Protein AF-A0A3D5HA60-F1 (afdb_monomer)

Sequence (396 aa):
MVNKTELQLILKHLRGHREPVYSDQVHMDASLAWLIHAQDLTRTGGVAGFYSLLNGWHDAYPETTGYIIQTFIDHYKECRDESFLTRALAMADWEIAIQLPNGGVRAFCLKRGLSNRPLVFDTGQVLLGWTSLYRYTKEPKYLAASLRAAHWLLENQETNGTWTNYIYRQHCGAYHSRVAWAMLQVANDSERDDLRDGAVAFLQQVLSQQGTSGFFPNTGFKPRSHYFTHAIAYTLEGLIGASQELSNAQLSKRLMGSVLLTCEPLLAQYTRTKTLYGEYQPDFRPTTTHYQCATGTAQLAWCFLKVFEYSHDQRYLHTALAMIDDVKSMQVLRTGNSSLDGSIPGSYPLWGRYQRWRLVTWAAKFLCDALLVKNAATSTSPHTKPNETLPRKKIE

Mean predicted aligned error: 5.32 Å

Secondary structure (DSSP, 8-state):
---HHHHHHHHHHHTTPPPP---HHHHHHHHHHHHHHHHHHHSSSSPB-EEETTTEEPPB-HHHHHHHHHHHHHHHHHH--HHHHHHHHHHHHHHHHH--TTS--B-SS--TT----B-HHHHHHHHHHHHHHHHHH--HHHHHHHHHHHHHHHHTB-TTS-B-SS-GGG---GGGHHHHHHHHHHHHHHT-HHHHHHHHHHHHHHHHT--TTS--TT-SSSTT--EEHHHHHHHHHHHHHHHHH-S-HHHHHHHHHHHHHHHHHHHHHHHHHS---SEE-TTS-BS-SS-EEHHHHHHHHHHHHHHHHHH--HHHHHHHHHHHHHHHTTS----S-TTTTT--BSEESTTSSTTTTEEEHHHHHHHHHHHHHHHHHHHTSS--PPPPPPPPPP--

pLDDT: mean 91.58, std 13.9, range [33.41, 98.81]

Nearest PDB structures (foldseek):
  3ren-assembly1_A  TM=7.346E-01  e=1.029E-07  Clostridium perfringens
  3ren-assembly2_B  TM=7.444E-01  e=1.369E-07  Clostridium perfringens
  1ia6-assembly1_A  TM=6.250E-01  e=5.443E-07  Ruminiclostridium cellulolyticum
  3k7x-assembly1_A  TM=6.525E-01  e=3.020E-06  Listeria innocua
  5nok-assembly2_B  TM=6.045E-01  e=6.350E-05  Bacteroides cellulosilyticus DSM 14838

Radius of gyration: 19.99 Å; Cα contacts (8 Å, |Δi|>4): 761; chains: 1; bounding box: 46×50×68 Å

Structure (mmCIF, N/CA/C/O backbone):
data_AF-A0A3D5HA60-F1
#
_entry.id   AF-A0A3D5HA60-F1
#
loop_
_atom_site.group_PDB
_atom_site.id
_atom_site.type_symbol
_atom_site.label_atom_id
_atom_site.label_alt_id
_atom_site.label_comp_id
_atom_site.label_asym_id
_atom_site.label_entity_id
_atom_site.label_seq_id
_atom_site.pdbx_PDB_ins_code
_atom_site.Cartn_x
_atom_site.Cartn_y
_atom_site.Cartn_z
_atom_site.occupancy
_atom_site.B_iso_or_equiv
_atom_site.auth_seq_id
_atom_site.auth_comp_id
_atom_site.auth_asym_id
_atom_site.auth_atom_id
_atom_site.pdbx_PDB_model_num
ATOM 1 N N . MET A 1 1 ? 16.188 -23.792 -13.425 1.00 53.34 1 MET A N 1
ATOM 2 C CA . MET A 1 1 ? 16.861 -23.375 -14.676 1.00 53.34 1 MET A CA 1
ATOM 3 C C . MET A 1 1 ? 16.247 -22.053 -15.087 1.00 53.34 1 MET A C 1
ATOM 5 O O . MET A 1 1 ? 15.029 -22.004 -15.154 1.00 53.34 1 MET A O 1
ATOM 9 N N . VAL A 1 2 ? 17.054 -21.009 -15.288 1.00 63.25 2 VAL A N 1
ATOM 10 C CA . VAL A 1 2 ? 16.564 -19.695 -15.741 1.00 63.25 2 VAL A CA 1
ATOM 11 C C . VAL A 1 2 ? 16.128 -19.827 -17.202 1.00 63.25 2 VAL A C 1
ATOM 13 O O . VAL A 1 2 ? 16.924 -20.248 -18.043 1.00 63.25 2 VAL A O 1
ATOM 16 N N . ASN A 1 3 ? 14.869 -19.522 -17.502 1.00 83.25 3 ASN A N 1
ATOM 17 C CA . ASN A 1 3 ? 14.330 -19.549 -18.861 1.00 83.25 3 ASN A CA 1
ATOM 18 C C . ASN A 1 3 ? 14.967 -18.423 -19.707 1.00 83.25 3 ASN A C 1
ATOM 20 O O . ASN A 1 3 ? 15.354 -17.376 -19.187 1.00 83.25 3 ASN A O 1
ATOM 24 N N . LYS A 1 4 ? 15.055 -18.599 -21.032 1.00 88.69 4 LYS A N 1
ATOM 25 C CA . LYS A 1 4 ? 15.582 -17.612 -21.992 1.00 88.69 4 LYS A CA 1
ATOM 26 C C . LYS A 1 4 ? 14.992 -16.212 -21.776 1.00 88.69 4 LYS A C 1
ATOM 28 O O . LYS A 1 4 ? 15.735 -15.234 -21.810 1.00 88.69 4 LYS A O 1
ATOM 33 N N . THR A 1 5 ? 13.689 -16.114 -21.518 1.00 90.12 5 THR A N 1
ATOM 34 C CA . THR A 1 5 ? 13.008 -14.833 -21.272 1.00 90.12 5 THR A CA 1
ATOM 35 C C . THR A 1 5 ? 13.453 -14.173 -19.962 1.00 90.12 5 THR A C 1
ATOM 37 O O . THR A 1 5 ? 13.662 -12.965 -19.909 1.00 90.12 5 THR A O 1
ATOM 40 N N . GLU A 1 6 ? 13.675 -14.959 -18.909 1.00 91.81 6 GLU A N 1
ATOM 41 C CA . GLU A 1 6 ? 14.181 -14.458 -17.625 1.00 91.81 6 GLU A CA 1
ATOM 42 C C . GLU A 1 6 ? 15.630 -13.978 -17.756 1.00 91.81 6 GLU A C 1
ATOM 44 O O . GLU A 1 6 ? 15.987 -12.927 -17.227 1.00 91.81 6 GLU A O 1
ATOM 49 N N . LEU A 1 7 ? 16.460 -14.691 -18.526 1.00 92.50 7 LEU A N 1
ATOM 50 C CA . LEU A 1 7 ? 17.824 -14.256 -18.827 1.00 92.50 7 LEU A CA 1
ATOM 51 C C . LEU A 1 7 ? 17.831 -12.935 -19.610 1.00 92.50 7 LEU A C 1
ATOM 53 O O . LEU A 1 7 ? 18.629 -12.048 -19.312 1.00 92.50 7 LEU A O 1
ATOM 57 N N . GLN A 1 8 ? 16.929 -12.773 -20.582 1.00 93.44 8 GLN A N 1
ATOM 58 C CA . GLN A 1 8 ? 16.769 -11.512 -21.312 1.00 93.44 8 GLN A CA 1
ATOM 59 C C . GLN A 1 8 ? 16.372 -10.361 -20.386 1.00 93.44 8 GLN A C 1
ATOM 61 O O . GLN A 1 8 ? 16.934 -9.272 -20.507 1.00 93.44 8 GLN A O 1
ATOM 66 N N . LEU A 1 9 ? 15.460 -10.601 -19.440 1.00 94.56 9 LEU A N 1
ATOM 67 C CA . LEU A 1 9 ? 15.105 -9.616 -18.423 1.00 94.56 9 LEU A CA 1
ATOM 68 C C . LEU A 1 9 ? 16.333 -9.237 -17.581 1.00 94.56 9 LEU A C 1
ATOM 70 O O . LEU A 1 9 ? 16.657 -8.059 -17.458 1.00 94.56 9 LEU A O 1
ATOM 74 N N . ILE A 1 10 ? 17.091 -10.213 -17.077 1.00 95.00 10 ILE A N 1
ATOM 75 C CA . ILE A 1 10 ? 18.319 -9.950 -16.309 1.00 95.00 10 ILE A CA 1
ATOM 76 C C . ILE A 1 10 ? 19.313 -9.106 -17.126 1.00 95.00 10 ILE A C 1
ATOM 78 O O . ILE A 1 10 ? 19.857 -8.128 -16.611 1.00 95.00 10 ILE A O 1
ATOM 82 N N . LEU A 1 11 ? 19.508 -9.425 -18.409 1.00 94.69 11 LEU A N 1
ATOM 83 C CA . LEU A 1 11 ? 20.375 -8.661 -19.312 1.00 94.69 11 LEU A CA 1
ATOM 84 C C . LEU A 1 11 ? 19.877 -7.225 -19.544 1.00 94.69 11 LEU A C 1
ATOM 86 O O . LEU A 1 11 ? 20.701 -6.312 -19.609 1.00 94.69 11 LEU A O 1
ATOM 90 N N . LYS A 1 12 ? 18.558 -7.001 -19.638 1.00 94.62 12 LYS A N 1
ATOM 91 C CA . LYS A 1 12 ? 17.974 -5.647 -19.690 1.00 94.62 12 LYS A CA 1
ATOM 92 C C . LYS A 1 12 ? 18.352 -4.850 -18.440 1.00 94.62 12 LYS A C 1
ATOM 94 O O . LYS A 1 12 ? 18.906 -3.758 -18.560 1.00 94.62 12 LYS A O 1
ATOM 99 N N . HIS A 1 13 ? 18.158 -5.423 -17.252 1.00 95.19 13 HIS A N 1
ATOM 100 C CA . HIS A 1 13 ? 18.513 -4.761 -15.994 1.00 95.19 13 HIS A CA 1
ATOM 101 C C . HIS A 1 13 ? 20.024 -4.502 -15.860 1.00 95.19 13 HIS A C 1
ATOM 103 O O . HIS A 1 13 ? 20.406 -3.438 -15.378 1.00 95.19 13 HIS A O 1
ATOM 109 N N . LEU A 1 14 ? 20.891 -5.417 -16.321 1.00 94.69 14 LEU A N 1
ATOM 110 C CA . LEU A 1 14 ? 22.355 -5.218 -16.360 1.00 94.69 14 LEU A CA 1
ATOM 111 C C . LEU A 1 14 ? 22.771 -4.019 -17.213 1.00 94.69 14 LEU A C 1
ATOM 113 O O . LEU A 1 14 ? 23.739 -3.340 -16.885 1.00 94.69 14 LEU A O 1
ATOM 117 N N . ARG A 1 15 ? 22.019 -3.727 -18.276 1.00 95.06 15 ARG A N 1
ATOM 118 C CA . ARG A 1 15 ? 22.234 -2.558 -19.139 1.00 95.06 15 ARG A CA 1
ATOM 119 C C . ARG A 1 15 ? 21.554 -1.289 -18.617 1.00 95.06 15 ARG A C 1
ATOM 121 O O . ARG A 1 15 ? 21.588 -0.271 -19.299 1.00 95.06 15 ARG A O 1
ATOM 128 N N . GLY A 1 16 ? 20.895 -1.348 -17.457 1.00 92.62 16 GLY A N 1
ATOM 129 C CA . GLY A 1 16 ? 20.094 -0.245 -16.927 1.00 92.62 16 GLY A CA 1
ATOM 130 C C . GLY A 1 16 ? 18.876 0.101 -17.790 1.00 92.62 16 GLY A C 1
ATOM 131 O O . GLY A 1 16 ? 18.356 1.209 -17.676 1.00 92.62 16 GLY A O 1
ATOM 132 N N . HIS A 1 17 ? 18.422 -0.820 -18.647 1.00 94.31 17 HIS A N 1
ATOM 133 C CA . HIS A 1 17 ? 17.337 -0.578 -19.595 1.00 94.31 17 HIS A CA 1
ATOM 134 C C . HIS A 1 17 ? 15.989 -0.392 -18.896 1.00 94.31 17 HIS A C 1
ATOM 136 O O . HIS A 1 17 ? 15.490 -1.316 -18.254 1.00 94.31 17 HIS A O 1
ATOM 142 N N . ARG A 1 18 ? 15.384 0.778 -19.104 1.00 94.56 18 ARG A N 1
ATOM 143 C CA . ARG A 1 18 ? 14.006 1.081 -18.722 1.00 94.56 18 ARG A CA 1
ATOM 144 C C . ARG A 1 18 ? 13.066 0.848 -19.895 1.00 94.56 18 ARG A C 1
ATOM 146 O O . ARG A 1 18 ? 13.404 1.187 -21.030 1.00 94.56 18 ARG A O 1
ATOM 153 N N . GLU A 1 19 ? 11.898 0.298 -19.602 1.00 95.50 19 GLU A N 1
ATOM 154 C CA . GLU A 1 19 ? 10.837 0.128 -20.587 1.00 95.50 19 GLU A CA 1
ATOM 155 C C . GLU A 1 19 ? 10.240 1.496 -20.967 1.00 95.50 19 GLU A C 1
ATOM 157 O O . GLU A 1 19 ? 10.247 2.427 -20.150 1.00 95.50 19 GLU A O 1
ATOM 162 N N . PRO A 1 20 ? 9.724 1.655 -22.198 1.00 95.69 20 PRO A N 1
ATOM 163 C CA . PRO A 1 20 ? 9.016 2.867 -22.588 1.00 95.69 20 PRO A CA 1
ATOM 164 C C . PRO A 1 20 ? 7.801 3.126 -21.690 1.00 95.69 20 PRO A C 1
ATOM 166 O O . PRO A 1 20 ? 7.041 2.210 -21.376 1.00 95.69 20 PRO A O 1
ATOM 169 N N . VAL A 1 21 ? 7.594 4.391 -21.325 1.00 97.69 21 VAL A N 1
ATOM 170 C CA . VAL A 1 21 ? 6.408 4.828 -20.581 1.00 97.69 21 VAL A CA 1
ATOM 171 C C . VAL A 1 21 ? 5.261 5.051 -21.567 1.00 97.69 21 VAL A C 1
ATOM 173 O O . VAL A 1 21 ? 5.320 5.948 -22.407 1.00 97.69 21 VAL A O 1
ATOM 176 N N . TYR A 1 22 ? 4.224 4.224 -21.471 1.00 97.44 22 TYR A N 1
ATOM 177 C CA . TYR A 1 22 ? 2.992 4.322 -22.253 1.00 97.44 22 TYR A CA 1
ATOM 178 C C . TYR A 1 22 ? 1.885 5.052 -21.466 1.00 97.44 22 TYR A C 1
ATOM 180 O O . TYR A 1 22 ? 2.078 5.511 -20.335 1.00 97.44 22 TYR A O 1
ATOM 188 N N . SER A 1 23 ? 0.696 5.160 -22.068 1.00 97.06 23 SER A N 1
ATOM 189 C CA . SER A 1 23 ? -0.503 5.691 -21.406 1.00 97.06 23 SER A CA 1
ATOM 190 C C . SER A 1 23 ? -0.816 4.948 -20.103 1.00 97.06 23 SER A C 1
ATOM 192 O O . SER A 1 23 ? -0.587 3.741 -20.015 1.00 97.06 23 SER A O 1
ATOM 194 N N . ASP A 1 24 ? -1.430 5.642 -19.145 1.00 97.31 24 ASP A N 1
ATOM 195 C CA . ASP A 1 24 ? -1.851 5.089 -17.850 1.00 97.31 24 ASP A CA 1
ATOM 196 C C . ASP A 1 24 ? -2.654 3.787 -17.998 1.00 97.31 24 ASP A C 1
ATOM 198 O O . ASP A 1 24 ? -2.355 2.813 -17.311 1.00 97.31 24 ASP A O 1
ATOM 202 N N . GLN A 1 25 ? -3.578 3.733 -18.966 1.00 96.56 25 GLN A N 1
ATOM 203 C CA . GLN A 1 25 ? -4.400 2.550 -19.235 1.00 96.56 25 GLN A CA 1
ATOM 204 C C . GLN A 1 25 ? -3.566 1.308 -19.581 1.00 96.56 25 GLN A C 1
ATOM 206 O O . GLN A 1 25 ? -3.813 0.237 -19.048 1.00 96.56 25 GLN A O 1
ATOM 211 N N . VAL A 1 26 ? -2.521 1.448 -20.405 1.00 97.81 26 VAL A N 1
ATOM 212 C CA . VAL A 1 26 ? -1.650 0.319 -20.791 1.00 97.81 26 VAL A CA 1
ATOM 213 C C . VAL A 1 26 ? -0.957 -0.288 -19.572 1.00 97.81 26 VAL A C 1
ATOM 215 O O . VAL A 1 26 ? -0.856 -1.508 -19.458 1.00 97.81 26 VAL A O 1
ATOM 218 N N . HIS A 1 27 ? -0.476 0.556 -18.660 1.00 98.44 27 HIS A N 1
ATOM 219 C CA . HIS A 1 27 ? 0.215 0.098 -17.456 1.00 98.44 27 HIS A CA 1
ATOM 220 C C . HIS A 1 27 ? -0.754 -0.459 -16.403 1.00 98.44 27 HIS A C 1
ATOM 222 O O . HIS A 1 27 ? -0.413 -1.429 -15.715 1.00 98.44 27 HIS A O 1
ATOM 228 N N . MET A 1 28 ? -1.957 0.120 -16.310 1.00 98.12 28 MET A N 1
ATOM 229 C CA . MET A 1 28 ? -3.066 -0.388 -15.500 1.00 98.12 28 MET A CA 1
ATOM 230 C C . MET A 1 28 ? -3.475 -1.790 -15.960 1.00 98.12 28 MET A C 1
ATOM 232 O O . MET A 1 28 ? -3.379 -2.736 -15.181 1.00 98.12 28 MET A O 1
ATOM 236 N N . ASP A 1 29 ? -3.828 -1.945 -17.239 1.00 97.81 29 ASP A N 1
ATOM 237 C CA . ASP A 1 29 ? -4.274 -3.212 -17.829 1.00 97.81 29 ASP A CA 1
ATOM 238 C C . ASP A 1 29 ? -3.224 -4.306 -17.650 1.00 97.81 29 ASP A C 1
ATOM 240 O O . ASP A 1 29 ? -3.543 -5.425 -17.258 1.00 97.81 29 ASP A O 1
ATOM 244 N N . ALA A 1 30 ? -1.950 -3.981 -17.887 1.00 98.44 30 ALA A N 1
ATOM 245 C CA . ALA A 1 30 ? -0.863 -4.934 -17.716 1.00 98.44 30 ALA A CA 1
ATOM 246 C C . ALA A 1 30 ? -0.690 -5.352 -16.244 1.00 98.44 30 ALA A C 1
ATOM 248 O O . ALA A 1 30 ? -0.521 -6.538 -15.958 1.00 98.44 30 ALA A O 1
ATOM 249 N N . SER A 1 31 ? -0.781 -4.407 -15.301 1.00 98.50 31 SER A N 1
ATOM 250 C CA . SER A 1 31 ? -0.685 -4.708 -13.865 1.00 98.50 31 SER A CA 1
ATOM 251 C C . SER A 1 31 ? -1.842 -5.595 -13.407 1.00 98.50 31 SER A C 1
ATOM 253 O O . SER A 1 31 ? -1.620 -6.611 -12.749 1.00 98.50 31 SER A O 1
ATOM 255 N N . LEU A 1 32 ? -3.072 -5.247 -13.793 1.00 98.50 32 LEU A N 1
ATOM 256 C CA . LEU A 1 32 ? -4.279 -5.997 -13.454 1.00 98.50 32 LEU A CA 1
ATOM 257 C C . LEU A 1 32 ? -4.284 -7.387 -14.090 1.00 98.50 32 LEU A C 1
ATOM 259 O O . LEU A 1 32 ? -4.571 -8.361 -13.399 1.00 98.50 32 LEU A O 1
ATOM 263 N N . ALA A 1 33 ? -3.896 -7.511 -15.362 1.00 98.12 33 ALA A N 1
ATOM 264 C CA . ALA A 1 33 ? -3.765 -8.801 -16.034 1.00 98.12 33 ALA A CA 1
ATOM 265 C C . ALA A 1 33 ? -2.763 -9.719 -15.317 1.00 98.12 33 ALA A C 1
ATOM 267 O O . ALA A 1 33 ? -3.016 -10.915 -15.159 1.00 98.12 33 ALA A O 1
ATOM 268 N N . TRP A 1 34 ? -1.650 -9.167 -14.825 1.00 98.25 34 TRP A N 1
ATOM 269 C CA . TRP A 1 34 ? -0.669 -9.940 -14.067 1.00 98.25 34 TRP A CA 1
ATOM 270 C C . TRP A 1 34 ? -1.191 -10.363 -12.684 1.00 98.25 34 TRP A C 1
ATOM 272 O O . TRP A 1 34 ? -0.957 -11.495 -12.263 1.00 98.25 34 TRP A O 1
ATOM 282 N N . LEU A 1 35 ? -1.957 -9.507 -11.997 1.00 98.62 35 LEU A N 1
ATOM 283 C CA . LEU A 1 35 ? -2.624 -9.853 -10.731 1.00 98.62 35 LEU A CA 1
ATOM 284 C C . LEU A 1 35 ? -3.719 -10.913 -10.917 1.00 98.62 35 LEU A C 1
ATOM 286 O O . LEU A 1 35 ? -3.822 -11.840 -10.114 1.00 98.62 35 LEU A O 1
ATOM 290 N N . ILE A 1 36 ? -4.491 -10.814 -11.999 1.00 98.38 36 ILE A N 1
ATOM 291 C CA . ILE A 1 36 ? -5.468 -11.822 -12.426 1.00 98.38 36 ILE A CA 1
ATOM 292 C C . ILE A 1 36 ? -4.771 -13.168 -12.642 1.00 98.38 36 ILE A C 1
ATOM 294 O O . ILE A 1 36 ? -5.174 -14.175 -12.061 1.00 98.38 36 ILE A O 1
ATOM 298 N N . HIS A 1 37 ? -3.674 -13.179 -13.403 1.00 97.88 37 HIS A N 1
ATOM 299 C CA . HIS A 1 37 ? -2.895 -14.391 -13.635 1.00 97.88 37 HIS A CA 1
ATOM 300 C C . HIS A 1 37 ? -2.345 -14.978 -12.325 1.00 97.88 37 HIS A C 1
ATOM 302 O O . HIS A 1 37 ? -2.431 -16.186 -12.099 1.00 97.88 37 HIS A O 1
ATOM 308 N N . ALA A 1 38 ? -1.836 -14.124 -11.432 1.00 97.50 38 ALA A N 1
ATOM 309 C CA . ALA A 1 38 ? -1.347 -14.516 -10.115 1.00 97.50 38 ALA A CA 1
ATOM 310 C C . ALA A 1 38 ? -2.441 -15.148 -9.238 1.00 97.50 38 ALA A C 1
ATOM 312 O O . ALA A 1 38 ? -2.135 -16.044 -8.455 1.00 97.50 38 ALA A O 1
ATOM 313 N N . GLN A 1 39 ? -3.697 -14.708 -9.357 1.00 97.94 39 GLN A N 1
ATOM 314 C CA . GLN A 1 39 ? -4.843 -15.318 -8.679 1.00 97.94 39 GLN A CA 1
ATOM 315 C C . GLN A 1 39 ? -5.208 -16.676 -9.296 1.00 97.94 39 GLN A C 1
ATOM 317 O O . GLN A 1 39 ? -5.365 -17.662 -8.577 1.00 97.94 39 GLN A O 1
ATOM 322 N N . ASP A 1 40 ? -5.300 -16.751 -10.626 1.00 97.19 40 ASP A N 1
ATOM 323 C CA . ASP A 1 40 ? -5.712 -17.967 -11.342 1.00 97.19 40 ASP A CA 1
ATOM 324 C C . ASP A 1 40 ? -4.767 -19.151 -11.069 1.00 97.19 40 ASP A C 1
ATOM 326 O O . ASP A 1 40 ? -5.192 -20.307 -10.983 1.00 97.19 40 ASP A O 1
ATOM 330 N N . LEU A 1 41 ? -3.476 -18.869 -10.877 1.00 94.56 41 LEU A N 1
ATOM 331 C CA . LEU A 1 41 ? -2.457 -19.877 -10.588 1.00 94.56 41 LEU A CA 1
ATOM 332 C C . LEU A 1 41 ? -2.599 -20.534 -9.212 1.00 94.56 41 LEU A C 1
ATOM 334 O O . LEU A 1 41 ? -2.226 -21.700 -9.066 1.00 94.56 41 LEU A O 1
ATOM 338 N N . THR A 1 42 ? -3.125 -19.829 -8.206 1.00 93.12 42 THR A N 1
ATOM 339 C CA . THR A 1 42 ? -3.236 -20.390 -6.847 1.00 93.12 42 THR A CA 1
ATOM 340 C C . THR A 1 42 ? -4.350 -21.422 -6.752 1.00 93.12 42 THR A C 1
ATOM 342 O O . THR A 1 42 ? -4.250 -22.359 -5.961 1.00 93.12 42 THR A O 1
ATOM 345 N N . ARG A 1 43 ? -5.413 -21.258 -7.554 1.00 92.25 43 ARG A N 1
ATOM 346 C CA . ARG A 1 43 ? -6.649 -22.057 -7.504 1.00 92.25 43 ARG A CA 1
ATOM 347 C C . ARG A 1 43 ? -7.334 -22.053 -6.130 1.00 92.25 43 ARG A C 1
ATOM 349 O O . ARG A 1 43 ? -8.144 -22.935 -5.858 1.00 92.25 43 ARG A O 1
ATOM 356 N N . THR A 1 44 ? -7.017 -21.089 -5.262 1.00 91.88 44 THR A N 1
ATOM 357 C CA . THR A 1 44 ? -7.645 -20.958 -3.936 1.00 91.88 44 THR A CA 1
ATOM 358 C C . THR A 1 44 ? -8.600 -19.774 -3.834 1.00 91.88 44 THR A C 1
ATOM 360 O O . THR A 1 44 ? -9.361 -19.718 -2.879 1.00 91.88 44 THR A O 1
ATOM 363 N N . GLY A 1 45 ? -8.542 -18.831 -4.779 1.00 93.19 45 GLY A N 1
ATOM 364 C CA . GLY A 1 45 ? -9.204 -17.523 -4.699 1.00 93.19 45 GLY A CA 1
ATOM 365 C C . GLY A 1 45 ? -8.261 -16.407 -4.235 1.00 93.19 45 GLY A C 1
ATOM 366 O O . GLY A 1 45 ? -8.448 -15.259 -4.627 1.00 93.19 45 GLY A O 1
ATOM 367 N N . GLY A 1 46 ? -7.202 -16.747 -3.493 1.00 95.75 46 GLY A N 1
ATOM 368 C CA . GLY A 1 46 ? -6.156 -15.809 -3.082 1.00 95.75 46 GLY A CA 1
ATOM 369 C C . GLY A 1 46 ? -5.140 -15.510 -4.184 1.00 95.75 46 GLY A C 1
ATOM 370 O O . GLY A 1 46 ? -5.019 -16.251 -5.160 1.00 95.75 46 GLY A O 1
ATOM 371 N N . VAL A 1 47 ? -4.367 -14.438 -4.016 1.00 97.12 47 VAL A N 1
ATOM 372 C CA . VAL A 1 47 ? -3.360 -14.001 -4.993 1.00 97.12 47 VAL A CA 1
ATOM 373 C C . VAL A 1 47 ? -1.974 -14.480 -4.574 1.00 97.12 47 VAL A C 1
ATOM 375 O O . VAL A 1 47 ? -1.583 -14.346 -3.411 1.00 97.12 47 VAL A O 1
ATOM 378 N N . ALA A 1 48 ? -1.213 -15.041 -5.519 1.00 95.56 48 ALA A N 1
ATOM 379 C CA . ALA A 1 48 ? 0.187 -15.394 -5.295 1.00 95.56 48 ALA A CA 1
ATOM 380 C C . ALA A 1 48 ? 0.992 -14.175 -4.809 1.00 95.56 48 ALA A C 1
ATOM 382 O O . ALA A 1 48 ? 0.826 -13.067 -5.311 1.00 95.56 48 ALA A O 1
ATOM 383 N N . GLY A 1 49 ? 1.894 -14.353 -3.841 1.00 92.00 49 GLY A N 1
ATOM 384 C CA . GLY A 1 49 ? 2.644 -13.211 -3.296 1.00 92.00 49 GLY A CA 1
ATOM 385 C C . GLY A 1 49 ? 3.636 -12.591 -4.293 1.00 92.00 49 GLY A C 1
ATOM 386 O O . GLY A 1 49 ? 3.801 -11.374 -4.361 1.00 92.00 49 GLY A O 1
ATOM 387 N N . PHE A 1 50 ? 4.344 -13.422 -5.059 1.00 95.25 50 PHE A N 1
ATOM 388 C CA . PHE A 1 50 ? 5.347 -12.968 -6.024 1.00 95.25 50 PHE A CA 1
ATOM 389 C C . PHE A 1 50 ? 5.740 -14.075 -7.008 1.00 95.25 50 PHE A C 1
ATOM 391 O O . PHE A 1 50 ? 5.575 -15.265 -6.730 1.00 95.25 50 PHE A O 1
ATOM 398 N N . TYR A 1 51 ? 6.353 -13.666 -8.118 1.00 96.50 51 TYR A N 1
ATOM 399 C CA . TYR A 1 51 ? 7.144 -14.525 -8.990 1.00 96.50 51 TYR A CA 1
ATOM 400 C C . TYR A 1 51 ? 8.633 -14.348 -8.676 1.00 96.50 51 TYR A C 1
ATOM 402 O O . TYR A 1 51 ? 9.175 -13.241 -8.718 1.00 96.50 51 TYR A O 1
ATOM 410 N N . SER A 1 52 ? 9.313 -15.438 -8.333 1.00 95.06 52 SER A N 1
ATOM 411 C CA . SER A 1 52 ? 10.759 -15.473 -8.124 1.00 95.06 52 SER A CA 1
ATOM 412 C C . SER A 1 52 ? 11.455 -15.929 -9.398 1.00 95.06 52 SER A C 1
ATOM 414 O O . SER A 1 52 ? 11.188 -17.030 -9.870 1.00 95.06 52 SER A O 1
ATOM 416 N N . LEU A 1 53 ? 12.446 -15.175 -9.877 1.00 93.25 53 LEU A N 1
ATOM 417 C CA . LEU A 1 53 ? 13.287 -15.607 -11.007 1.00 93.25 53 LEU A CA 1
ATOM 418 C C . LEU A 1 53 ? 14.126 -16.862 -10.694 1.00 93.25 53 LEU A C 1
ATOM 420 O O . LEU A 1 53 ? 14.774 -17.417 -11.575 1.00 93.25 53 LEU A O 1
ATOM 424 N N . LEU A 1 54 ? 14.153 -17.296 -9.430 1.00 90.50 54 LEU A N 1
ATOM 425 C CA . LEU A 1 54 ? 14.858 -18.502 -8.997 1.00 90.50 54 LEU A CA 1
ATOM 426 C C . LEU A 1 54 ? 13.928 -19.715 -8.877 1.00 90.50 54 LEU A C 1
ATOM 428 O O . LEU A 1 54 ? 14.345 -20.831 -9.174 1.00 90.50 54 LEU A O 1
ATOM 432 N N . ASN A 1 55 ? 12.688 -19.495 -8.426 1.00 90.50 55 ASN A N 1
ATOM 433 C CA . ASN A 1 55 ? 11.795 -20.564 -7.959 1.00 90.50 55 ASN A CA 1
ATOM 434 C C . ASN A 1 55 ? 10.394 -20.530 -8.598 1.00 90.50 55 ASN A C 1
ATOM 436 O O . ASN A 1 55 ? 9.559 -21.354 -8.244 1.00 90.50 55 ASN A O 1
ATOM 440 N N . GLY A 1 56 ? 10.122 -19.589 -9.504 1.00 94.19 56 GLY A N 1
ATOM 441 C CA . GLY A 1 56 ? 8.803 -19.385 -10.093 1.00 94.19 56 GLY A CA 1
ATOM 442 C C . GLY A 1 56 ? 7.795 -18.748 -9.131 1.00 94.19 56 GLY A C 1
ATOM 443 O O . GLY A 1 56 ? 8.166 -18.031 -8.194 1.00 94.19 56 GLY A O 1
ATOM 444 N N . TRP A 1 57 ? 6.511 -18.994 -9.392 1.00 94.69 57 TRP A N 1
ATOM 445 C CA . TRP A 1 57 ? 5.390 -18.494 -8.597 1.00 94.69 57 TRP A CA 1
ATOM 446 C C . TRP A 1 57 ? 5.377 -19.053 -7.176 1.00 94.69 57 TRP A C 1
ATOM 448 O O . TRP A 1 57 ? 5.645 -20.232 -6.950 1.00 94.69 57 TRP A O 1
ATOM 458 N N . HIS A 1 58 ? 5.042 -18.189 -6.223 1.00 91.81 58 HIS A N 1
ATOM 459 C CA . HIS A 1 58 ? 4.846 -18.554 -4.825 1.00 91.81 58 HIS A CA 1
ATOM 460 C C . HIS A 1 58 ? 3.359 -18.748 -4.490 1.00 91.81 58 HIS A C 1
ATOM 462 O O . HIS A 1 58 ? 2.491 -18.298 -5.233 1.00 91.81 58 HIS A O 1
ATOM 468 N N . ASP A 1 59 ? 3.066 -19.391 -3.356 1.00 91.56 59 ASP A N 1
ATOM 469 C CA . ASP A 1 59 ? 1.682 -19.643 -2.929 1.00 91.56 59 ASP A CA 1
ATOM 470 C C . ASP A 1 59 ? 0.898 -18.345 -2.659 1.00 91.56 59 ASP A C 1
ATOM 472 O O . ASP A 1 59 ? 1.472 -17.258 -2.487 1.00 91.56 59 ASP A O 1
ATOM 476 N N . ALA A 1 60 ? -0.428 -18.490 -2.563 1.00 93.12 60 ALA A N 1
ATOM 477 C CA . ALA A 1 60 ? -1.326 -17.426 -2.136 1.00 93.12 60 ALA A CA 1
ATOM 478 C C . ALA A 1 60 ? -0.859 -16.814 -0.807 1.00 93.12 60 ALA A C 1
ATOM 480 O O . ALA A 1 60 ? -0.497 -17.537 0.133 1.00 93.12 60 ALA A O 1
ATOM 481 N N . TYR A 1 61 ? -0.861 -15.485 -0.738 1.00 93.50 61 TYR A N 1
ATOM 482 C CA . TYR A 1 61 ? -0.394 -14.739 0.424 1.00 93.50 61 TYR A CA 1
ATOM 483 C C . TYR A 1 61 ? -1.521 -13.848 0.972 1.00 93.50 61 TYR A C 1
ATOM 485 O O . TYR A 1 61 ? -1.971 -12.951 0.250 1.00 93.50 61 TYR A O 1
ATOM 493 N N . PRO A 1 62 ? -1.999 -14.089 2.214 1.00 94.06 62 PRO A N 1
ATOM 494 C CA . PRO A 1 62 ? -3.135 -13.350 2.768 1.00 94.06 62 PRO A CA 1
ATOM 495 C C . PRO A 1 62 ? -2.899 -11.842 2.841 1.00 94.06 62 PRO A C 1
ATOM 497 O O . PRO A 1 62 ? -3.710 -11.089 2.330 1.00 94.06 62 PRO A O 1
ATOM 500 N N . GLU A 1 63 ? -1.745 -11.385 3.346 1.00 93.81 63 GLU A N 1
ATOM 501 C CA . GLU A 1 63 ? -1.444 -9.943 3.417 1.00 93.81 63 GLU A CA 1
ATOM 502 C C . GLU A 1 63 ? -1.643 -9.241 2.064 1.00 93.81 63 GLU A C 1
ATOM 504 O O . GLU A 1 63 ? -2.306 -8.208 1.990 1.00 93.81 63 GLU A O 1
ATOM 509 N N . THR A 1 64 ? -1.073 -9.805 0.990 1.00 94.94 64 THR A N 1
ATOM 510 C CA . THR A 1 64 ? -1.166 -9.189 -0.337 1.00 94.94 64 THR A CA 1
ATOM 511 C C . THR A 1 64 ? -2.557 -9.277 -0.920 1.00 94.94 64 THR A C 1
ATOM 513 O O . THR A 1 64 ? -2.998 -8.343 -1.579 1.00 94.94 64 THR A O 1
ATOM 516 N N . THR A 1 65 ? -3.236 -10.398 -0.694 1.00 97.50 65 THR A N 1
ATOM 517 C CA . THR A 1 65 ? -4.597 -10.610 -1.188 1.00 97.50 65 THR A CA 1
ATOM 518 C C . THR A 1 65 ? -5.537 -9.564 -0.590 1.00 97.50 65 THR A C 1
ATOM 520 O O . THR A 1 65 ? -6.246 -8.895 -1.342 1.00 97.50 65 THR A O 1
ATOM 523 N N . GLY A 1 66 ? -5.425 -9.318 0.718 1.00 96.75 66 GLY A N 1
ATOM 524 C CA . GLY A 1 66 ? -6.274 -8.401 1.469 1.00 96.75 66 GLY A CA 1
ATOM 525 C C . GLY A 1 66 ? -6.332 -7.007 0.865 1.00 96.75 66 GLY A C 1
ATOM 526 O O . GLY A 1 66 ? -7.398 -6.513 0.509 1.00 96.75 66 GLY A O 1
ATOM 527 N N . TYR A 1 67 ? -5.182 -6.367 0.653 1.00 95.25 67 TYR A N 1
ATOM 528 C CA . TYR A 1 67 ? -5.187 -5.027 0.062 1.00 95.25 67 TYR A CA 1
ATOM 529 C C . TYR A 1 67 ? -5.370 -5.002 -1.464 1.00 95.25 67 TYR A C 1
ATOM 531 O O . TYR A 1 67 ? -5.591 -3.919 -2.001 1.00 95.25 67 TYR A O 1
ATOM 539 N N . ILE A 1 68 ? -5.274 -6.136 -2.175 1.00 98.50 68 ILE A N 1
ATOM 540 C CA . ILE A 1 68 ? -5.604 -6.214 -3.613 1.00 98.50 68 ILE A CA 1
ATOM 541 C C . ILE A 1 68 ? -7.124 -6.176 -3.816 1.00 98.50 68 ILE A C 1
ATOM 543 O O . ILE A 1 68 ? -7.579 -5.622 -4.818 1.00 98.50 68 ILE A O 1
ATOM 547 N N . ILE A 1 69 ? -7.912 -6.682 -2.856 1.00 98.56 69 ILE A N 1
ATOM 548 C CA . ILE A 1 69 ? -9.383 -6.593 -2.875 1.00 98.56 69 ILE A CA 1
ATOM 549 C C . ILE A 1 69 ? -9.831 -5.144 -3.105 1.00 98.56 69 ILE A C 1
ATOM 551 O O . ILE A 1 69 ? -10.625 -4.888 -4.008 1.00 98.56 69 ILE A O 1
ATOM 555 N N . GLN A 1 70 ? -9.271 -4.191 -2.351 1.00 97.38 70 GLN A N 1
ATOM 556 C CA . GLN A 1 70 ? -9.572 -2.763 -2.506 1.00 97.38 70 GLN A CA 1
ATOM 557 C C . GLN A 1 70 ? -9.278 -2.271 -3.931 1.00 97.38 70 GLN A C 1
ATOM 559 O O . GLN A 1 70 ? -10.128 -1.630 -4.541 1.00 97.38 70 GLN A O 1
ATOM 564 N N . THR A 1 71 ? -8.109 -2.608 -4.481 1.00 98.19 71 THR A N 1
ATOM 565 C CA . THR A 1 71 ? -7.707 -2.215 -5.840 1.00 98.19 71 THR A CA 1
ATOM 566 C C . THR A 1 71 ? -8.685 -2.730 -6.895 1.00 98.19 71 THR A C 1
ATOM 568 O O . THR A 1 71 ? -9.064 -1.991 -7.800 1.00 98.19 71 THR A O 1
ATOM 571 N N . PHE A 1 72 ? -9.126 -3.986 -6.777 1.00 98.56 72 PHE A N 1
ATOM 572 C CA . PHE A 1 72 ? -10.061 -4.592 -7.731 1.00 98.56 72 PHE A CA 1
ATOM 573 C C . PHE A 1 72 ? -11.454 -3.970 -7.621 1.00 98.56 72 PHE A C 1
ATOM 575 O O . PHE A 1 72 ? -12.081 -3.698 -8.642 1.00 98.56 72 PHE A O 1
ATOM 582 N N . ILE A 1 73 ? -11.922 -3.692 -6.401 1.00 97.31 73 ILE A N 1
ATOM 583 C CA . ILE A 1 73 ? -13.198 -3.005 -6.167 1.00 97.31 73 ILE A CA 1
ATOM 584 C C . ILE A 1 73 ? -13.160 -1.579 -6.725 1.00 97.31 73 ILE A C 1
ATOM 586 O O . ILE A 1 73 ? -14.123 -1.141 -7.353 1.00 97.31 73 ILE A O 1
ATOM 590 N N . ASP A 1 74 ? -12.078 -0.838 -6.499 1.00 96.00 74 ASP A N 1
ATOM 591 C CA . ASP A 1 74 ? -11.977 0.541 -6.977 1.00 96.00 74 ASP A CA 1
ATOM 592 C C . ASP A 1 74 ? -11.877 0.608 -8.496 1.00 96.00 74 ASP A C 1
ATOM 594 O O . ASP A 1 74 ? -12.577 1.411 -9.111 1.00 96.00 74 ASP A O 1
ATOM 598 N N . HIS A 1 75 ? -11.121 -0.298 -9.116 1.00 97.06 75 HIS A N 1
ATOM 599 C CA . HIS A 1 75 ? -11.099 -0.393 -10.569 1.00 97.06 75 HIS A CA 1
ATOM 600 C C . HIS A 1 75 ? -12.461 -0.813 -11.144 1.00 97.06 75 HIS A C 1
ATOM 602 O O . HIS A 1 75 ? -12.935 -0.210 -12.106 1.00 97.06 75 HIS A O 1
ATOM 608 N N . TYR A 1 76 ? -13.149 -1.773 -10.512 1.00 97.25 76 TYR A N 1
ATOM 609 C CA . TYR A 1 76 ? -14.513 -2.154 -10.884 1.00 97.25 76 TYR A CA 1
ATOM 610 C C . TYR A 1 76 ? -15.476 -0.955 -10.874 1.00 97.25 76 TYR A C 1
ATOM 612 O O . TYR A 1 76 ? -16.301 -0.818 -11.778 1.00 97.25 76 TYR A O 1
ATOM 620 N N . LYS A 1 77 ? -15.379 -0.053 -9.887 1.00 94.38 77 LYS A N 1
ATOM 621 C CA . LYS A 1 77 ? -16.238 1.145 -9.829 1.00 94.38 77 LYS A CA 1
ATOM 622 C C . LYS A 1 77 ? -16.038 2.071 -11.035 1.00 94.38 77 LYS A C 1
ATOM 624 O O . LYS A 1 77 ? -17.005 2.730 -11.426 1.00 94.38 77 LYS A O 1
ATOM 629 N N . GLU A 1 78 ? -14.834 2.108 -11.608 1.00 91.69 78 GLU A N 1
ATOM 630 C CA . GLU A 1 78 ? -14.510 2.901 -12.799 1.00 91.69 78 GLU A CA 1
ATOM 631 C C . GLU A 1 78 ? -14.962 2.220 -14.098 1.00 91.69 78 GLU A C 1
ATOM 633 O O . GLU A 1 78 ? -15.637 2.848 -14.911 1.00 91.69 78 GLU A O 1
ATOM 638 N N . CYS A 1 79 ? -14.613 0.944 -14.301 1.00 93.75 79 CYS A N 1
ATOM 639 C CA . CYS A 1 79 ? -14.802 0.265 -15.590 1.00 93.75 79 CYS A CA 1
ATOM 640 C C . CYS A 1 79 ? -16.089 -0.567 -15.696 1.00 93.75 79 CYS A C 1
ATOM 642 O O . CYS A 1 79 ? -16.525 -0.870 -16.805 1.00 93.75 79 CYS A O 1
ATOM 644 N N . ARG A 1 80 ? -16.706 -0.921 -14.559 1.00 95.31 80 ARG A N 1
ATOM 645 C CA . ARG A 1 80 ? -17.906 -1.774 -14.448 1.00 95.31 80 ARG A CA 1
ATOM 646 C C . ARG A 1 80 ? -17.759 -3.181 -15.035 1.00 95.31 80 ARG A C 1
ATOM 648 O O . ARG A 1 80 ? -18.755 -3.828 -15.340 1.00 95.31 80 ARG A O 1
ATOM 655 N N . ASP A 1 81 ? -16.532 -3.682 -15.149 1.00 96.75 81 ASP A N 1
ATOM 656 C CA . ASP A 1 81 ? -16.274 -5.074 -15.515 1.00 96.75 81 ASP A CA 1
ATOM 657 C C . ASP A 1 81 ? -16.438 -5.992 -14.289 1.00 96.75 81 ASP A C 1
ATOM 659 O O . ASP A 1 81 ? -15.569 -6.076 -13.418 1.00 96.75 81 ASP A O 1
ATOM 663 N N . GLU A 1 82 ? -17.568 -6.700 -14.242 1.00 97.38 82 GLU A N 1
ATOM 664 C CA . GLU A 1 82 ? -17.967 -7.633 -13.175 1.00 97.38 82 GLU A CA 1
ATOM 665 C C . GLU A 1 82 ? -16.929 -8.723 -12.855 1.00 97.38 82 GLU A C 1
ATOM 667 O O . GLU A 1 82 ? -16.957 -9.311 -11.765 1.00 97.38 82 GLU A O 1
ATOM 672 N N . SER A 1 83 ? -15.981 -8.997 -13.758 1.00 97.75 83 SER A N 1
ATOM 673 C CA . SER A 1 83 ? -14.902 -9.948 -13.483 1.00 97.75 83 SER A CA 1
ATOM 674 C C . SER A 1 83 ? -14.022 -9.497 -12.311 1.00 97.75 83 SER A C 1
ATOM 676 O O . SER A 1 83 ? -13.601 -10.337 -11.512 1.00 97.75 83 SER A O 1
ATOM 678 N N . PHE A 1 84 ? -13.803 -8.190 -12.128 1.00 98.38 84 PHE A N 1
ATOM 679 C CA . PHE A 1 84 ? -13.026 -7.662 -11.002 1.00 98.38 84 PHE A CA 1
ATOM 680 C C . PHE A 1 84 ? -13.759 -7.822 -9.670 1.00 98.38 84 PHE A C 1
ATOM 682 O O . PHE A 1 84 ? -13.147 -8.256 -8.691 1.00 98.38 84 PHE A O 1
ATOM 689 N N . LEU A 1 85 ? -15.068 -7.550 -9.635 1.00 98.25 85 LEU A N 1
ATOM 690 C CA . LEU A 1 85 ? -15.883 -7.757 -8.437 1.00 98.25 85 LEU A CA 1
ATOM 691 C C . LEU A 1 85 ? -15.943 -9.243 -8.063 1.00 98.25 85 LEU A C 1
ATOM 693 O O . LEU A 1 85 ? -15.703 -9.601 -6.911 1.00 98.25 85 LEU A O 1
ATOM 697 N N . THR A 1 86 ? -16.166 -10.119 -9.046 1.00 98.44 86 THR A N 1
ATOM 698 C CA . THR A 1 86 ? -16.167 -11.580 -8.851 1.00 98.44 86 THR A CA 1
ATOM 699 C C . THR A 1 86 ? -14.854 -12.061 -8.229 1.00 98.44 86 THR A C 1
ATOM 701 O O . THR A 1 86 ? -14.843 -12.869 -7.299 1.00 98.44 86 THR A O 1
ATOM 704 N N . ARG A 1 87 ? -13.724 -11.533 -8.708 1.00 98.50 87 ARG A N 1
ATOM 705 C CA . ARG A 1 87 ? -12.395 -11.866 -8.188 1.00 98.50 87 ARG A CA 1
ATOM 706 C C . ARG A 1 87 ? -12.165 -11.329 -6.781 1.00 98.50 87 ARG A C 1
ATOM 708 O O . ARG A 1 87 ? -11.597 -12.056 -5.970 1.00 98.50 87 ARG A O 1
ATOM 715 N N . ALA A 1 88 ? -12.620 -10.114 -6.481 1.00 98.62 88 ALA A N 1
ATOM 716 C CA . ALA A 1 88 ? -12.545 -9.528 -5.144 1.00 98.62 88 ALA A CA 1
ATOM 717 C C . ALA A 1 88 ? -13.368 -10.328 -4.114 1.00 98.62 88 ALA A C 1
ATOM 719 O O . ALA A 1 88 ? -12.877 -10.602 -3.019 1.00 98.62 88 ALA A O 1
ATOM 720 N N . LEU A 1 89 ? -14.573 -10.778 -4.487 1.00 98.62 89 LEU A N 1
ATOM 721 C CA . LEU A 1 89 ? -15.402 -11.670 -3.666 1.00 98.62 89 LEU A CA 1
ATOM 722 C C . LEU A 1 89 ? -14.678 -12.996 -3.382 1.00 98.62 89 LEU A C 1
ATOM 724 O O . LEU A 1 89 ? -14.597 -13.421 -2.231 1.00 98.62 89 LEU A O 1
ATOM 728 N N . ALA A 1 90 ? -14.081 -13.617 -4.407 1.00 98.56 90 ALA A N 1
ATOM 729 C CA . ALA A 1 90 ? -13.332 -14.866 -4.254 1.00 98.56 90 ALA A CA 1
ATOM 730 C C . ALA A 1 90 ? -12.096 -14.722 -3.345 1.00 98.56 90 ALA A C 1
ATOM 732 O O . ALA A 1 90 ? -11.795 -15.629 -2.568 1.00 98.56 90 ALA A O 1
ATOM 733 N N . MET A 1 91 ? -11.391 -13.588 -3.421 1.00 98.56 91 MET A N 1
ATOM 734 C CA . MET A 1 91 ? -10.279 -13.266 -2.519 1.00 98.56 91 MET A CA 1
ATOM 735 C C . MET A 1 91 ? -10.757 -13.174 -1.068 1.00 98.56 91 MET A C 1
ATOM 737 O O . MET A 1 91 ? -10.207 -13.849 -0.200 1.00 98.56 91 MET A O 1
ATOM 741 N N . ALA A 1 92 ? -11.810 -12.395 -0.814 1.00 98.38 92 ALA A N 1
ATOM 742 C CA . ALA A 1 92 ? -12.332 -12.190 0.531 1.00 98.38 92 ALA A CA 1
ATOM 743 C C . ALA A 1 92 ? -12.892 -13.479 1.148 1.00 98.38 92 ALA A C 1
ATOM 745 O O . ALA A 1 92 ? -12.626 -13.767 2.315 1.00 98.38 92 ALA A O 1
ATOM 746 N N . ASP A 1 93 ? -13.621 -14.279 0.366 1.00 98.25 93 ASP A N 1
ATOM 747 C CA . ASP A 1 93 ? -14.182 -15.556 0.817 1.00 98.25 93 ASP A CA 1
ATOM 748 C C . ASP A 1 93 ? -13.076 -16.574 1.137 1.00 98.25 93 ASP A C 1
ATOM 750 O O . ASP A 1 93 ? -13.153 -17.285 2.145 1.00 98.25 93 ASP A O 1
ATOM 754 N N . TRP A 1 94 ? -12.003 -16.603 0.339 1.00 97.25 94 TRP A N 1
ATOM 755 C CA . TRP A 1 94 ? -10.816 -17.398 0.650 1.00 97.25 94 TRP A CA 1
ATOM 756 C C . TRP A 1 94 ? -10.148 -16.945 1.954 1.00 97.25 94 TRP A C 1
ATOM 758 O O . TRP A 1 94 ? -9.801 -17.790 2.781 1.00 97.25 94 TRP A O 1
ATOM 768 N N . GLU A 1 95 ? -10.003 -15.637 2.175 1.00 97.00 95 GLU A N 1
ATOM 769 C CA . GLU A 1 95 ? -9.424 -15.098 3.411 1.00 97.00 95 GLU A CA 1
ATOM 770 C C . GLU A 1 95 ? -10.254 -15.464 4.644 1.00 97.00 95 GLU A C 1
ATOM 772 O O . GLU A 1 95 ? -9.687 -15.841 5.674 1.00 97.00 95 GLU A O 1
ATOM 777 N N . ILE A 1 96 ? -11.589 -15.418 4.543 1.00 97.38 96 ILE A N 1
ATOM 778 C CA . ILE A 1 96 ? -12.488 -15.871 5.615 1.00 97.38 96 ILE A CA 1
ATOM 779 C C . ILE A 1 96 ? -12.248 -17.354 5.905 1.00 97.38 96 ILE A C 1
ATOM 781 O O . ILE A 1 96 ? -12.123 -17.741 7.068 1.00 97.38 96 ILE A O 1
ATOM 785 N N . ALA A 1 97 ? -12.140 -18.183 4.864 1.00 95.31 97 ALA A N 1
ATOM 786 C CA . ALA A 1 97 ? -11.944 -19.624 5.010 1.00 95.3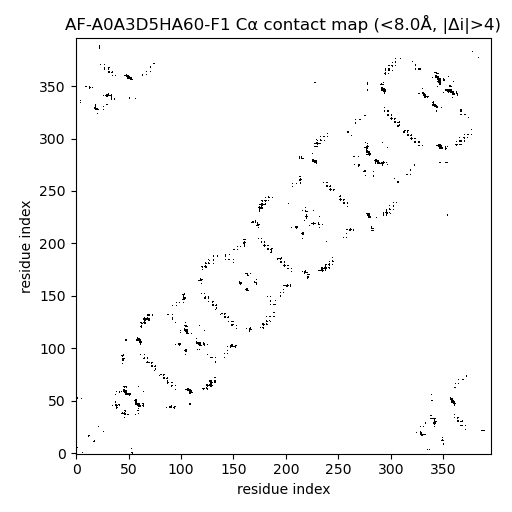1 97 ALA A CA 1
ATOM 787 C C . ALA A 1 97 ? -10.616 -19.994 5.698 1.00 95.31 97 ALA A C 1
ATOM 789 O O . ALA A 1 97 ? -10.520 -21.045 6.336 1.00 95.31 97 ALA A O 1
ATOM 790 N N . ILE A 1 98 ? -9.587 -19.148 5.590 1.00 93.00 98 ILE A N 1
ATOM 791 C CA . ILE A 1 98 ? -8.283 -19.372 6.237 1.00 93.00 98 ILE A CA 1
ATOM 792 C C . ILE A 1 98 ? -8.113 -18.623 7.566 1.00 93.00 98 ILE A C 1
ATOM 794 O O . ILE A 1 98 ? -7.110 -18.869 8.254 1.00 93.00 98 ILE A O 1
ATOM 798 N N . GLN A 1 99 ? -9.049 -17.737 7.929 1.00 95.94 99 GLN A N 1
ATOM 799 C CA . GLN A 1 99 ? -9.056 -17.020 9.204 1.00 95.94 99 GLN A CA 1
ATOM 800 C C . GLN A 1 99 ? -9.019 -18.025 10.360 1.00 95.94 99 GLN A C 1
ATOM 802 O O . GLN A 1 99 ? -9.723 -19.037 10.363 1.00 95.94 99 GLN A O 1
ATOM 807 N N . LEU A 1 100 ? -8.158 -17.780 11.344 1.00 94.56 100 LEU A N 1
ATOM 808 C CA . LEU A 1 100 ? -7.969 -18.713 12.447 1.00 94.56 100 LEU A CA 1
ATOM 809 C C . LEU A 1 100 ? -9.156 -18.661 13.424 1.00 94.56 100 LEU A C 1
ATOM 811 O O . LEU A 1 100 ? -9.849 -17.642 13.503 1.00 94.56 100 LEU A O 1
ATOM 815 N N . PRO A 1 101 ? -9.380 -19.727 14.219 1.00 94.38 101 PRO A N 1
ATOM 816 C CA . PRO A 1 101 ? -10.450 -19.748 15.217 1.00 94.38 101 PRO A CA 1
ATOM 817 C C . PRO A 1 101 ? -10.379 -18.600 16.231 1.00 94.38 101 PRO A C 1
ATOM 819 O O . PRO A 1 101 ? -11.413 -18.122 16.679 1.00 94.38 101 PRO A O 1
ATOM 822 N N . ASN A 1 102 ? -9.171 -18.121 16.551 1.00 94.38 102 ASN A N 1
ATOM 823 C CA . ASN A 1 102 ? -8.956 -16.979 17.442 1.00 94.38 102 ASN A CA 1
ATOM 824 C C . ASN A 1 102 ? -9.157 -15.610 16.763 1.00 94.38 102 ASN A C 1
ATOM 826 O O . ASN A 1 102 ? -8.888 -14.598 17.389 1.00 94.38 102 ASN A O 1
ATOM 830 N N . GLY A 1 103 ? -9.572 -15.562 15.493 1.00 96.06 103 GLY A N 1
ATOM 831 C CA . GLY A 1 103 ? -9.853 -14.331 14.750 1.00 96.06 103 GLY A CA 1
ATOM 832 C C . GLY A 1 103 ? -8.684 -13.786 13.927 1.00 96.06 103 GLY A C 1
ATOM 833 O O . GLY A 1 103 ? -8.926 -13.161 12.894 1.00 96.06 103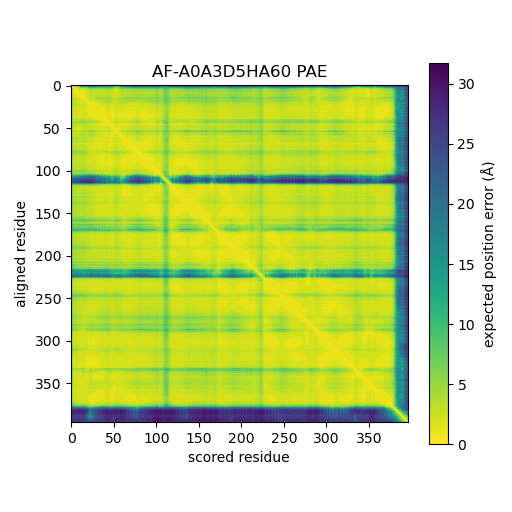 GLY A O 1
ATOM 834 N N . GLY A 1 104 ? -7.436 -14.063 14.311 1.00 94.94 104 GLY A N 1
ATOM 835 C CA . GLY A 1 104 ? -6.255 -13.619 13.565 1.00 94.94 104 GLY A CA 1
ATOM 836 C C . GLY A 1 104 ? -6.125 -14.274 12.183 1.00 94.94 104 GLY A C 1
ATOM 837 O O . GLY A 1 104 ? -6.639 -15.370 11.938 1.00 94.94 104 GLY A O 1
ATOM 838 N N . VAL A 1 105 ? -5.401 -13.625 11.269 1.00 92.38 105 VAL A N 1
ATOM 839 C CA . VAL A 1 105 ? -5.165 -14.149 9.915 1.00 92.38 105 VAL A CA 1
ATOM 840 C C . VAL A 1 105 ? -3.747 -14.686 9.779 1.00 92.38 105 VAL A C 1
ATOM 842 O O . VAL A 1 105 ? -2.786 -14.120 10.303 1.00 92.38 105 VAL A O 1
ATOM 845 N N . ARG A 1 106 ? -3.634 -15.826 9.090 1.00 86.00 106 ARG A N 1
ATOM 846 C CA . ARG A 1 106 ? -2.380 -16.553 8.878 1.00 86.00 106 ARG A CA 1
ATOM 847 C C . ARG A 1 106 ? -1.356 -15.696 8.151 1.00 86.00 106 ARG A C 1
ATOM 849 O O . ARG A 1 106 ? -1.685 -14.975 7.215 1.00 86.00 106 ARG A O 1
ATOM 856 N N . ALA A 1 107 ? -0.108 -15.881 8.551 1.00 78.69 107 ALA A N 1
ATOM 857 C CA . ALA A 1 107 ? 1.017 -15.183 7.970 1.00 78.69 107 ALA A CA 1
ATOM 858 C C . ALA A 1 107 ? 1.729 -15.938 6.852 1.00 78.69 107 ALA A C 1
ATOM 860 O O . ALA A 1 107 ? 1.815 -17.169 6.881 1.00 78.69 107 ALA A O 1
ATOM 861 N N . PHE A 1 108 ? 2.368 -15.159 5.975 1.00 70.94 108 PHE A N 1
ATOM 862 C CA . PHE A 1 108 ? 3.194 -15.610 4.848 1.00 70.94 108 PHE A CA 1
ATOM 863 C C . PHE A 1 108 ? 2.450 -16.457 3.806 1.00 70.94 108 PHE A C 1
ATOM 865 O O . PHE A 1 108 ? 1.281 -16.812 3.949 1.00 70.94 108 PHE A O 1
ATOM 872 N N . CYS A 1 109 ? 3.142 -16.762 2.704 1.00 62.94 109 CYS A N 1
ATOM 873 C CA . CYS A 1 109 ? 2.635 -17.670 1.682 1.00 62.94 109 CYS A CA 1
ATOM 874 C C . CYS A 1 109 ? 2.294 -19.020 2.323 1.00 62.94 109 CYS A C 1
ATOM 876 O O . CYS A 1 109 ? 3.129 -19.593 3.033 1.00 62.94 109 CYS A O 1
ATOM 878 N N . LEU A 1 110 ? 1.087 -19.522 2.055 1.00 56.59 110 LEU A N 1
ATOM 879 C CA . LEU A 1 110 ? 0.586 -20.783 2.597 1.00 56.59 110 LEU A CA 1
ATOM 880 C C . LEU A 1 110 ? 1.310 -21.984 1.971 1.00 56.59 110 LEU A C 1
ATOM 882 O O . LEU A 1 110 ? 0.712 -22.779 1.248 1.00 56.59 110 LEU A O 1
ATOM 886 N N . LYS A 1 111 ? 2.597 -22.171 2.276 1.00 51.50 111 LYS A N 1
ATOM 887 C CA . LYS A 1 111 ? 3.258 -23.438 1.975 1.00 51.50 111 LYS A CA 1
ATOM 888 C C . LYS A 1 111 ? 2.517 -24.523 2.751 1.00 51.50 111 LYS A C 1
ATOM 890 O O . LYS A 1 111 ? 2.307 -24.372 3.959 1.00 51.50 111 LYS A O 1
ATOM 895 N N . ARG A 1 112 ? 2.113 -25.600 2.065 1.00 44.31 112 ARG A N 1
ATOM 896 C CA . ARG A 1 112 ? 1.411 -26.755 2.658 1.00 44.31 112 ARG A CA 1
ATOM 897 C C . ARG A 1 112 ? 2.034 -27.128 4.016 1.00 44.31 112 ARG A C 1
ATOM 899 O O . ARG A 1 112 ? 3.129 -27.679 4.062 1.00 44.31 112 ARG A O 1
ATOM 906 N N . GLY A 1 113 ? 1.318 -26.815 5.100 1.00 45.12 113 GLY A N 1
ATOM 907 C CA . GLY A 1 113 ? 1.541 -27.369 6.438 1.00 45.12 113 GLY A CA 1
ATOM 908 C C . GLY A 1 113 ? 2.302 -26.546 7.489 1.00 45.12 113 GLY A C 1
ATOM 909 O O . GLY A 1 113 ? 2.574 -27.127 8.533 1.00 45.12 113 GLY A O 1
ATOM 910 N N . LEU A 1 114 ? 2.671 -25.266 7.293 1.00 50.09 114 LEU A N 1
ATOM 911 C CA . LEU A 1 114 ? 3.726 -24.674 8.155 1.00 50.09 114 LEU A CA 1
ATOM 912 C C . LEU A 1 114 ? 3.520 -23.308 8.840 1.00 50.09 114 LEU A C 1
ATOM 914 O O . LEU A 1 114 ? 4.467 -22.824 9.454 1.00 50.09 114 LEU A O 1
ATOM 918 N N . SER A 1 115 ? 2.327 -22.708 8.890 1.00 57.81 115 SER A N 1
ATOM 919 C CA . SER A 1 115 ? 2.089 -21.672 9.917 1.00 57.81 115 SER A CA 1
ATOM 920 C C . SER A 1 115 ? 0.610 -21.465 10.231 1.00 57.81 115 SER A C 1
ATOM 922 O O . SER A 1 115 ? -0.107 -20.784 9.504 1.00 57.81 115 SER A O 1
ATOM 924 N N . ASN A 1 116 ? 0.165 -21.993 11.372 1.00 71.94 116 ASN A N 1
ATOM 925 C CA . ASN A 1 116 ? -1.083 -21.573 12.023 1.00 71.94 116 ASN A CA 1
ATOM 926 C C . ASN A 1 116 ? -0.876 -20.309 12.876 1.00 71.94 116 ASN A C 1
ATOM 928 O O . ASN A 1 116 ? -1.689 -20.010 13.745 1.00 71.94 116 ASN A O 1
ATOM 932 N N . ARG A 1 117 ? 0.242 -19.593 12.692 1.00 85.38 117 ARG A N 1
ATOM 933 C CA . ARG A 1 117 ? 0.556 -18.406 13.480 1.00 85.38 117 ARG A CA 1
ATOM 934 C C . ARG A 1 117 ? -0.036 -17.171 12.794 1.00 85.38 117 ARG A C 1
ATOM 936 O O . ARG A 1 117 ? 0.335 -16.907 11.645 1.00 85.38 117 ARG A O 1
ATOM 943 N N . PRO A 1 118 ? -0.903 -16.409 13.479 1.00 91.81 118 PRO A N 1
ATOM 944 C CA . PRO A 1 118 ? -1.342 -15.121 12.974 1.00 91.81 118 PRO A CA 1
ATOM 945 C C . PRO A 1 118 ? -0.222 -14.083 13.062 1.00 91.81 118 PRO A C 1
ATOM 947 O O . PRO A 1 118 ? 0.669 -14.188 13.915 1.00 91.81 118 PRO A O 1
ATOM 950 N N . LEU A 1 119 ? -0.283 -13.069 12.201 1.00 93.19 119 LEU A N 1
ATOM 951 C CA . LEU A 1 119 ? 0.515 -11.853 12.346 1.00 93.19 119 LEU A CA 1
ATOM 952 C C . LEU A 1 119 ? -0.383 -10.620 12.417 1.00 93.19 119 LEU A C 1
ATOM 954 O O . LEU A 1 119 ? -1.369 -10.512 11.688 1.00 93.19 119 LEU A O 1
ATOM 958 N N . VAL A 1 120 ? 0.001 -9.681 13.283 1.00 95.94 120 VAL A N 1
ATOM 959 C CA . VAL A 1 120 ? -0.687 -8.396 13.485 1.00 95.94 120 VAL A CA 1
ATOM 960 C C . VAL A 1 120 ? -0.793 -7.625 12.170 1.00 95.94 120 VAL A C 1
ATOM 962 O O . VAL A 1 120 ? -1.876 -7.177 11.800 1.00 95.94 120 VAL A O 1
ATOM 965 N N . PHE A 1 121 ? 0.317 -7.508 11.433 1.00 95.19 121 PHE A N 1
ATOM 966 C CA . PHE A 1 121 ? 0.338 -6.735 10.194 1.00 95.19 121 PHE A CA 1
ATOM 967 C C . PHE A 1 121 ? -0.533 -7.356 9.095 1.00 95.19 121 PHE A C 1
ATOM 969 O O . PHE A 1 121 ? -1.393 -6.658 8.557 1.00 95.19 121 PHE A O 1
ATOM 976 N N . ASP A 1 122 ? -0.364 -8.653 8.818 1.00 95.31 122 ASP A N 1
ATOM 977 C CA . ASP A 1 122 ? -1.149 -9.404 7.831 1.00 95.31 122 ASP A CA 1
ATOM 978 C C . ASP A 1 122 ? -2.648 -9.332 8.151 1.00 95.31 122 ASP A C 1
ATOM 980 O O . ASP A 1 122 ? -3.450 -9.033 7.270 1.00 95.31 122 ASP A O 1
ATOM 984 N N . THR A 1 123 ? -3.022 -9.504 9.425 1.00 97.44 123 THR A N 1
ATOM 985 C CA . THR A 1 123 ? -4.418 -9.372 9.879 1.00 97.44 123 THR A CA 1
ATOM 986 C C . THR A 1 123 ? -4.970 -7.981 9.571 1.00 97.44 123 THR A C 1
ATOM 988 O O . THR A 1 123 ? -6.066 -7.866 9.030 1.00 97.44 123 THR A O 1
ATOM 991 N N . GLY A 1 124 ? -4.203 -6.921 9.838 1.00 97.62 124 GLY A N 1
ATOM 992 C CA . GLY A 1 124 ? -4.611 -5.559 9.491 1.00 97.62 124 GLY A CA 1
ATOM 993 C C . GLY A 1 124 ? -4.739 -5.312 7.984 1.00 97.62 124 GLY A C 1
ATOM 994 O O . GLY A 1 124 ? -5.608 -4.551 7.574 1.00 97.62 124 GLY A O 1
ATOM 995 N N . GLN A 1 125 ? -3.922 -5.951 7.140 1.00 97.56 125 GLN A N 1
ATOM 996 C CA . GLN A 1 125 ? -4.047 -5.794 5.683 1.00 97.56 125 GLN A CA 1
ATOM 997 C C . GLN A 1 125 ? -5.285 -6.502 5.127 1.00 97.56 125 GLN A C 1
ATOM 999 O O . GLN A 1 125 ? -5.954 -5.957 4.253 1.00 97.56 125 GLN A O 1
ATOM 1004 N N . VAL A 1 126 ? -5.617 -7.672 5.671 1.00 97.69 126 VAL A N 1
ATOM 1005 C CA . VAL A 1 126 ? -6.840 -8.413 5.329 1.00 97.69 126 VAL A CA 1
ATOM 1006 C C . VAL A 1 126 ? -8.092 -7.675 5.795 1.00 97.69 126 VAL A C 1
ATOM 1008 O O . VAL A 1 126 ? -9.063 -7.584 5.045 1.00 97.69 126 VAL A O 1
ATOM 1011 N N . LEU A 1 127 ? -8.041 -7.043 6.974 1.00 97.69 127 LEU A N 1
ATOM 1012 C CA . LEU A 1 127 ? -9.120 -6.173 7.442 1.00 97.69 127 LEU A CA 1
ATOM 1013 C C . LEU A 1 127 ? -9.473 -5.086 6.425 1.00 97.69 127 LEU A C 1
ATOM 1015 O O . LEU A 1 127 ? -10.654 -4.920 6.150 1.00 97.69 127 LEU A O 1
ATOM 1019 N N . LEU A 1 128 ? -8.482 -4.402 5.836 1.00 97.69 128 LEU A N 1
ATOM 1020 C CA . LEU A 1 128 ? -8.728 -3.367 4.818 1.00 97.69 128 LEU A CA 1
ATOM 1021 C C . LEU A 1 128 ? -9.475 -3.913 3.591 1.00 97.69 128 LEU A C 1
ATOM 1023 O O . LEU A 1 128 ? -10.285 -3.205 2.995 1.00 97.69 128 LEU A O 1
ATOM 1027 N N . GLY A 1 129 ? -9.216 -5.165 3.207 1.00 97.81 129 GLY A N 1
ATOM 1028 C CA . GLY A 1 129 ? -9.934 -5.834 2.124 1.00 97.81 129 GLY A CA 1
ATOM 1029 C C . G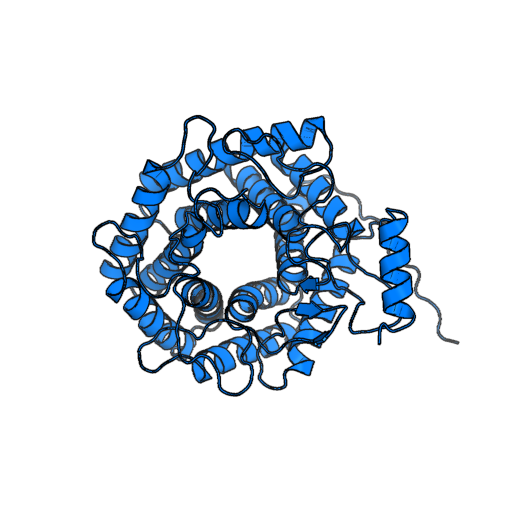LY A 1 129 ? -11.389 -6.121 2.483 1.00 97.81 129 GLY A C 1
ATOM 1030 O O . GLY A 1 129 ? -12.305 -5.745 1.747 1.00 97.81 129 GLY A O 1
ATOM 1031 N N . TRP A 1 130 ? -11.623 -6.743 3.641 1.00 98.50 130 TRP A N 1
ATOM 1032 C CA . TRP A 1 130 ? -12.974 -7.075 4.097 1.00 98.50 130 TRP A CA 1
ATOM 1033 C C . TRP A 1 130 ? -13.835 -5.849 4.386 1.00 98.50 130 TRP A C 1
ATOM 1035 O O . TRP A 1 130 ? -15.012 -5.857 4.036 1.00 98.50 130 TRP A O 1
ATOM 1045 N N . THR A 1 131 ? -13.293 -4.793 4.997 1.00 97.94 131 THR A N 1
ATOM 1046 C CA . THR A 1 131 ? -14.038 -3.545 5.240 1.00 97.94 131 THR A CA 1
ATOM 1047 C C . THR A 1 131 ? -14.398 -2.857 3.929 1.00 97.94 131 THR A C 1
ATOM 1049 O O . THR A 1 131 ? -15.537 -2.423 3.765 1.00 97.94 131 THR A O 1
ATOM 1052 N N . SER A 1 132 ? -13.487 -2.822 2.952 1.00 96.19 132 SER A N 1
ATOM 1053 C CA . SER A 1 132 ? -13.781 -2.311 1.609 1.00 96.19 132 SER A CA 1
ATOM 1054 C C . SER A 1 132 ? -14.964 -3.027 0.964 1.00 96.19 132 SER A C 1
ATOM 1056 O O . SER A 1 132 ? -15.929 -2.402 0.507 1.00 96.19 132 SER A O 1
ATOM 1058 N N . LEU A 1 133 ? -14.915 -4.359 0.984 1.00 96.69 133 LEU A N 1
ATOM 1059 C CA . LEU A 1 133 ? -15.931 -5.196 0.372 1.00 96.69 133 LEU A CA 1
ATOM 1060 C C . LEU A 1 133 ? -17.247 -5.156 1.150 1.00 96.69 133 LEU A C 1
ATOM 1062 O O . LEU A 1 133 ? -18.303 -5.076 0.529 1.00 96.69 133 LEU A O 1
ATOM 1066 N N . TYR A 1 134 ? -17.212 -5.125 2.484 1.00 98.44 134 TYR A N 1
ATOM 1067 C CA . TYR A 1 134 ? -18.396 -4.904 3.315 1.00 98.44 134 TYR A CA 1
ATOM 1068 C C . TYR A 1 134 ? -19.046 -3.558 2.997 1.00 98.44 134 TYR A C 1
ATOM 1070 O O . TYR A 1 134 ? -20.251 -3.489 2.779 1.00 98.44 134 TYR A O 1
ATOM 1078 N N . ARG A 1 135 ? -18.268 -2.476 2.916 1.00 97.19 135 ARG A N 1
ATOM 1079 C CA . ARG A 1 135 ? -18.803 -1.141 2.623 1.00 97.19 135 ARG A CA 1
ATOM 1080 C C . ARG A 1 135 ? -19.483 -1.080 1.258 1.00 97.19 135 ARG A C 1
ATOM 1082 O O . ARG A 1 135 ? -20.485 -0.374 1.144 1.00 97.19 135 ARG A O 1
ATOM 1089 N N . TYR A 1 136 ? -18.975 -1.830 0.278 1.00 97.00 136 TYR A N 1
ATOM 1090 C CA . TYR A 1 136 ? -19.547 -1.932 -1.064 1.00 97.00 136 TYR A CA 1
ATOM 1091 C C . TYR A 1 136 ? -20.772 -2.867 -1.141 1.00 97.00 136 TYR A C 1
ATOM 1093 O O . TYR A 1 136 ? -21.821 -2.454 -1.624 1.00 97.00 136 TYR A O 1
ATOM 1101 N N . THR A 1 137 ? -20.656 -4.104 -0.653 1.00 96.94 137 THR A N 1
ATOM 1102 C CA . THR A 1 137 ? -21.678 -5.165 -0.802 1.00 96.94 137 THR A CA 1
ATOM 1103 C C . THR A 1 137 ? -22.739 -5.165 0.295 1.00 96.94 137 THR A C 1
ATOM 1105 O O . THR A 1 137 ? -23.838 -5.673 0.095 1.00 96.94 137 THR A O 1
ATOM 1108 N N . LYS A 1 138 ? -22.401 -4.634 1.474 1.00 97.31 138 LYS A N 1
ATOM 1109 C CA . LYS A 1 138 ? -23.152 -4.769 2.731 1.00 97.31 138 LYS A CA 1
ATOM 1110 C C . LYS A 1 138 ? -23.382 -6.216 3.182 1.00 97.31 138 LYS A C 1
ATOM 1112 O O . LYS A 1 138 ? -24.227 -6.457 4.040 1.00 97.31 138 LYS A O 1
ATOM 1117 N N . GLU A 1 139 ? -22.610 -7.181 2.675 1.00 98.00 139 GLU A N 1
ATOM 1118 C CA . GLU A 1 139 ? -22.734 -8.578 3.094 1.00 98.00 139 GLU A CA 1
ATOM 1119 C C . GLU A 1 139 ? -22.234 -8.791 4.539 1.00 98.00 139 GLU A C 1
ATOM 1121 O O . GLU A 1 139 ? -21.051 -8.564 4.824 1.00 98.00 139 GLU A O 1
ATOM 1126 N N . PRO A 1 140 ? -23.080 -9.295 5.464 1.00 98.25 140 PRO A N 1
ATOM 1127 C CA . PRO A 1 140 ? -22.733 -9.389 6.887 1.00 98.25 140 PRO A CA 1
ATOM 1128 C C . PRO A 1 140 ? -21.525 -10.278 7.202 1.00 98.25 140 PRO A C 1
ATOM 1130 O O . PRO A 1 140 ? -20.848 -10.059 8.206 1.00 98.25 140 PRO A O 1
ATOM 1133 N N . LYS A 1 141 ? -21.229 -11.277 6.355 1.00 98.44 141 LYS A N 1
ATOM 1134 C CA . LYS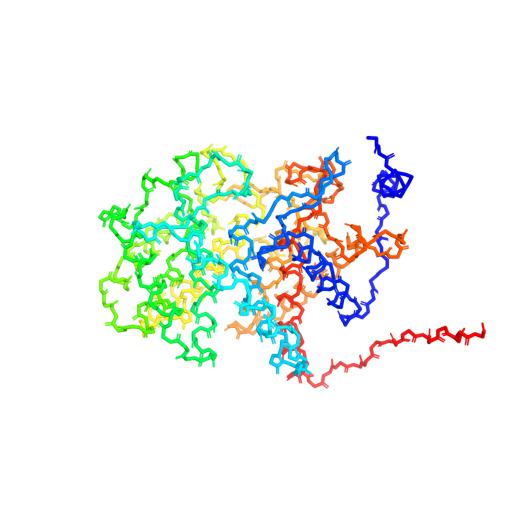 A 1 141 ? -20.102 -12.203 6.564 1.00 98.44 141 LYS A CA 1
ATOM 1135 C C . LYS A 1 141 ? -18.751 -11.477 6.601 1.00 98.44 141 LYS A C 1
ATOM 1137 O O . LYS A 1 141 ? -17.891 -11.853 7.396 1.00 98.44 141 LYS A O 1
ATOM 1142 N N . TYR A 1 142 ? -18.589 -10.415 5.805 1.00 98.62 142 TYR A N 1
ATOM 1143 C CA . TYR A 1 142 ? -17.356 -9.627 5.763 1.00 98.62 142 TYR A CA 1
ATOM 1144 C C . TYR A 1 142 ? -17.185 -8.801 7.038 1.00 98.62 142 TYR A C 1
ATOM 1146 O O . TYR A 1 142 ? -16.116 -8.836 7.642 1.00 98.62 142 TYR A O 1
ATOM 1154 N N . LEU A 1 143 ? -18.248 -8.150 7.527 1.00 98.62 143 LEU A N 1
ATOM 1155 C CA . LEU A 1 143 ? -18.197 -7.444 8.810 1.00 98.62 143 LEU A CA 1
ATOM 1156 C C . LEU A 1 143 ? -17.945 -8.405 9.980 1.00 98.62 143 LEU A C 1
ATOM 1158 O O . LEU A 1 143 ? -17.142 -8.108 10.861 1.00 98.62 143 LEU A O 1
ATOM 1162 N N . ALA A 1 144 ? -18.585 -9.577 9.978 1.00 98.62 144 ALA A N 1
ATOM 1163 C CA . ALA A 1 144 ? -18.389 -10.584 11.016 1.00 98.62 144 ALA A CA 1
ATOM 1164 C C . ALA A 1 144 ? -16.939 -11.097 11.056 1.00 98.62 144 ALA A C 1
ATOM 1166 O O . ALA A 1 144 ? -16.365 -11.245 12.135 1.00 98.62 144 ALA A O 1
ATOM 1167 N N . ALA A 1 145 ? -16.320 -11.349 9.898 1.00 98.50 145 ALA A N 1
ATOM 1168 C CA . ALA A 1 145 ? -14.905 -11.708 9.810 1.00 98.50 145 ALA A CA 1
ATOM 1169 C C . ALA A 1 145 ? -13.992 -10.583 10.313 1.00 98.50 145 ALA A C 1
ATOM 1171 O O . ALA A 1 145 ? -13.102 -10.836 11.135 1.00 98.50 145 ALA A O 1
ATOM 1172 N N . SER A 1 146 ? -14.278 -9.347 9.899 1.00 98.62 146 SER A N 1
ATOM 1173 C CA . SER A 1 146 ? -13.556 -8.155 10.335 1.00 98.62 146 SER A CA 1
ATOM 1174 C C . SER A 1 146 ? -13.614 -7.942 11.841 1.00 98.62 146 SER A C 1
ATOM 1176 O O . SER A 1 146 ? -12.587 -7.692 12.465 1.00 98.62 146 SER A O 1
ATOM 1178 N N . LEU A 1 147 ? -14.783 -8.110 12.459 1.00 98.69 147 LEU A N 1
ATOM 1179 C CA . LEU A 1 147 ? -14.936 -7.983 13.906 1.00 98.69 147 LEU A CA 1
ATOM 1180 C C . LEU A 1 147 ? -14.064 -8.990 14.656 1.00 98.69 147 LEU A C 1
ATOM 1182 O O . LEU A 1 147 ? -13.336 -8.592 15.560 1.00 98.69 147 LEU A O 1
ATOM 1186 N N . ARG A 1 148 ? -14.060 -10.272 14.262 1.00 98.62 148 ARG A N 1
ATOM 1187 C CA . ARG A 1 148 ? -13.208 -11.279 14.928 1.00 98.62 148 ARG A CA 1
ATOM 1188 C C . ARG A 1 148 ? -11.721 -10.940 14.815 1.00 98.62 148 ARG A C 1
ATOM 1190 O O . ARG A 1 148 ? -10.985 -11.097 15.784 1.00 98.62 148 ARG A O 1
ATOM 1197 N N . ALA A 1 149 ? -11.280 -10.464 13.653 1.00 98.50 149 ALA A N 1
ATOM 1198 C CA . ALA A 1 149 ? -9.894 -10.054 13.442 1.00 98.50 149 ALA A CA 1
ATOM 1199 C C . ALA A 1 149 ? -9.524 -8.789 14.235 1.00 98.50 149 ALA A C 1
ATOM 1201 O O . ALA A 1 149 ? -8.467 -8.754 14.861 1.00 98.50 149 ALA A O 1
ATOM 1202 N N . ALA A 1 150 ? -10.391 -7.775 14.259 1.00 98.62 150 ALA A N 1
ATOM 1203 C CA . ALA A 1 150 ? -10.167 -6.544 15.014 1.00 98.62 150 ALA A CA 1
ATOM 1204 C C . ALA A 1 150 ? -10.168 -6.785 16.531 1.00 98.62 150 ALA A C 1
ATOM 1206 O O . ALA A 1 150 ? -9.321 -6.243 17.237 1.00 98.62 150 ALA A O 1
ATOM 1207 N N . HIS A 1 151 ? -11.051 -7.658 17.020 1.00 98.50 151 HIS A N 1
ATOM 1208 C CA . HIS A 1 151 ? -11.038 -8.119 18.406 1.00 98.50 151 HIS A CA 1
ATOM 1209 C C . HIS A 1 151 ? -9.728 -8.806 18.767 1.00 98.50 151 HIS A C 1
ATOM 1211 O O . HIS A 1 151 ? -9.103 -8.438 19.756 1.00 98.50 151 HIS A O 1
ATOM 1217 N N . TRP A 1 152 ? -9.268 -9.739 17.933 1.00 98.31 152 TRP A N 1
ATOM 1218 C CA . TRP A 1 152 ? -7.984 -10.398 18.149 1.00 98.31 152 TRP A CA 1
ATOM 1219 C C . TRP A 1 152 ? -6.818 -9.397 18.191 1.00 98.31 152 TRP A C 1
ATOM 1221 O O . TRP A 1 152 ? -5.920 -9.529 19.023 1.00 98.31 152 TRP A O 1
ATOM 1231 N N . LEU A 1 153 ? -6.827 -8.375 17.327 1.00 98.50 153 LEU A N 1
ATOM 1232 C CA . LEU A 1 153 ? -5.820 -7.309 17.353 1.00 98.50 153 LEU A CA 1
ATOM 1233 C C . LEU A 1 153 ? -5.848 -6.523 18.666 1.00 98.50 153 LEU A C 1
ATOM 1235 O O . LEU A 1 153 ? -4.778 -6.269 19.216 1.00 98.50 153 LEU A O 1
ATOM 1239 N N . LEU A 1 154 ? -7.038 -6.164 19.158 1.00 98.44 154 LEU A N 1
ATOM 1240 C CA . LEU A 1 154 ? -7.220 -5.434 20.415 1.00 98.44 154 LEU A CA 1
ATOM 1241 C C . LEU A 1 154 ? -6.795 -6.276 21.629 1.00 98.44 154 LEU A C 1
ATOM 1243 O O . LEU A 1 154 ? -6.066 -5.789 22.484 1.00 98.44 154 LEU A O 1
ATOM 1247 N N . GLU A 1 155 ? -7.172 -7.556 21.680 1.00 97.69 155 GLU A N 1
ATOM 1248 C CA . GLU A 1 155 ? -6.797 -8.480 22.765 1.00 97.69 155 GLU A CA 1
ATOM 1249 C C . GLU A 1 155 ? -5.282 -8.701 22.878 1.00 97.69 155 GLU A C 1
ATOM 1251 O O . GLU A 1 155 ? -4.773 -9.018 23.950 1.00 97.69 155 GLU A O 1
ATOM 1256 N N . ASN A 1 156 ? -4.553 -8.553 21.768 1.00 96.94 156 ASN A N 1
ATOM 1257 C CA . ASN A 1 156 ? -3.096 -8.696 21.723 1.00 96.94 156 ASN A CA 1
ATOM 1258 C C . ASN A 1 156 ? -2.360 -7.349 21.779 1.00 96.94 156 ASN A C 1
ATOM 1260 O O . ASN A 1 156 ? -1.137 -7.316 21.601 1.00 96.94 156 ASN A O 1
ATOM 1264 N N . GLN A 1 157 ? -3.092 -6.252 21.982 1.00 97.38 157 GLN A N 1
ATOM 1265 C CA . GLN A 1 157 ? -2.551 -4.907 22.076 1.00 97.38 157 GLN A CA 1
ATOM 1266 C C . GLN A 1 157 ? -2.132 -4.599 23.518 1.00 97.38 157 GLN A C 1
ATOM 1268 O O . GLN A 1 157 ? -2.836 -4.897 24.479 1.00 97.38 157 GLN A O 1
ATOM 1273 N N . GLU A 1 158 ? -0.972 -3.973 23.669 1.00 96.38 158 GLU A N 1
ATOM 1274 C CA . GLU A 1 158 ? -0.512 -3.422 24.937 1.00 96.38 158 GLU A CA 1
ATOM 1275 C C . GLU A 1 158 ? -1.314 -2.169 25.310 1.00 96.38 158 GLU A C 1
ATOM 1277 O O . GLU A 1 158 ? -1.893 -1.491 24.461 1.00 96.38 158 GLU A O 1
ATOM 1282 N N . THR A 1 159 ? -1.252 -1.771 26.581 1.00 90.44 159 THR A N 1
ATOM 1283 C CA . THR A 1 159 ? -1.946 -0.572 27.091 1.00 90.44 159 THR A CA 1
ATOM 1284 C C . THR A 1 159 ? -1.538 0.728 26.392 1.00 90.44 159 THR A C 1
ATOM 1286 O O . THR A 1 159 ? -2.323 1.668 26.324 1.00 90.44 159 THR A O 1
ATOM 1289 N N . ASN A 1 160 ? -0.319 0.794 25.848 1.00 88.56 160 ASN A N 1
ATOM 1290 C CA . ASN A 1 160 ? 0.181 1.936 25.077 1.00 88.56 160 ASN A CA 1
ATOM 1291 C C . ASN A 1 160 ? -0.169 1.865 23.575 1.00 88.56 160 ASN A C 1
ATOM 1293 O O . ASN A 1 160 ? 0.385 2.623 22.777 1.00 88.56 160 ASN A O 1
ATOM 1297 N N . GLY A 1 161 ? -1.015 0.915 23.175 1.00 93.81 161 GLY A N 1
ATOM 1298 C CA . GLY A 1 161 ? -1.433 0.685 21.798 1.00 93.81 161 GLY A CA 1
ATOM 1299 C C . GLY A 1 161 ? -0.462 -0.146 20.954 1.00 93.81 161 GLY A C 1
ATOM 1300 O O . GLY A 1 161 ? -0.807 -0.525 19.839 1.00 93.81 161 GLY A O 1
ATOM 1301 N N . THR A 1 162 ? 0.756 -0.433 21.420 1.00 95.06 162 THR A N 1
ATOM 1302 C CA . THR A 1 162 ? 1.712 -1.246 20.642 1.00 95.06 162 THR A CA 1
ATOM 1303 C C . THR A 1 162 ? 1.367 -2.732 20.686 1.00 95.06 162 THR A C 1
ATOM 1305 O O . THR A 1 162 ? 0.566 -3.165 21.503 1.00 95.06 162 THR A O 1
ATOM 1308 N N . TRP A 1 163 ? 1.988 -3.533 19.822 1.00 95.38 163 TRP A N 1
ATOM 1309 C CA . TRP A 1 163 ? 1.917 -4.994 19.891 1.00 95.38 163 TRP A CA 1
ATOM 1310 C C . TRP A 1 163 ? 3.300 -5.554 20.204 1.00 95.38 163 TRP A C 1
ATOM 1312 O O . TRP A 1 163 ? 4.287 -5.091 19.639 1.00 95.38 163 TRP A O 1
ATOM 1322 N N . THR A 1 164 ? 3.390 -6.563 21.066 1.00 91.38 164 THR A N 1
ATOM 1323 C CA . THR A 1 164 ? 4.652 -7.267 21.382 1.00 91.38 164 THR A CA 1
ATOM 1324 C C . THR A 1 164 ? 4.635 -8.716 20.895 1.00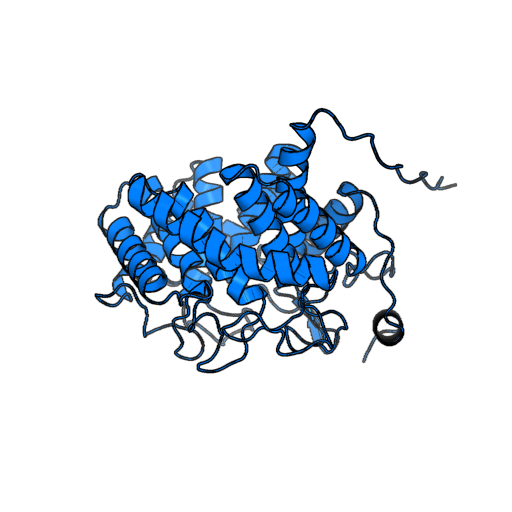 91.38 164 THR A C 1
ATOM 1326 O O . THR A 1 164 ? 5.663 -9.267 20.490 1.00 91.38 164 THR A O 1
ATOM 1329 N N . ASN A 1 165 ? 3.447 -9.322 20.866 1.00 88.81 165 ASN A N 1
ATOM 1330 C CA . ASN A 1 165 ? 3.195 -10.670 20.379 1.00 88.81 165 ASN A CA 1
ATOM 1331 C C . ASN A 1 165 ? 2.735 -10.658 18.919 1.00 88.81 165 ASN A C 1
ATOM 1333 O O . ASN A 1 165 ? 2.233 -9.661 18.414 1.00 88.81 165 ASN A O 1
ATOM 1337 N N . TYR A 1 166 ? 2.925 -11.783 18.220 1.00 89.88 166 TYR A N 1
ATOM 1338 C CA . TYR A 1 166 ? 2.462 -11.960 16.831 1.00 89.88 166 TYR A CA 1
ATOM 1339 C C . TYR A 1 166 ? 2.930 -10.868 15.848 1.00 89.88 166 TYR A C 1
ATOM 1341 O O . TYR A 1 166 ? 2.316 -10.633 14.813 1.00 89.88 166 TYR A O 1
ATOM 1349 N N . ILE A 1 167 ? 4.065 -10.239 16.146 1.00 87.12 167 ILE A N 1
ATOM 1350 C CA . ILE A 1 167 ? 4.727 -9.260 15.285 1.00 87.12 167 ILE A CA 1
ATOM 1351 C C . ILE A 1 167 ? 5.926 -9.891 14.583 1.00 87.12 167 ILE A C 1
ATOM 1353 O O . ILE A 1 167 ? 6.668 -10.711 15.141 1.00 87.12 167 ILE A O 1
ATOM 1357 N N . TYR A 1 168 ? 6.138 -9.501 13.330 1.00 81.25 168 TYR A N 1
ATOM 1358 C CA . TYR A 1 168 ? 7.271 -9.986 12.560 1.00 81.25 168 TYR A CA 1
ATOM 1359 C C . TYR A 1 168 ? 8.585 -9.480 13.167 1.00 81.25 168 TYR A C 1
ATOM 1361 O O . TYR A 1 168 ? 8.764 -8.286 13.399 1.00 81.25 168 TYR A O 1
ATOM 1369 N N . ARG A 1 169 ? 9.520 -10.406 13.429 1.00 80.50 169 ARG A N 1
ATOM 1370 C CA . ARG A 1 169 ? 10.858 -10.119 13.987 1.00 80.50 169 ARG A CA 1
ATOM 1371 C C . ARG A 1 169 ? 10.849 -9.334 15.305 1.00 80.50 169 ARG A C 1
ATOM 1373 O O . ARG A 1 169 ? 11.826 -8.649 15.589 1.00 80.50 169 ARG A O 1
ATOM 1380 N N . GLN A 1 170 ? 9.778 -9.458 16.094 1.00 81.00 170 GLN A N 1
ATOM 1381 C CA . GLN A 1 170 ? 9.650 -8.788 17.395 1.00 81.00 170 GLN A CA 1
ATOM 1382 C C . GLN A 1 170 ? 9.818 -7.261 17.299 1.00 81.00 170 GLN A C 1
ATOM 1384 O O . GLN A 1 170 ? 10.339 -6.626 18.210 1.00 81.00 170 GLN A O 1
ATOM 1389 N N . HIS A 1 171 ? 9.400 -6.666 16.174 1.00 82.88 171 HIS A N 1
ATOM 1390 C CA . HIS A 1 171 ? 9.515 -5.228 15.936 1.00 82.88 171 HIS A CA 1
ATOM 1391 C C . HIS A 1 171 ? 8.165 -4.593 15.582 1.00 82.88 171 HIS A C 1
ATOM 1393 O O . HIS A 1 171 ? 7.683 -4.708 14.450 1.00 82.88 171 HIS A O 1
ATOM 1399 N N . CYS A 1 172 ? 7.573 -3.884 16.546 1.00 86.75 172 CYS A N 1
ATOM 1400 C CA . CYS A 1 172 ? 6.376 -3.075 16.335 1.00 86.75 172 CYS A CA 1
ATOM 1401 C C . CYS A 1 172 ? 6.754 -1.734 15.704 1.00 86.75 172 CYS A C 1
ATOM 1403 O O . CYS A 1 172 ? 7.017 -0.745 16.387 1.00 86.75 172 CYS A O 1
ATOM 1405 N N . GLY A 1 173 ? 6.827 -1.719 14.375 1.00 89.94 173 GLY A N 1
ATOM 1406 C CA . GLY A 1 173 ? 7.178 -0.513 13.640 1.00 89.94 173 GLY A CA 1
ATOM 1407 C C . GLY A 1 173 ? 6.010 0.439 13.407 1.00 89.94 173 GLY A C 1
ATOM 1408 O O . GLY A 1 173 ? 4.851 0.029 13.446 1.00 89.94 173 GLY A O 1
ATOM 1409 N N . ALA A 1 174 ? 6.330 1.691 13.070 1.00 93.81 174 ALA A N 1
ATOM 1410 C CA . ALA A 1 174 ? 5.342 2.723 12.740 1.00 93.81 174 ALA A CA 1
ATOM 1411 C C . ALA A 1 174 ? 4.454 2.347 11.539 1.00 93.81 174 ALA A C 1
ATOM 1413 O O . ALA A 1 174 ? 3.373 2.894 11.371 1.00 93.81 174 ALA A O 1
ATOM 1414 N N . TYR A 1 175 ? 4.886 1.399 10.702 1.00 93.88 175 TYR A N 1
ATOM 1415 C CA . TYR A 1 175 ? 4.107 0.873 9.578 1.00 93.88 175 TYR A CA 1
ATOM 1416 C C . TYR A 1 175 ? 2.830 0.134 10.021 1.00 93.88 175 TYR A C 1
ATOM 1418 O O . TYR A 1 175 ? 1.897 0.005 9.230 1.00 93.88 175 TYR A O 1
ATOM 1426 N N . HIS A 1 176 ? 2.732 -0.284 11.292 1.00 96.38 176 HIS A N 1
ATOM 1427 C CA . HIS A 1 176 ? 1.477 -0.786 11.862 1.00 96.38 176 HIS A CA 1
ATOM 1428 C C . HIS A 1 176 ? 0.401 0.309 11.979 1.00 96.38 176 HIS A C 1
ATOM 1430 O O . HIS A 1 176 ? -0.727 0.006 12.357 1.00 96.38 176 HIS A O 1
ATOM 1436 N N . SER A 1 177 ? 0.676 1.562 11.586 1.00 97.69 177 SER A N 1
ATOM 1437 C CA . SER A 1 177 ? -0.367 2.583 11.437 1.00 97.69 177 SER A CA 1
ATOM 1438 C C . SER A 1 177 ? -1.441 2.129 10.445 1.00 97.69 177 SER A C 1
ATOM 1440 O O . SER A 1 177 ? -2.604 2.476 10.619 1.00 97.69 177 SER A O 1
ATOM 1442 N N . ARG A 1 178 ? -1.096 1.278 9.462 1.00 97.69 178 ARG A N 1
ATOM 1443 C CA . ARG A 1 178 ? -2.078 0.625 8.577 1.00 97.69 178 ARG A CA 1
ATOM 1444 C C . ARG A 1 178 ? -3.005 -0.337 9.316 1.00 97.69 178 ARG A C 1
ATOM 1446 O O . ARG A 1 178 ? -4.156 -0.470 8.927 1.00 97.69 178 ARG A O 1
ATOM 1453 N N . VAL A 1 179 ? -2.524 -0.991 10.374 1.00 98.38 179 VAL A N 1
ATOM 1454 C CA . VAL A 1 179 ? -3.351 -1.860 11.227 1.00 98.38 179 VAL A CA 1
ATOM 1455 C C . VAL A 1 179 ? -4.322 -1.010 12.039 1.00 98.38 179 VAL A C 1
ATOM 1457 O O . VAL A 1 179 ? -5.511 -1.304 12.055 1.00 98.38 179 VAL A O 1
ATOM 1460 N N . ALA A 1 180 ? -3.846 0.090 12.630 1.00 98.44 180 ALA A N 1
ATOM 1461 C CA . ALA A 1 180 ? -4.716 1.035 13.328 1.00 98.44 180 ALA A CA 1
ATOM 1462 C C . ALA A 1 180 ? -5.762 1.666 12.390 1.00 98.44 180 ALA A C 1
ATOM 1464 O O . ALA A 1 180 ? -6.926 1.775 12.760 1.00 98.44 180 ALA A O 1
ATOM 1465 N N . TRP A 1 181 ? -5.386 2.013 11.155 1.00 98.69 181 TRP A N 1
ATOM 1466 C CA . TRP A 1 181 ? -6.341 2.452 10.134 1.00 98.69 181 TRP A CA 1
ATOM 1467 C C . TRP A 1 181 ? -7.423 1.396 9.870 1.00 98.69 181 TRP A C 1
ATOM 1469 O O . TRP A 1 181 ? -8.609 1.718 9.891 1.00 98.69 181 TRP A O 1
ATOM 1479 N N . ALA A 1 182 ? -7.038 0.132 9.696 1.00 98.50 182 ALA A N 1
ATOM 1480 C CA . ALA A 1 182 ? -7.992 -0.952 9.490 1.00 98.50 182 ALA A CA 1
ATOM 1481 C C . ALA A 1 182 ? -8.929 -1.143 10.697 1.00 98.50 182 ALA A C 1
ATOM 1483 O O . ALA A 1 182 ? -10.136 -1.289 10.526 1.00 98.50 182 ALA A O 1
ATOM 1484 N N . MET A 1 183 ? -8.396 -1.075 11.922 1.00 98.75 183 MET A N 1
ATOM 1485 C CA . MET A 1 183 ? -9.200 -1.122 13.148 1.00 98.75 183 MET A CA 1
ATOM 1486 C C . MET A 1 183 ? -10.202 0.036 13.225 1.00 98.75 183 MET A C 1
ATOM 1488 O O . MET A 1 183 ? -11.344 -0.198 13.608 1.00 98.75 183 MET A O 1
ATOM 1492 N N . LEU A 1 184 ? -9.821 1.253 12.811 1.00 98.69 184 LEU A N 1
ATOM 1493 C CA . LEU A 1 184 ? -10.747 2.390 12.729 1.00 98.69 184 LEU A CA 1
ATOM 1494 C C . LEU A 1 184 ? -11.882 2.142 11.733 1.00 98.69 184 LEU A C 1
ATOM 1496 O O . LEU A 1 184 ? -13.025 2.469 12.039 1.00 98.69 184 LEU A O 1
ATOM 1500 N N . GLN A 1 185 ? -11.599 1.531 10.578 1.00 98.50 185 GLN A N 1
ATOM 1501 C CA . GLN A 1 185 ? -12.653 1.183 9.621 1.00 98.50 185 GLN A CA 1
ATOM 1502 C C . GLN A 1 185 ? -13.670 0.225 10.233 1.00 98.50 185 GLN A C 1
ATOM 1504 O O . GLN A 1 185 ? -14.868 0.483 10.160 1.00 98.50 185 GLN A O 1
ATOM 1509 N N . VAL A 1 186 ? -13.199 -0.833 10.900 1.00 98.56 186 VAL A N 1
ATOM 1510 C CA . VAL A 1 186 ? -14.089 -1.775 11.595 1.00 98.56 186 VAL A CA 1
ATOM 1511 C C . VAL A 1 186 ? -14.856 -1.078 12.717 1.00 98.56 186 VAL A C 1
ATOM 1513 O O . VAL A 1 186 ? -16.060 -1.284 12.842 1.00 98.56 186 VAL A O 1
ATOM 1516 N N . ALA A 1 187 ? -14.194 -0.231 13.508 1.00 98.50 187 ALA A N 1
ATOM 1517 C CA . ALA A 1 187 ? -14.820 0.523 14.590 1.00 98.50 187 ALA A CA 1
ATOM 1518 C C . ALA A 1 187 ? -15.953 1.430 14.091 1.00 98.50 187 ALA A C 1
ATOM 1520 O O . ALA A 1 187 ? -16.997 1.511 14.732 1.00 98.50 187 ALA A O 1
ATOM 1521 N N . ASN A 1 188 ? -15.766 2.082 12.942 1.00 98.19 188 ASN A N 1
ATOM 1522 C CA . ASN A 1 188 ? -16.788 2.909 12.304 1.00 98.19 188 ASN A CA 1
ATOM 1523 C C . ASN A 1 188 ? -17.928 2.059 11.732 1.00 98.19 188 ASN A C 1
ATOM 1525 O O . ASN A 1 188 ? -19.094 2.380 11.929 1.00 98.19 188 ASN A O 1
ATOM 1529 N N . ASP A 1 189 ? -17.596 0.949 11.075 1.00 97.75 189 ASP A N 1
ATOM 1530 C CA . ASP A 1 189 ? -18.561 0.064 10.415 1.00 97.75 189 ASP A CA 1
ATOM 1531 C C . ASP A 1 189 ? -19.423 -0.752 11.399 1.00 97.75 189 ASP A C 1
ATOM 1533 O O . ASP A 1 189 ? -20.441 -1.318 10.996 1.00 97.75 189 ASP A O 1
ATOM 1537 N N . SER A 1 190 ? -19.006 -0.838 12.667 1.00 97.75 190 SER A N 1
ATOM 1538 C CA . SER A 1 190 ? -19.662 -1.615 13.731 1.00 97.75 190 SER A CA 1
ATOM 1539 C C . SER A 1 190 ? -19.994 -0.822 14.998 1.00 97.75 190 SER A C 1
ATOM 1541 O O . SER A 1 190 ? -20.468 -1.416 15.964 1.00 97.75 190 SER A O 1
ATOM 1543 N N . GLU A 1 191 ? -19.737 0.488 15.010 1.00 97.31 191 GLU A N 1
ATOM 1544 C CA . GLU A 1 191 ? -19.972 1.376 16.160 1.00 97.31 191 GLU A CA 1
ATOM 1545 C C . GLU A 1 191 ? -19.271 0.901 17.454 1.00 97.31 191 GLU A C 1
ATOM 1547 O O . GLU A 1 191 ? -19.849 0.875 18.540 1.00 97.31 191 GLU A O 1
ATOM 1552 N N . ARG A 1 192 ? -17.996 0.500 17.344 1.00 97.81 192 ARG A N 1
ATOM 1553 C CA . ARG A 1 192 ? -17.198 -0.060 18.453 1.00 97.81 192 ARG A CA 1
ATOM 1554 C C . ARG A 1 192 ? -16.136 0.901 18.972 1.00 97.81 192 ARG A C 1
ATOM 1556 O O . ARG A 1 192 ? -15.045 1.009 18.412 1.00 97.81 192 ARG A O 1
ATOM 1563 N N . ASP A 1 193 ? -16.453 1.561 20.081 1.00 98.00 193 ASP A N 1
ATOM 1564 C CA . ASP A 1 193 ? -15.580 2.551 20.720 1.00 98.00 193 ASP A CA 1
ATOM 1565 C C . ASP A 1 193 ? -14.270 1.946 21.247 1.00 98.00 193 ASP A C 1
ATOM 1567 O O . ASP A 1 193 ? -13.219 2.556 21.094 1.00 98.00 193 ASP A O 1
ATOM 1571 N N . ASP A 1 194 ? -14.285 0.711 21.752 1.00 98.06 194 ASP A N 1
ATOM 1572 C CA . ASP A 1 194 ? -13.087 0.008 22.232 1.00 98.06 194 ASP A CA 1
ATOM 1573 C C . ASP A 1 194 ? -12.053 -0.232 21.120 1.00 98.06 194 ASP A C 1
ATOM 1575 O O . ASP A 1 194 ? -10.852 -0.032 21.314 1.00 98.06 194 ASP A O 1
ATOM 1579 N N . LEU A 1 195 ? -12.520 -0.602 19.922 1.00 98.50 195 LEU A N 1
ATOM 1580 C CA . LEU A 1 195 ? -11.658 -0.741 18.746 1.00 98.50 195 LEU A CA 1
ATOM 1581 C C . LEU A 1 195 ? -11.113 0.620 18.295 1.00 98.50 195 LEU A C 1
ATOM 1583 O O . LEU A 1 195 ? -9.947 0.717 17.897 1.00 98.50 195 LEU A O 1
ATOM 1587 N N . ARG A 1 196 ? -11.938 1.674 18.376 1.00 98.44 196 ARG A N 1
ATOM 1588 C CA . ARG A 1 196 ? -11.524 3.047 18.057 1.00 98.44 196 ARG A CA 1
ATOM 1589 C C . ARG A 1 196 ? -10.434 3.523 19.012 1.00 98.44 196 ARG A C 1
ATOM 1591 O O . ARG A 1 196 ? -9.418 4.045 18.553 1.00 98.44 196 ARG A O 1
ATOM 1598 N N . ASP A 1 197 ? -10.618 3.307 20.307 1.00 98.00 197 ASP A N 1
ATOM 1599 C CA . ASP A 1 197 ? -9.684 3.716 21.352 1.00 98.00 197 ASP A CA 1
ATOM 1600 C C . ASP A 1 197 ? -8.345 2.986 21.221 1.00 98.00 197 ASP A C 1
ATOM 1602 O O . ASP A 1 197 ? -7.293 3.629 21.247 1.00 98.00 197 ASP A O 1
ATOM 1606 N N . GLY A 1 198 ? -8.363 1.671 20.969 1.00 98.19 198 GLY A N 1
ATOM 1607 C CA . GLY A 1 198 ? -7.146 0.895 20.710 1.00 98.19 198 GLY A CA 1
ATOM 1608 C C . GLY A 1 198 ? -6.377 1.387 19.479 1.00 98.19 198 GLY A C 1
ATOM 1609 O O . GLY A 1 198 ? -5.154 1.571 19.516 1.00 98.19 198 GLY A O 1
ATOM 1610 N N . ALA A 1 199 ? -7.082 1.691 18.386 1.00 98.38 199 ALA A N 1
ATOM 1611 C CA . ALA A 1 199 ? -6.457 2.260 17.196 1.00 98.38 199 ALA A CA 1
ATOM 1612 C C . ALA A 1 199 ? -5.858 3.655 17.460 1.00 98.38 199 ALA A C 1
ATOM 1614 O O . ALA A 1 199 ? -4.723 3.937 17.061 1.00 98.38 199 ALA A O 1
ATOM 1615 N N . VAL A 1 200 ? -6.591 4.521 18.168 1.00 98.31 200 VAL A N 1
ATOM 1616 C CA . VAL A 1 200 ? -6.135 5.868 18.543 1.00 98.31 200 VAL A CA 1
ATOM 1617 C C . VAL A 1 200 ? -4.917 5.812 19.462 1.00 98.31 200 VAL A C 1
ATOM 1619 O O . VAL A 1 200 ? -3.980 6.584 19.243 1.00 98.31 200 VAL A O 1
ATOM 1622 N N . ALA A 1 201 ? -4.878 4.892 20.429 1.00 98.12 201 ALA A N 1
ATOM 1623 C CA . ALA A 1 201 ? -3.731 4.704 21.315 1.00 98.12 201 ALA A CA 1
ATOM 1624 C C . ALA A 1 201 ? -2.451 4.418 20.513 1.00 98.12 201 ALA A C 1
ATOM 1626 O O . ALA A 1 201 ? -1.428 5.080 20.709 1.00 98.12 201 ALA A O 1
ATOM 1627 N N . PHE A 1 202 ? -2.524 3.515 19.527 1.00 97.81 202 PHE A N 1
ATOM 1628 C CA . PHE A 1 202 ? -1.377 3.236 18.665 1.00 97.81 202 PHE A CA 1
ATOM 1629 C C . PHE A 1 202 ? -0.977 4.443 17.807 1.00 97.81 202 PHE A C 1
ATOM 1631 O O . PHE A 1 202 ? 0.207 4.763 17.700 1.00 97.81 202 PHE A O 1
ATOM 1638 N N . LEU A 1 203 ? -1.941 5.151 17.210 1.00 98.06 203 LEU A N 1
ATOM 1639 C CA . LEU A 1 203 ? -1.662 6.334 16.386 1.00 98.06 203 LEU A CA 1
ATOM 1640 C C . LEU A 1 203 ? -0.989 7.450 17.195 1.00 98.06 203 LEU A C 1
ATOM 1642 O O . LEU A 1 203 ? -0.042 8.076 16.719 1.00 98.06 203 LEU A O 1
ATOM 1646 N N . GLN A 1 204 ? -1.431 7.679 18.433 1.00 97.25 204 GLN A N 1
ATOM 1647 C CA . GLN A 1 204 ? -0.789 8.628 19.346 1.00 97.25 204 GLN A CA 1
ATOM 1648 C C . GLN A 1 204 ? 0.641 8.201 19.687 1.00 97.25 204 GLN A C 1
ATOM 1650 O O . GLN A 1 204 ? 1.540 9.045 19.708 1.00 97.25 204 GLN A O 1
ATOM 1655 N N . GLN A 1 205 ? 0.867 6.902 19.882 1.00 95.75 205 GLN A N 1
ATOM 1656 C CA . GLN A 1 205 ? 2.195 6.354 20.127 1.00 95.75 205 GLN A CA 1
ATOM 1657 C C . GLN A 1 205 ? 3.118 6.438 18.901 1.00 95.75 205 GLN A C 1
ATOM 1659 O O . GLN A 1 205 ? 4.324 6.614 19.049 1.00 95.75 205 GLN A O 1
ATOM 1664 N N . VAL A 1 206 ? 2.586 6.355 17.680 1.00 95.62 206 VAL A N 1
ATOM 1665 C CA . VAL A 1 206 ? 3.362 6.614 16.456 1.00 95.62 206 VAL A CA 1
ATOM 1666 C C . VAL A 1 206 ? 3.736 8.093 16.355 1.00 95.62 206 VAL A C 1
ATOM 1668 O O . VAL A 1 206 ? 4.896 8.414 16.094 1.00 95.62 206 VAL A O 1
ATOM 1671 N N . LEU A 1 207 ? 2.783 8.997 16.606 1.00 96.81 207 LEU A N 1
ATOM 1672 C CA . LEU A 1 207 ? 3.019 10.444 16.580 1.00 96.81 207 LEU A CA 1
ATOM 1673 C C . LEU A 1 207 ? 4.068 10.885 17.610 1.00 96.81 207 LEU A C 1
ATOM 1675 O O . LEU A 1 207 ? 4.887 11.747 17.303 1.00 96.81 207 LEU A O 1
ATOM 1679 N N . SER A 1 208 ? 4.070 10.294 18.809 1.00 95.31 208 SER A N 1
ATOM 1680 C CA . SER A 1 208 ? 5.033 10.631 19.871 1.00 95.31 208 SER A CA 1
ATOM 1681 C C . SER A 1 208 ? 6.483 10.282 19.511 1.00 95.31 208 SER A C 1
ATOM 1683 O O . SER A 1 208 ? 7.412 10.835 20.094 1.00 95.31 208 SER A O 1
ATOM 1685 N N . GLN A 1 209 ? 6.683 9.387 18.539 1.00 92.94 209 GLN A N 1
ATOM 1686 C CA . GLN A 1 209 ? 8.000 8.922 18.106 1.00 92.94 209 GLN A CA 1
ATOM 1687 C C . GLN A 1 209 ? 8.566 9.705 16.918 1.00 92.94 209 GLN A C 1
ATOM 1689 O O . GLN A 1 209 ? 9.734 9.505 16.581 1.00 92.94 209 GLN A O 1
ATOM 1694 N N . GLN A 1 210 ? 7.774 10.551 16.248 1.00 95.69 210 GLN A N 1
ATOM 1695 C CA . GLN A 1 210 ? 8.255 11.287 15.080 1.00 95.69 210 GLN A CA 1
ATOM 1696 C C . GLN A 1 210 ? 9.346 12.287 15.490 1.00 95.69 210 GLN A C 1
ATOM 1698 O O . GLN A 1 210 ? 9.141 13.147 16.345 1.00 95.69 210 GLN A O 1
ATOM 1703 N N . GLY A 1 211 ? 10.522 12.173 14.873 1.00 92.69 211 GLY A N 1
ATOM 1704 C CA . GLY A 1 211 ? 11.622 13.110 15.076 1.00 92.69 211 GLY A CA 1
ATOM 1705 C C . GLY A 1 211 ? 11.376 14.455 14.389 1.00 92.69 211 GLY A C 1
ATOM 1706 O O . GLY A 1 211 ? 10.523 14.584 13.513 1.00 92.69 211 GLY A O 1
ATOM 1707 N N . THR A 1 212 ? 12.192 15.456 14.724 1.00 92.94 212 THR A N 1
ATOM 1708 C CA . THR A 1 212 ? 12.105 16.812 14.147 1.00 92.94 212 THR A CA 1
ATOM 1709 C C . THR A 1 212 ? 12.362 16.860 12.640 1.00 92.94 212 THR A C 1
ATOM 1711 O O . THR A 1 212 ? 11.889 17.774 11.974 1.00 92.94 212 THR A O 1
ATOM 1714 N N . SER A 1 213 ? 13.067 15.870 12.084 1.00 92.19 213 SER A N 1
ATOM 1715 C CA . SER A 1 213 ? 13.234 15.708 10.635 1.00 92.19 213 SER A CA 1
ATOM 1716 C C . SER A 1 213 ? 11.954 15.262 9.919 1.00 92.19 213 SER A C 1
ATOM 1718 O O . SER A 1 213 ? 11.946 15.211 8.695 1.00 92.19 213 SER A O 1
ATOM 1720 N N . GLY A 1 214 ? 10.907 14.875 10.656 1.00 93.94 214 GLY A N 1
ATOM 1721 C CA . GLY A 1 214 ? 9.731 14.180 10.129 1.00 93.94 214 GLY A CA 1
ATOM 1722 C C . GLY A 1 214 ? 9.892 12.667 10.063 1.00 93.94 214 GLY A C 1
ATOM 1723 O O . GLY A 1 214 ? 8.984 11.967 9.622 1.00 93.94 214 GLY A O 1
ATOM 1724 N N . PHE A 1 215 ? 11.035 12.135 10.484 1.00 91.94 215 PHE A N 1
ATOM 1725 C CA . PHE A 1 215 ? 11.320 10.715 10.392 1.00 91.94 215 PHE A CA 1
ATOM 1726 C C . PHE A 1 215 ? 10.732 9.915 11.554 1.00 91.94 215 PHE A C 1
ATOM 1728 O O . PHE A 1 215 ? 10.774 10.342 12.705 1.00 91.94 215 PHE A O 1
ATOM 1735 N N . PHE A 1 216 ? 10.269 8.701 11.265 1.00 90.94 216 PHE A N 1
ATOM 1736 C CA . PHE A 1 216 ? 9.782 7.758 12.267 1.00 90.94 216 PHE A CA 1
ATOM 1737 C C . PHE A 1 216 ? 10.846 6.678 12.552 1.00 90.94 216 PHE A C 1
ATOM 1739 O O . PHE A 1 216 ? 11.041 5.781 11.722 1.00 90.94 216 PHE A O 1
ATOM 1746 N N . PRO A 1 217 ? 11.523 6.706 13.717 1.00 76.62 217 PRO A N 1
ATOM 1747 C CA . PRO A 1 217 ? 12.689 5.871 14.030 1.00 76.62 217 PRO A CA 1
ATOM 1748 C C . PRO A 1 217 ? 12.400 4.364 14.072 1.00 76.62 217 PRO A C 1
ATOM 1750 O O . PRO A 1 217 ? 13.321 3.562 14.025 1.00 76.62 217 PRO A O 1
ATOM 1753 N N . ASN A 1 218 ? 11.136 3.942 14.115 1.00 74.94 218 ASN A N 1
ATOM 1754 C CA . ASN A 1 218 ? 10.761 2.526 14.147 1.00 74.94 218 ASN A CA 1
ATOM 1755 C C . ASN A 1 218 ? 10.171 2.020 12.825 1.00 74.94 218 ASN A C 1
ATOM 1757 O O . ASN A 1 218 ? 9.549 0.965 12.784 1.00 74.94 218 ASN A O 1
ATOM 1761 N N . THR A 1 219 ? 10.388 2.715 11.713 1.00 76.19 219 THR A N 1
ATOM 1762 C CA . THR A 1 219 ? 9.786 2.363 10.408 1.00 76.19 219 THR A CA 1
ATOM 1763 C C . THR A 1 219 ? 10.526 1.247 9.662 1.00 76.19 219 THR A C 1
ATOM 1765 O O . THR A 1 219 ? 10.275 0.982 8.497 1.00 76.19 219 THR A O 1
ATOM 1768 N N . GLY A 1 220 ? 11.496 0.587 10.297 1.00 71.94 220 GLY A N 1
ATOM 1769 C CA . GLY A 1 220 ? 12.227 -0.534 9.707 1.00 71.94 220 GLY A CA 1
ATOM 1770 C C . GLY A 1 220 ? 11.495 -1.861 9.910 1.00 71.94 220 GLY A C 1
ATOM 1771 O O . GLY A 1 220 ? 10.663 -1.996 10.799 1.00 71.94 220 GLY A O 1
ATOM 1772 N N . PHE A 1 221 ? 11.859 -2.889 9.138 1.00 68.31 221 PHE A N 1
ATOM 1773 C CA . PHE A 1 221 ? 11.418 -4.272 9.400 1.00 68.31 221 PHE A CA 1
ATOM 1774 C C . PHE A 1 221 ? 12.286 -4.992 10.448 1.00 68.31 221 PHE A C 1
ATOM 1776 O O . PHE A 1 221 ? 12.122 -6.194 10.670 1.00 68.31 221 PHE A O 1
ATOM 1783 N N . LYS A 1 222 ? 13.276 -4.294 11.017 1.00 67.06 222 LYS A N 1
ATOM 1784 C CA . LYS A 1 222 ? 14.212 -4.752 12.050 1.00 67.06 222 LYS A CA 1
ATOM 1785 C C . LYS A 1 222 ? 14.677 -3.546 12.884 1.00 67.06 222 LYS A C 1
ATOM 1787 O O . LYS A 1 222 ? 14.819 -2.459 12.319 1.00 67.06 222 LYS A O 1
ATOM 1792 N N . PRO A 1 223 ? 15.019 -3.733 14.170 1.00 63.97 223 PRO A N 1
ATOM 1793 C CA . PRO A 1 223 ? 15.663 -2.689 14.959 1.00 63.97 223 PRO A CA 1
ATOM 1794 C C . PRO A 1 223 ? 16.960 -2.212 14.293 1.00 63.97 223 PRO A C 1
ATOM 1796 O O . PRO A 1 223 ? 17.750 -3.034 13.823 1.00 63.97 223 PRO A O 1
ATOM 1799 N N . ARG A 1 224 ? 17.181 -0.890 14.257 1.00 61.34 224 ARG A N 1
ATOM 1800 C CA . ARG A 1 224 ? 18.389 -0.247 13.693 1.00 61.34 224 ARG A CA 1
ATOM 1801 C C . ARG A 1 224 ? 18.696 -0.622 12.232 1.00 61.34 224 ARG A C 1
ATOM 1803 O O . ARG A 1 224 ? 19.836 -0.484 11.793 1.00 61.34 224 ARG A O 1
ATOM 1810 N N . SER A 1 225 ? 17.713 -1.109 11.470 1.00 64.69 225 SER A N 1
ATOM 1811 C CA . SER A 1 225 ? 17.896 -1.332 10.037 1.00 64.69 225 SER A CA 1
ATOM 1812 C C . SER A 1 225 ? 17.754 -0.034 9.258 1.00 64.69 225 SER A C 1
ATOM 1814 O O . SER A 1 225 ? 17.093 0.900 9.700 1.00 64.69 225 SER A O 1
ATOM 1816 N N . HIS A 1 226 ? 18.301 -0.010 8.048 1.00 70.56 226 HIS A N 1
ATOM 1817 C CA . HIS A 1 226 ? 17.920 1.003 7.073 1.00 70.56 226 HIS A CA 1
ATOM 1818 C C . HIS A 1 226 ? 16.416 0.933 6.793 1.00 70.56 226 HIS A C 1
ATOM 1820 O O . HIS A 1 226 ? 15.785 -0.127 6.921 1.00 70.56 226 HIS A O 1
ATOM 1826 N N . TYR A 1 227 ? 15.851 2.072 6.416 1.00 86.25 227 TYR A N 1
ATOM 1827 C CA . TYR A 1 227 ? 14.414 2.229 6.294 1.00 86.25 227 TYR A CA 1
ATOM 1828 C C . TYR A 1 227 ? 14.039 2.212 4.826 1.00 86.25 227 TYR A C 1
ATOM 1830 O O . TYR A 1 227 ? 14.291 3.170 4.092 1.00 86.25 227 TYR A O 1
ATOM 1838 N N . PHE A 1 228 ? 13.490 1.079 4.390 1.00 91.50 228 PHE A N 1
ATOM 1839 C CA . PHE A 1 228 ? 12.994 0.942 3.030 1.00 91.50 228 PHE A CA 1
ATOM 1840 C C . PHE A 1 228 ? 11.890 1.965 2.784 1.00 91.50 228 PHE A C 1
ATOM 1842 O O . PHE A 1 228 ? 11.001 2.119 3.624 1.00 91.50 228 PHE A O 1
ATOM 1849 N N . THR A 1 229 ? 11.890 2.595 1.611 1.00 94.94 229 THR A N 1
ATOM 1850 C CA . THR A 1 229 ? 10.806 3.514 1.219 1.00 94.94 229 THR A CA 1
ATOM 1851 C C . THR A 1 229 ? 9.436 2.867 1.302 1.00 94.94 229 THR A C 1
ATOM 1853 O O . THR A 1 229 ? 8.487 3.532 1.677 1.00 94.94 229 THR A O 1
ATOM 1856 N N . HIS A 1 230 ? 9.344 1.562 1.050 1.00 95.62 230 HIS A N 1
ATOM 1857 C CA . HIS A 1 230 ? 8.127 0.776 1.239 1.00 95.62 230 HIS A CA 1
ATOM 1858 C C . HIS A 1 230 ? 7.565 0.855 2.668 1.00 95.62 230 HIS A C 1
ATOM 1860 O O . HIS A 1 230 ? 6.374 1.074 2.858 1.00 95.62 230 HIS A O 1
ATOM 1866 N N . ALA A 1 231 ? 8.417 0.713 3.685 1.00 93.75 231 ALA A N 1
ATOM 1867 C CA . ALA A 1 231 ? 7.962 0.764 5.069 1.00 93.75 231 ALA A CA 1
ATOM 1868 C C . ALA A 1 231 ? 7.620 2.201 5.495 1.00 93.75 231 ALA A C 1
ATOM 1870 O O . ALA A 1 231 ? 6.647 2.404 6.216 1.00 93.75 231 ALA A O 1
ATOM 1871 N N . ILE A 1 232 ? 8.371 3.191 4.988 1.00 95.75 232 ILE A N 1
ATOM 1872 C CA . ILE A 1 232 ? 8.039 4.617 5.144 1.00 95.75 232 ILE A CA 1
ATOM 1873 C C . ILE A 1 232 ? 6.655 4.887 4.561 1.00 95.75 232 ILE A C 1
ATOM 1875 O O . ILE A 1 232 ? 5.806 5.458 5.238 1.00 95.75 232 ILE A O 1
ATOM 1879 N N . ALA A 1 233 ? 6.405 4.413 3.343 1.00 97.50 233 ALA A N 1
ATOM 1880 C CA . ALA A 1 233 ? 5.131 4.586 2.672 1.00 97.50 233 ALA A CA 1
ATOM 1881 C C . ALA A 1 233 ? 3.986 3.913 3.433 1.00 97.50 233 ALA A C 1
ATOM 1883 O O . ALA A 1 233 ? 2.959 4.547 3.631 1.00 97.50 233 ALA A O 1
ATOM 1884 N N . TYR A 1 234 ? 4.179 2.696 3.960 1.00 97.44 234 TYR A N 1
ATOM 1885 C CA . TYR A 1 234 ? 3.180 2.067 4.826 1.00 97.44 234 TYR A CA 1
ATOM 1886 C C . TYR A 1 234 ? 2.821 2.928 6.034 1.00 97.44 234 TYR A C 1
ATOM 1888 O O . TYR A 1 234 ? 1.639 3.073 6.339 1.00 97.44 234 TYR A O 1
ATOM 1896 N N . THR A 1 235 ? 3.808 3.530 6.704 1.00 97.50 235 THR A N 1
ATOM 1897 C CA . THR A 1 235 ? 3.521 4.452 7.806 1.00 97.50 235 THR A CA 1
ATOM 1898 C C . THR A 1 235 ? 2.626 5.597 7.343 1.00 97.50 235 THR A C 1
ATOM 1900 O O . THR A 1 235 ? 1.596 5.838 7.971 1.00 97.50 235 THR A O 1
ATOM 1903 N N . LEU A 1 236 ? 2.971 6.251 6.231 1.00 98.50 236 LEU A N 1
ATOM 1904 C CA . LEU A 1 236 ? 2.209 7.384 5.702 1.00 98.50 236 LEU A CA 1
ATOM 1905 C C . LEU A 1 236 ? 0.803 6.992 5.257 1.00 98.50 236 LEU A C 1
ATOM 1907 O O . LEU A 1 236 ? -0.145 7.665 5.639 1.00 98.50 236 LEU A O 1
ATOM 1911 N N . GLU A 1 237 ? 0.647 5.888 4.529 1.00 98.50 237 GLU A N 1
ATOM 1912 C CA . GLU A 1 237 ? -0.660 5.375 4.113 1.00 98.50 237 GLU A CA 1
ATOM 1913 C C . GLU A 1 237 ? -1.567 5.116 5.316 1.00 98.50 237 GLU A C 1
ATOM 1915 O O . GLU A 1 237 ? -2.733 5.498 5.297 1.00 98.50 237 GLU A O 1
ATOM 1920 N N . GLY A 1 238 ? -1.030 4.520 6.386 1.00 98.50 238 GLY A N 1
ATOM 1921 C CA . GLY A 1 238 ? -1.794 4.289 7.607 1.00 98.50 238 GLY A CA 1
ATOM 1922 C C . GLY A 1 238 ? -2.201 5.581 8.317 1.00 98.50 238 GLY A C 1
ATOM 1923 O O . GLY A 1 238 ? -3.325 5.678 8.795 1.00 98.50 238 GLY A O 1
ATOM 1924 N N . LEU A 1 239 ? -1.331 6.596 8.358 1.00 98.75 239 LEU A N 1
ATOM 1925 C CA . LEU A 1 239 ? -1.668 7.898 8.950 1.00 98.75 239 LEU A CA 1
ATOM 1926 C C . LEU A 1 239 ? -2.691 8.667 8.100 1.00 98.75 239 LEU A C 1
ATOM 1928 O O . LEU A 1 239 ? -3.628 9.235 8.658 1.00 98.75 239 LEU A O 1
ATOM 1932 N N . ILE A 1 240 ? -2.542 8.651 6.770 1.00 98.81 240 ILE A N 1
ATOM 1933 C CA . ILE A 1 240 ? -3.489 9.255 5.820 1.00 98.81 240 ILE A CA 1
ATOM 1934 C C . ILE A 1 240 ? -4.852 8.579 5.961 1.00 98.81 240 ILE A C 1
ATOM 1936 O O . ILE A 1 240 ? -5.842 9.259 6.222 1.00 98.81 240 ILE A O 1
ATOM 1940 N N . GLY A 1 241 ? -4.901 7.250 5.859 1.00 98.38 241 GLY A N 1
ATOM 1941 C CA . GLY A 1 241 ? -6.142 6.493 5.973 1.00 98.38 241 GLY A CA 1
ATOM 1942 C C . GLY A 1 241 ? -6.818 6.686 7.331 1.00 98.38 241 GLY A C 1
ATOM 1943 O O . GLY A 1 241 ? -8.006 6.988 7.393 1.00 98.38 241 GLY A O 1
ATOM 1944 N N . ALA A 1 242 ? -6.062 6.623 8.432 1.00 98.75 242 ALA A N 1
ATOM 1945 C CA . ALA A 1 242 ? -6.603 6.891 9.763 1.00 98.75 242 ALA A CA 1
ATOM 1946 C C . ALA A 1 242 ? -7.159 8.318 9.894 1.00 98.75 242 ALA A C 1
ATOM 1948 O O . ALA A 1 242 ? -8.209 8.511 10.501 1.00 98.75 242 ALA A O 1
ATOM 1949 N N . SER A 1 243 ? -6.496 9.320 9.305 1.00 98.62 243 SER A N 1
ATOM 1950 C CA . SER A 1 243 ? -6.974 10.709 9.344 1.00 98.62 243 SER A CA 1
ATOM 1951 C C . SER A 1 243 ? -8.344 10.888 8.680 1.00 98.62 243 SER A C 1
ATOM 1953 O O . SER A 1 243 ? -9.112 11.744 9.116 1.00 98.62 243 SER A O 1
ATOM 1955 N N . GLN A 1 244 ? -8.658 10.062 7.677 1.00 97.25 244 GLN A N 1
ATOM 1956 C CA . GLN A 1 244 ? -9.925 10.081 6.943 1.00 97.25 244 GLN A CA 1
ATOM 1957 C C . GLN A 1 244 ? -11.053 9.353 7.688 1.00 97.25 244 GLN A C 1
ATOM 1959 O O . GLN A 1 244 ? -12.219 9.671 7.485 1.00 97.25 244 GLN A O 1
ATOM 1964 N N . GLU A 1 245 ? -10.719 8.401 8.562 1.00 97.56 245 GLU A N 1
ATOM 1965 C CA . GLU A 1 245 ? -11.694 7.624 9.344 1.00 97.56 245 GLU A CA 1
ATOM 1966 C C . GLU A 1 245 ? -12.017 8.256 10.711 1.00 97.56 245 GLU A C 1
ATOM 1968 O O . GLU A 1 245 ? -12.981 7.866 11.367 1.00 97.56 245 GLU A O 1
ATOM 1973 N N . LEU A 1 246 ? -11.217 9.216 11.184 1.00 96.69 246 LEU A N 1
ATOM 1974 C CA . LEU A 1 246 ? -11.398 9.831 12.499 1.00 96.69 246 LEU A CA 1
ATOM 1975 C C . LEU A 1 246 ? -12.435 10.959 12.487 1.00 96.69 246 LEU A C 1
ATOM 1977 O O . LEU A 1 246 ? -12.279 11.954 11.786 1.00 96.69 246 LEU A O 1
ATOM 1981 N N . SER A 1 247 ? -13.403 10.897 13.405 1.00 91.94 247 SER A N 1
ATOM 1982 C CA . SER A 1 247 ? -14.308 12.024 13.688 1.00 91.94 247 SER A CA 1
ATOM 1983 C C . SER A 1 247 ? -13.624 13.165 14.462 1.00 91.94 247 SER A C 1
ATOM 1985 O O . SER A 1 247 ? -14.084 14.305 14.441 1.00 91.94 247 SER A O 1
ATOM 1987 N N . ASN A 1 248 ? -12.514 12.889 15.160 1.00 95.56 248 ASN A N 1
ATOM 1988 C CA . ASN A 1 248 ? -11.744 13.903 15.884 1.00 95.56 248 ASN A CA 1
ATOM 1989 C C . ASN A 1 248 ? -10.896 14.737 14.908 1.00 95.56 248 ASN A C 1
ATOM 1991 O O . ASN A 1 248 ? -9.771 14.363 14.563 1.00 95.56 248 ASN A O 1
ATOM 1995 N N . ALA A 1 249 ? -11.423 15.898 14.510 1.00 96.44 249 ALA A N 1
ATOM 1996 C CA . ALA A 1 249 ? -10.778 16.802 13.557 1.00 96.44 249 ALA A CA 1
ATOM 1997 C C . ALA A 1 249 ? -9.364 17.245 13.984 1.00 96.44 249 ALA A C 1
ATOM 1999 O O . ALA A 1 249 ? -8.473 17.383 13.145 1.00 96.44 249 ALA A O 1
ATOM 2000 N N . GLN A 1 250 ? -9.121 17.428 15.286 1.00 98.12 250 GLN A N 1
ATOM 2001 C CA . GLN A 1 250 ? -7.812 17.850 15.783 1.00 98.12 250 GLN A CA 1
ATOM 2002 C C . GLN A 1 250 ? -6.765 16.738 15.647 1.00 98.12 250 GLN A C 1
ATOM 2004 O O . GLN A 1 250 ? -5.630 17.007 15.249 1.00 98.12 250 GLN A O 1
ATOM 2009 N N . LEU A 1 251 ? -7.125 15.489 15.957 1.00 98.19 251 LEU A N 1
ATOM 2010 C CA . LEU A 1 251 ? -6.232 14.348 15.753 1.00 98.19 251 LEU A CA 1
ATOM 2011 C C . LEU A 1 251 ? -6.009 14.085 14.260 1.00 98.19 251 LEU A C 1
ATOM 2013 O O . LEU A 1 251 ? -4.863 13.905 13.857 1.00 98.19 251 LEU A O 1
ATOM 2017 N N . SER A 1 252 ? -7.061 14.155 13.440 1.00 98.31 252 SER A N 1
ATOM 2018 C CA . SER A 1 252 ? -6.957 14.044 11.978 1.00 98.31 252 SER A CA 1
ATOM 2019 C C . SER A 1 252 ? -5.963 15.065 11.400 1.00 98.31 252 SER A C 1
ATOM 2021 O O . SER A 1 252 ? -5.002 14.692 10.721 1.00 98.31 252 SER A O 1
ATOM 2023 N N . LYS A 1 253 ? -6.081 16.345 11.788 1.00 98.38 253 LYS A N 1
ATOM 2024 C CA . LYS A 1 253 ? -5.140 17.404 11.386 1.00 98.38 253 LYS A CA 1
ATOM 2025 C C . LYS A 1 253 ? -3.705 17.131 11.845 1.00 98.38 253 LYS A C 1
ATOM 2027 O O . LYS A 1 253 ? -2.764 17.403 11.101 1.00 98.38 253 LYS A O 1
ATOM 2032 N N . ARG A 1 254 ? -3.510 16.593 13.056 1.00 98.44 254 ARG A N 1
ATOM 2033 C CA . ARG A 1 254 ? -2.177 16.211 13.564 1.00 98.44 254 ARG A CA 1
ATOM 2034 C C . ARG A 1 254 ? -1.555 15.077 12.749 1.00 98.44 254 ARG A C 1
ATOM 2036 O O . ARG A 1 254 ? -0.368 15.156 12.447 1.00 98.44 254 ARG A O 1
ATOM 2043 N N . LEU A 1 255 ? -2.337 14.063 12.373 1.00 98.75 255 LEU A N 1
ATOM 2044 C CA . LEU A 1 255 ? -1.872 12.965 11.518 1.00 98.75 255 LEU A CA 1
ATOM 2045 C C . LEU A 1 255 ? -1.448 13.484 10.140 1.00 98.75 255 LEU A C 1
ATOM 2047 O O . LEU A 1 255 ? -0.336 13.201 9.705 1.00 98.75 255 LEU A O 1
ATOM 2051 N N . MET A 1 256 ? -2.267 14.319 9.495 1.00 98.62 256 MET A N 1
ATOM 2052 C CA . MET A 1 256 ? -1.907 14.907 8.198 1.00 98.62 256 MET A CA 1
ATOM 2053 C C . MET A 1 256 ? -0.711 15.863 8.283 1.00 98.62 256 MET A C 1
ATOM 2055 O O . MET A 1 256 ? 0.150 15.850 7.405 1.00 98.62 256 MET A O 1
ATOM 2059 N N . GLY A 1 257 ? -0.593 16.648 9.359 1.00 98.44 257 GLY A N 1
ATOM 2060 C CA . GLY A 1 257 ? 0.600 17.463 9.616 1.00 98.44 257 GLY A CA 1
ATOM 2061 C C . GLY A 1 257 ? 1.872 16.620 9.761 1.00 98.44 257 GLY A C 1
ATOM 2062 O O . GLY A 1 257 ? 2.923 16.982 9.238 1.00 98.44 257 GLY A O 1
ATOM 2063 N N . SER A 1 258 ? 1.762 15.460 10.410 1.00 98.38 258 SER A N 1
ATOM 2064 C CA . SER A 1 258 ? 2.850 14.491 10.550 1.00 98.38 258 SER A CA 1
ATOM 2065 C C . SER A 1 258 ? 3.255 13.874 9.205 1.00 98.38 258 SER A C 1
ATOM 2067 O O . SER A 1 258 ? 4.447 13.775 8.912 1.00 98.38 258 SER A O 1
ATOM 2069 N N . VAL A 1 259 ? 2.279 13.545 8.350 1.00 98.75 259 VAL A N 1
ATOM 2070 C CA . VAL A 1 259 ? 2.513 13.070 6.974 1.00 98.75 259 VAL A CA 1
ATOM 2071 C C . VAL A 1 259 ? 3.257 14.121 6.151 1.00 98.75 259 VAL A C 1
ATOM 2073 O O . VAL A 1 259 ? 4.282 13.804 5.549 1.00 98.75 259 VAL A O 1
ATOM 2076 N N . LEU A 1 260 ? 2.797 15.377 6.170 1.00 98.56 260 LEU A N 1
ATOM 2077 C CA . LEU A 1 260 ? 3.450 16.494 5.475 1.00 98.56 260 LEU A CA 1
ATOM 2078 C C . LEU A 1 260 ? 4.915 16.651 5.898 1.00 98.56 260 LEU A C 1
ATOM 2080 O O . LEU A 1 260 ? 5.792 16.796 5.047 1.00 98.56 260 LEU A O 1
ATOM 2084 N N . LEU A 1 261 ? 5.186 16.555 7.203 1.00 98.00 261 LEU A N 1
ATOM 2085 C CA . LEU A 1 261 ? 6.538 16.677 7.744 1.00 98.00 261 LEU A CA 1
ATOM 2086 C C . LEU A 1 261 ? 7.479 15.576 7.222 1.00 98.00 261 LEU A C 1
ATOM 2088 O O . LEU A 1 261 ? 8.654 15.842 6.986 1.00 98.00 261 LEU A O 1
ATOM 2092 N N . THR A 1 262 ? 6.980 14.355 7.000 1.00 98.00 262 THR A N 1
ATOM 2093 C CA . THR A 1 262 ? 7.746 13.273 6.355 1.00 98.00 262 THR A CA 1
ATOM 2094 C C . THR A 1 262 ? 7.867 13.454 4.839 1.00 98.00 262 THR A C 1
ATOM 2096 O O . THR A 1 262 ? 8.903 13.127 4.256 1.00 98.00 262 THR A O 1
ATOM 2099 N N . CYS A 1 263 ? 6.816 13.935 4.177 1.00 98.31 263 CYS A N 1
ATOM 2100 C CA . CYS A 1 263 ? 6.779 14.074 2.724 1.00 98.31 263 CYS A CA 1
ATOM 2101 C C . CYS A 1 263 ? 7.699 15.193 2.209 1.00 98.31 263 CYS A C 1
ATOM 2103 O O . CYS A 1 263 ? 8.314 15.012 1.160 1.00 98.31 263 CYS A O 1
ATOM 2105 N N . GLU A 1 264 ? 7.859 16.298 2.940 1.00 97.94 264 GLU A N 1
ATOM 2106 C CA . GLU A 1 264 ? 8.680 17.443 2.512 1.00 97.94 264 GLU A CA 1
ATOM 2107 C C . GLU A 1 264 ? 10.162 17.086 2.237 1.00 97.94 264 GLU A C 1
ATOM 2109 O O . GLU A 1 264 ? 10.657 17.388 1.146 1.00 97.94 264 GLU A O 1
ATOM 2114 N N . PRO A 1 265 ? 10.906 16.394 3.127 1.00 96.88 265 PRO A N 1
ATOM 2115 C CA . PRO A 1 265 ? 12.283 16.001 2.823 1.00 96.88 265 PRO A CA 1
ATOM 2116 C C . PRO A 1 265 ? 12.381 14.971 1.683 1.00 96.88 265 PRO A C 1
ATOM 2118 O O . PRO A 1 265 ? 13.341 15.006 0.908 1.00 96.88 265 PRO A O 1
ATOM 2121 N N . LEU A 1 266 ? 11.389 14.084 1.525 1.00 97.38 266 LEU A N 1
ATOM 2122 C CA . LEU A 1 266 ? 11.322 13.144 0.396 1.00 97.38 266 LEU A CA 1
ATOM 2123 C C . LEU A 1 266 ? 11.079 13.875 -0.934 1.00 97.38 266 LEU A C 1
ATOM 2125 O O . LEU A 1 266 ? 11.728 13.563 -1.936 1.00 97.38 266 LEU A O 1
ATOM 2129 N N . LEU A 1 267 ? 10.205 14.885 -0.931 1.00 98.19 267 LEU A N 1
ATOM 2130 C CA . LEU A 1 267 ? 9.952 15.777 -2.061 1.00 98.19 267 LEU A CA 1
ATOM 2131 C C . LEU A 1 267 ? 11.226 16.536 -2.446 1.00 98.19 267 LEU A C 1
ATOM 2133 O O . LEU A 1 267 ? 11.603 16.561 -3.620 1.00 98.19 267 LEU A O 1
ATOM 2137 N N . ALA A 1 268 ? 11.931 17.108 -1.466 1.00 96.56 268 ALA A N 1
ATOM 2138 C CA . ALA A 1 268 ? 13.191 17.815 -1.690 1.00 96.56 268 ALA A CA 1
ATOM 2139 C C . ALA A 1 268 ? 14.278 16.888 -2.261 1.00 96.56 268 ALA A C 1
ATOM 2141 O O . ALA A 1 268 ? 15.018 17.269 -3.174 1.00 96.56 268 ALA A O 1
ATOM 2142 N N . GLN A 1 269 ? 14.361 15.653 -1.759 1.00 95.69 269 GLN A N 1
ATOM 2143 C CA . GLN A 1 269 ? 15.254 14.627 -2.290 1.00 95.69 269 GLN A CA 1
ATOM 2144 C C . GLN A 1 269 ? 14.929 14.313 -3.753 1.00 95.69 269 GLN A C 1
ATOM 2146 O O . GLN A 1 269 ? 15.824 14.410 -4.593 1.00 95.69 269 GLN A O 1
ATOM 2151 N N . TYR A 1 270 ? 13.674 13.987 -4.073 1.00 96.75 270 TYR A N 1
ATOM 2152 C CA . TYR A 1 270 ? 13.279 13.655 -5.443 1.00 96.75 270 TYR A CA 1
ATOM 2153 C C . TYR A 1 270 ? 13.463 14.839 -6.395 1.00 96.75 270 TYR A C 1
ATOM 2155 O O . TYR A 1 270 ? 13.956 14.672 -7.507 1.00 96.75 270 TYR A O 1
ATOM 2163 N N . THR A 1 271 ? 13.152 16.058 -5.952 1.00 95.38 271 THR A N 1
ATOM 2164 C CA . THR A 1 271 ? 13.335 17.276 -6.754 1.00 95.38 271 THR A CA 1
ATOM 2165 C C . THR A 1 271 ? 14.787 17.442 -7.199 1.00 95.38 271 THR A C 1
ATOM 2167 O O . THR A 1 271 ? 15.027 17.766 -8.364 1.00 95.38 271 THR A O 1
ATOM 2170 N N . ARG A 1 272 ? 15.740 17.163 -6.298 1.00 94.75 272 ARG A N 1
ATOM 2171 C CA . ARG A 1 272 ? 17.184 17.247 -6.553 1.00 94.75 272 ARG A CA 1
ATOM 2172 C C . ARG A 1 272 ? 17.705 16.106 -7.424 1.00 94.75 272 ARG A C 1
ATOM 2174 O O . ARG A 1 272 ? 18.533 16.353 -8.292 1.00 94.75 272 ARG A O 1
ATOM 2181 N N . THR A 1 273 ? 17.289 14.866 -7.165 1.00 94.12 273 THR A N 1
ATOM 2182 C CA . THR A 1 273 ? 17.913 13.681 -7.787 1.00 94.12 273 THR A CA 1
ATOM 2183 C C . THR A 1 273 ? 17.106 13.068 -8.922 1.00 94.12 273 THR A C 1
ATOM 2185 O O . THR A 1 273 ? 17.628 12.196 -9.606 1.00 94.12 273 THR A O 1
ATOM 2188 N N . LYS A 1 274 ? 15.842 13.473 -9.102 1.00 94.88 274 LYS A N 1
ATOM 2189 C CA . LYS A 1 274 ? 14.863 12.847 -10.015 1.00 94.88 274 LYS A CA 1
ATOM 2190 C C . LYS A 1 274 ? 14.767 11.332 -9.828 1.00 94.88 274 LYS A C 1
ATOM 2192 O O . LYS A 1 274 ? 14.575 10.574 -10.766 1.00 94.88 274 LYS A O 1
ATOM 2197 N N . THR A 1 275 ? 15.021 10.870 -8.609 1.00 93.38 275 THR A N 1
ATOM 2198 C CA . THR A 1 275 ? 15.095 9.451 -8.266 1.00 93.38 275 THR A CA 1
ATOM 2199 C C . THR A 1 275 ? 14.863 9.308 -6.776 1.00 93.38 275 THR A C 1
ATOM 2201 O O . THR A 1 275 ? 15.592 9.893 -5.970 1.00 93.38 275 THR A O 1
ATOM 2204 N N . LEU A 1 276 ? 13.875 8.496 -6.411 1.00 95.19 276 LEU A N 1
ATOM 2205 C CA . LEU A 1 276 ? 13.684 8.049 -5.041 1.00 95.19 276 LEU A CA 1
ATOM 2206 C C . LEU A 1 276 ? 14.410 6.714 -4.837 1.00 95.19 276 LEU A C 1
ATOM 2208 O O . LEU A 1 276 ? 14.102 5.732 -5.515 1.00 95.19 276 LEU A O 1
ATOM 2212 N N . TYR A 1 277 ? 15.375 6.684 -3.921 1.00 96.19 277 TYR A N 1
ATOM 2213 C CA . TYR A 1 277 ? 16.212 5.509 -3.673 1.00 96.19 277 TYR A CA 1
ATOM 2214 C C . TYR A 1 277 ? 15.534 4.499 -2.745 1.00 96.19 277 TYR A C 1
ATOM 2216 O O . TYR A 1 277 ? 14.535 4.798 -2.106 1.00 96.19 277 TYR A O 1
ATOM 2224 N N . GLY A 1 278 ? 16.053 3.272 -2.676 1.00 94.25 278 GLY A N 1
ATOM 2225 C CA . GLY A 1 278 ? 15.387 2.195 -1.938 1.00 94.25 278 GLY A CA 1
ATOM 2226 C C . GLY A 1 278 ? 15.384 2.332 -0.412 1.00 94.25 278 GLY A C 1
ATOM 2227 O O . GLY A 1 278 ? 14.448 1.855 0.227 1.00 94.25 278 GLY A O 1
ATOM 2228 N N . GLU A 1 279 ? 16.403 2.964 0.177 1.00 93.31 279 GLU A N 1
ATOM 2229 C CA . GLU A 1 279 ? 16.637 3.000 1.628 1.00 93.31 279 GLU A CA 1
ATOM 2230 C C . GLU A 1 279 ? 17.104 4.380 2.093 1.00 93.31 279 GLU A C 1
ATOM 2232 O O . GLU A 1 279 ? 17.987 4.985 1.478 1.00 93.31 279 GLU A O 1
ATOM 2237 N N . TYR A 1 280 ? 16.585 4.823 3.236 1.00 92.12 280 TYR A N 1
ATOM 2238 C CA . TYR A 1 280 ? 16.895 6.117 3.840 1.00 92.12 280 TYR A CA 1
ATOM 2239 C C . TYR A 1 280 ? 17.374 5.982 5.284 1.00 92.12 280 TYR A C 1
ATOM 2241 O O . TYR A 1 280 ? 17.092 4.991 5.959 1.00 92.12 280 TYR A O 1
ATOM 2249 N N . GLN A 1 281 ? 18.129 6.984 5.729 1.00 89.62 281 GLN A N 1
ATOM 2250 C CA . GLN A 1 281 ? 18.505 7.215 7.123 1.00 89.62 281 GLN A CA 1
ATOM 2251 C C . GLN A 1 281 ? 17.474 8.130 7.816 1.00 89.62 281 GLN A C 1
ATOM 2253 O O . GLN A 1 281 ? 16.656 8.741 7.123 1.00 89.62 281 GLN A O 1
ATOM 2258 N N . PRO A 1 282 ? 17.507 8.271 9.158 1.00 88.94 282 PRO A N 1
ATOM 2259 C CA . PRO A 1 282 ? 16.558 9.113 9.897 1.00 88.94 282 PRO A CA 1
ATOM 2260 C C . PRO A 1 282 ? 16.518 10.610 9.542 1.00 88.94 282 PRO A C 1
ATOM 2262 O O . PRO A 1 282 ? 15.655 11.348 10.004 1.00 88.94 282 PRO A O 1
ATOM 2265 N N . ASP A 1 283 ? 17.453 11.087 8.735 1.00 89.25 283 ASP A N 1
ATOM 2266 C CA . ASP A 1 283 ? 17.515 12.455 8.216 1.00 89.25 283 ASP A CA 1
ATOM 2267 C C . ASP A 1 283 ? 17.163 12.534 6.722 1.00 89.25 283 ASP A C 1
ATOM 2269 O O . ASP A 1 283 ? 17.461 13.525 6.060 1.00 89.25 283 ASP A O 1
ATOM 2273 N N . PHE A 1 284 ? 16.560 11.473 6.177 1.00 91.75 284 PHE A N 1
ATOM 2274 C CA . PHE A 1 284 ? 16.206 11.338 4.765 1.00 91.75 284 PHE A CA 1
ATOM 2275 C C . PHE A 1 284 ? 17.395 11.425 3.797 1.00 91.75 284 PHE A C 1
ATOM 2277 O O . PHE A 1 284 ? 17.206 11.596 2.588 1.00 91.75 284 PHE A O 1
ATOM 2284 N N . ARG A 1 285 ? 18.627 11.195 4.272 1.00 91.62 285 ARG A N 1
ATOM 2285 C CA . ARG A 1 285 ? 19.749 10.897 3.378 1.00 91.62 285 ARG A CA 1
ATOM 2286 C C . ARG A 1 285 ? 19.626 9.463 2.854 1.00 91.62 285 ARG A C 1
ATOM 2288 O O . ARG A 1 285 ? 19.406 8.542 3.649 1.00 91.62 285 ARG A O 1
ATOM 2295 N N . PRO A 1 286 ? 19.778 9.229 1.538 1.00 93.12 286 PRO A N 1
ATOM 2296 C CA . PRO A 1 286 ? 19.799 7.876 0.999 1.00 93.12 286 PRO A CA 1
ATOM 2297 C C . PRO A 1 286 ? 20.926 7.063 1.638 1.00 93.12 286 PRO A C 1
ATOM 2299 O O . PRO A 1 286 ? 22.066 7.513 1.713 1.00 93.12 286 PRO A O 1
ATOM 2302 N N . THR A 1 287 ? 20.621 5.847 2.083 1.00 90.94 287 THR A N 1
ATOM 2303 C CA . THR A 1 287 ? 21.654 4.877 2.495 1.00 90.94 287 THR A CA 1
ATOM 2304 C C . THR A 1 287 ? 22.327 4.256 1.269 1.00 90.94 287 THR A C 1
ATOM 2306 O O . THR A 1 287 ? 23.468 3.808 1.315 1.00 90.94 287 THR A O 1
ATOM 2309 N N . THR A 1 288 ? 21.608 4.209 0.152 1.00 89.06 288 THR A N 1
ATOM 2310 C CA . THR A 1 288 ? 22.058 3.601 -1.094 1.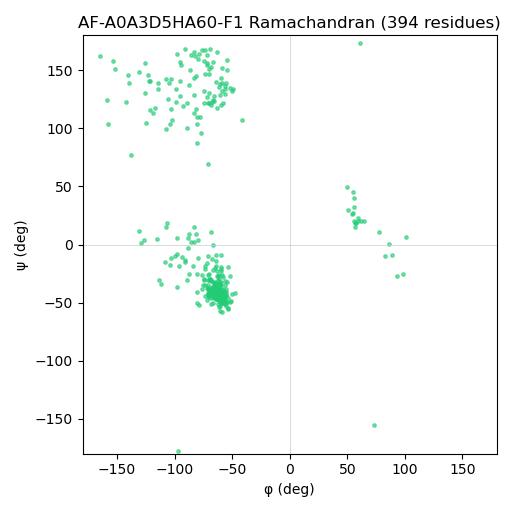00 89.06 288 THR A CA 1
ATOM 2311 C C . THR A 1 288 ? 21.621 4.452 -2.270 1.00 89.06 288 THR A C 1
ATOM 2313 O O . THR A 1 288 ? 20.544 5.039 -2.245 1.00 89.06 288 THR A O 1
ATOM 2316 N N . THR A 1 289 ? 22.450 4.489 -3.307 1.00 93.12 289 THR A N 1
ATOM 2317 C CA . THR A 1 289 ? 22.128 5.099 -4.602 1.00 93.12 289 THR A CA 1
ATOM 2318 C C . THR A 1 289 ? 22.084 4.063 -5.728 1.00 93.12 289 THR A C 1
ATOM 2320 O O . THR A 1 289 ? 21.900 4.410 -6.888 1.00 93.12 289 THR A O 1
ATOM 2323 N N . HIS A 1 290 ? 22.243 2.774 -5.399 1.00 93.25 290 HIS A N 1
ATOM 2324 C CA . HIS A 1 290 ? 22.412 1.699 -6.384 1.00 93.25 290 HIS A CA 1
ATOM 2325 C C . HIS A 1 290 ? 21.104 1.046 -6.827 1.00 93.25 290 HIS A C 1
ATOM 2327 O O . HIS A 1 290 ? 21.111 0.276 -7.784 1.00 93.25 290 HIS A O 1
ATOM 2333 N N . TYR A 1 291 ? 20.003 1.288 -6.114 1.00 96.25 291 TYR A N 1
ATOM 2334 C CA . TYR A 1 291 ? 18.705 0.750 -6.493 1.00 96.25 291 TYR A CA 1
ATOM 2335 C C . TYR A 1 291 ? 17.545 1.616 -5.992 1.00 96.25 291 TYR A C 1
ATOM 2337 O O . TYR A 1 291 ? 17.660 2.356 -5.009 1.00 96.25 291 TYR A O 1
ATOM 2345 N N . GLN A 1 292 ? 16.408 1.468 -6.662 1.00 96.94 292 GLN A N 1
ATOM 2346 C CA . GLN A 1 292 ? 15.107 1.988 -6.262 1.00 96.94 292 GLN A CA 1
ATOM 2347 C C . GLN A 1 292 ? 14.225 0.837 -5.785 1.00 96.94 292 GLN A C 1
ATOM 2349 O O . GLN A 1 292 ? 14.253 -0.251 -6.359 1.00 96.94 292 GLN A O 1
ATOM 2354 N N . CYS A 1 293 ? 13.427 1.074 -4.751 1.00 97.31 293 CYS A N 1
ATOM 2355 C CA . CYS A 1 293 ? 12.361 0.160 -4.351 1.00 97.31 293 CYS A CA 1
ATOM 2356 C C . CYS A 1 293 ? 11.097 0.559 -5.120 1.00 97.31 293 CYS A C 1
ATOM 2358 O O . CYS A 1 293 ? 10.447 1.533 -4.743 1.00 97.31 293 CYS A O 1
ATOM 2360 N N . ALA A 1 294 ? 10.769 -0.160 -6.199 1.00 97.75 294 ALA A N 1
ATOM 2361 C CA . ALA A 1 294 ? 9.674 0.221 -7.098 1.00 97.75 294 ALA A CA 1
ATOM 2362 C C . ALA A 1 294 ? 8.332 0.265 -6.357 1.00 97.75 294 ALA A C 1
ATOM 2364 O O . ALA A 1 294 ? 7.551 1.196 -6.529 1.00 97.75 294 ALA A O 1
ATOM 2365 N N . THR A 1 295 ? 8.119 -0.694 -5.451 1.00 97.62 295 THR A N 1
ATOM 2366 C CA . THR A 1 295 ? 6.983 -0.707 -4.529 1.00 97.62 295 THR A CA 1
ATOM 2367 C C . THR A 1 295 ? 6.875 0.593 -3.732 1.00 97.62 295 THR A C 1
ATOM 2369 O O . THR A 1 295 ? 5.834 1.242 -3.747 1.00 97.62 295 THR A O 1
ATOM 2372 N N . GLY A 1 296 ? 7.947 0.979 -3.034 1.00 97.56 296 GLY A N 1
ATOM 2373 C CA . GLY A 1 296 ? 7.941 2.171 -2.190 1.00 97.56 296 GLY A CA 1
ATOM 2374 C C . GLY A 1 296 ? 7.785 3.454 -3.001 1.00 97.56 296 GLY A C 1
ATOM 2375 O O . GLY A 1 296 ? 7.141 4.389 -2.539 1.00 97.56 296 GLY A O 1
ATOM 2376 N N . THR A 1 297 ? 8.320 3.492 -4.224 1.00 98.38 297 THR A N 1
ATOM 2377 C CA . THR A 1 297 ? 8.105 4.604 -5.157 1.00 98.38 297 THR A CA 1
ATOM 2378 C C . THR A 1 297 ? 6.635 4.715 -5.567 1.00 98.38 297 THR A C 1
ATOM 2380 O O . THR A 1 297 ? 6.089 5.811 -5.489 1.00 98.38 297 THR A O 1
ATOM 2383 N N . ALA A 1 298 ? 5.969 3.612 -5.922 1.00 98.62 298 ALA A N 1
ATOM 2384 C CA . ALA A 1 298 ? 4.546 3.627 -6.278 1.00 98.62 298 ALA A CA 1
ATOM 2385 C C . ALA A 1 298 ? 3.662 4.094 -5.108 1.00 98.62 298 ALA A C 1
ATOM 2387 O O . ALA A 1 298 ? 2.815 4.970 -5.271 1.00 98.62 298 ALA A O 1
ATOM 2388 N N . GLN A 1 299 ? 3.918 3.582 -3.902 1.00 98.31 299 GLN A N 1
ATOM 2389 C CA . GLN A 1 299 ? 3.172 3.983 -2.707 1.00 98.31 299 GLN A CA 1
ATOM 2390 C C . GLN A 1 299 ? 3.393 5.443 -2.321 1.00 98.31 299 GLN A C 1
ATOM 2392 O O . GLN A 1 299 ? 2.455 6.139 -1.941 1.00 98.31 299 GLN A O 1
ATOM 2397 N N . LEU A 1 300 ? 4.631 5.936 -2.402 1.00 98.69 300 LEU A N 1
ATOM 2398 C CA . LEU A 1 300 ? 4.899 7.337 -2.093 1.00 98.69 300 LEU A CA 1
ATOM 2399 C C . LEU A 1 300 ? 4.312 8.271 -3.149 1.00 98.69 300 LEU A C 1
ATOM 2401 O O . LEU A 1 300 ? 3.888 9.364 -2.788 1.00 98.69 300 LEU A O 1
ATOM 2405 N N . ALA A 1 301 ? 4.199 7.834 -4.406 1.00 98.75 301 ALA A N 1
ATOM 2406 C CA . ALA A 1 301 ? 3.445 8.576 -5.407 1.00 98.75 301 ALA A CA 1
ATOM 2407 C C . ALA A 1 301 ? 1.963 8.687 -5.012 1.00 98.75 301 ALA A C 1
ATOM 2409 O O . ALA A 1 301 ? 1.415 9.788 -5.022 1.00 98.75 301 ALA A O 1
ATOM 2410 N N . TRP A 1 302 ? 1.341 7.588 -4.566 1.00 98.75 302 TRP A N 1
ATOM 2411 C CA . TRP A 1 302 ? -0.016 7.617 -4.007 1.00 98.75 302 TRP A CA 1
ATOM 2412 C C . TRP A 1 302 ? -0.120 8.563 -2.798 1.00 98.75 302 TRP A C 1
ATOM 2414 O O . TRP A 1 302 ? -1.005 9.417 -2.756 1.00 98.75 302 TRP A O 1
ATOM 2424 N N . CYS A 1 303 ? 0.826 8.494 -1.854 1.00 98.75 303 CYS A N 1
ATOM 2425 C CA . CYS A 1 303 ? 0.851 9.384 -0.687 1.00 98.75 303 CYS A CA 1
ATOM 2426 C C . CYS A 1 303 ? 0.959 10.857 -1.101 1.00 98.75 303 CYS A C 1
ATOM 2428 O O . CYS A 1 303 ? 0.291 11.707 -0.522 1.00 98.75 303 CYS A O 1
ATOM 2430 N N . PHE A 1 304 ? 1.776 11.169 -2.108 1.00 98.81 304 PHE A N 1
ATOM 2431 C CA . PHE A 1 304 ? 1.957 12.532 -2.605 1.00 98.81 304 PHE A CA 1
ATOM 2432 C C . PHE A 1 304 ? 0.691 13.055 -3.290 1.00 98.81 304 PHE A C 1
ATOM 2434 O O . PHE A 1 304 ? 0.349 14.219 -3.104 1.00 98.81 304 PHE A O 1
ATOM 2441 N N . LEU A 1 305 ? -0.055 12.206 -4.005 1.00 98.75 305 LEU A N 1
ATOM 2442 C CA . LEU A 1 305 ? -1.371 12.581 -4.532 1.00 98.75 305 LEU A CA 1
ATOM 2443 C C . LEU A 1 305 ? -2.362 12.886 -3.401 1.00 98.75 305 LEU A C 1
ATOM 2445 O O . LEU A 1 305 ? -3.057 13.895 -3.461 1.00 98.75 305 LEU A O 1
ATOM 2449 N N . LYS A 1 306 ? -2.376 12.089 -2.327 1.00 98.50 306 LYS A N 1
ATOM 2450 C CA . LYS A 1 306 ? -3.218 12.360 -1.146 1.00 98.50 306 LYS A CA 1
ATOM 2451 C C . LYS A 1 306 ? -2.810 13.615 -0.385 1.00 98.50 306 LYS A C 1
ATOM 2453 O O . LYS A 1 306 ? -3.660 14.372 0.077 1.00 98.50 306 LYS A O 1
ATOM 2458 N N . VAL A 1 307 ? -1.513 13.885 -0.296 1.00 98.44 307 VAL A N 1
ATOM 2459 C CA . VAL A 1 307 ? -1.003 15.149 0.239 1.00 98.44 307 VAL A CA 1
ATOM 2460 C C . VAL A 1 307 ? -1.413 16.325 -0.646 1.00 98.44 307 VAL A C 1
ATOM 2462 O O . VAL A 1 307 ? -1.786 17.371 -0.117 1.00 98.44 307 VAL A O 1
ATOM 2465 N N . PHE A 1 308 ? -1.384 16.174 -1.969 1.00 98.25 308 PHE A N 1
ATOM 2466 C CA . PHE A 1 308 ? -1.870 17.191 -2.898 1.00 98.25 308 PHE A CA 1
ATOM 2467 C C . PHE A 1 308 ? -3.375 17.448 -2.732 1.00 98.25 308 PHE A C 1
ATOM 2469 O O . PHE A 1 308 ? -3.767 18.607 -2.638 1.00 98.25 308 PHE A O 1
ATOM 2476 N N . GLU A 1 309 ? -4.204 16.405 -2.615 1.00 96.69 309 GLU A N 1
ATOM 2477 C CA . GLU A 1 309 ? -5.642 16.541 -2.323 1.00 96.69 309 GLU A CA 1
ATOM 2478 C C . GLU A 1 309 ? -5.890 17.351 -1.037 1.00 96.69 309 GLU A C 1
ATOM 2480 O O . GLU A 1 309 ? -6.806 18.166 -0.992 1.00 96.69 309 GLU A O 1
ATOM 2485 N N . TYR A 1 310 ? -5.055 17.159 -0.009 1.00 96.69 310 TYR A N 1
ATOM 2486 C CA . TYR A 1 310 ? -5.181 17.844 1.281 1.00 96.69 310 TYR A CA 1
ATOM 2487 C C . TYR A 1 310 ? -4.615 19.276 1.300 1.00 96.69 310 TYR A C 1
ATOM 2489 O O . TYR A 1 310 ? -5.177 20.158 1.943 1.00 96.69 310 TYR A O 1
ATOM 2497 N N . SER A 1 311 ? -3.467 19.507 0.658 1.00 96.75 311 SER A N 1
ATOM 2498 C CA . SER A 1 311 ? -2.697 20.762 0.767 1.00 96.75 311 SER A CA 1
ATOM 2499 C C . SER A 1 311 ? -2.821 21.688 -0.441 1.00 96.75 311 SER A C 1
ATOM 2501 O O . SER A 1 311 ? -2.456 22.857 -0.347 1.00 96.75 311 SER A O 1
ATOM 2503 N N . HIS A 1 312 ? -3.280 21.162 -1.580 1.00 96.31 312 HIS A N 1
ATOM 2504 C CA . HIS A 1 312 ? -3.271 21.806 -2.896 1.00 96.31 312 HIS A CA 1
ATOM 2505 C C . HIS A 1 312 ? -1.884 22.257 -3.397 1.00 96.31 312 HIS A C 1
ATOM 2507 O O . HIS A 1 312 ? -1.785 23.002 -4.376 1.00 96.31 312 HIS A O 1
ATOM 2513 N N . ASP A 1 313 ? -0.794 21.783 -2.784 1.00 97.38 313 ASP A N 1
ATOM 2514 C CA . ASP A 1 313 ? 0.566 22.106 -3.212 1.00 97.38 313 ASP A CA 1
ATOM 2515 C C . ASP A 1 313 ? 0.974 21.277 -4.444 1.00 97.38 313 ASP A C 1
ATOM 2517 O O . ASP A 1 313 ? 1.222 20.069 -4.386 1.00 97.38 313 ASP A O 1
ATOM 2521 N N . GLN A 1 314 ? 1.079 21.969 -5.580 1.00 97.31 314 GLN A N 1
ATOM 2522 C CA . GLN A 1 314 ? 1.383 21.408 -6.899 1.00 97.31 314 GLN A CA 1
ATOM 2523 C C . GLN A 1 314 ? 2.736 20.686 -6.973 1.00 97.31 314 GLN A C 1
ATOM 2525 O O . GLN A 1 314 ? 2.937 19.847 -7.855 1.00 97.31 314 GLN A O 1
ATOM 2530 N N . ARG A 1 315 ? 3.678 20.968 -6.060 1.00 98.12 315 ARG A N 1
ATOM 2531 C CA . ARG A 1 315 ? 4.969 20.259 -6.010 1.00 98.12 315 ARG A CA 1
ATOM 2532 C C . ARG A 1 315 ? 4.764 18.764 -5.766 1.00 98.12 315 ARG A C 1
ATOM 2534 O O . ARG A 1 315 ? 5.473 17.948 -6.365 1.00 98.12 315 ARG A O 1
ATOM 2541 N N . TYR A 1 316 ? 3.776 18.408 -4.943 1.00 98.50 316 TYR A N 1
ATOM 2542 C CA . TYR A 1 316 ? 3.428 17.017 -4.666 1.00 98.50 316 TYR A CA 1
ATOM 2543 C C . TYR A 1 316 ? 2.771 16.343 -5.868 1.00 98.50 316 TYR A C 1
ATOM 2545 O O . TYR A 1 316 ? 3.180 15.235 -6.210 1.00 98.50 316 TYR A O 1
ATOM 2553 N N . LEU A 1 317 ? 1.850 17.022 -6.568 1.00 98.19 317 LEU A N 1
ATOM 2554 C CA . LEU A 1 317 ? 1.243 16.492 -7.793 1.00 98.19 317 LEU A CA 1
ATOM 2555 C C . LEU A 1 317 ? 2.314 16.193 -8.847 1.00 98.19 317 LEU A C 1
ATOM 2557 O O . LEU A 1 317 ? 2.464 15.047 -9.261 1.00 98.19 317 LEU A O 1
ATOM 2561 N N . HIS A 1 318 ? 3.109 17.192 -9.238 1.00 97.62 318 HIS A N 1
ATOM 2562 C CA . HIS A 1 318 ? 4.132 17.018 -10.274 1.00 97.62 318 HIS A CA 1
ATOM 2563 C C . HIS A 1 318 ? 5.141 15.918 -9.927 1.00 97.62 318 HIS A C 1
ATOM 2565 O O . HIS A 1 318 ? 5.547 15.145 -10.796 1.00 97.62 318 HIS A O 1
ATOM 2571 N N . THR A 1 319 ? 5.526 15.820 -8.653 1.00 98.56 319 THR A N 1
ATOM 2572 C CA . THR A 1 319 ? 6.454 14.784 -8.194 1.00 98.56 319 THR A CA 1
ATOM 2573 C C . THR A 1 319 ? 5.814 13.400 -8.212 1.00 98.56 319 THR A C 1
ATOM 2575 O O . THR A 1 319 ? 6.447 12.458 -8.681 1.00 98.56 319 THR A O 1
ATOM 2578 N N . ALA A 1 320 ? 4.556 13.265 -7.786 1.00 98.62 320 ALA A N 1
ATOM 2579 C CA . ALA A 1 320 ? 3.834 11.999 -7.862 1.00 98.62 320 ALA A CA 1
ATOM 2580 C C . ALA A 1 320 ? 3.702 11.497 -9.305 1.00 98.62 320 ALA A C 1
ATOM 2582 O O . ALA A 1 320 ? 3.922 10.315 -9.561 1.00 98.62 320 ALA A O 1
ATOM 2583 N N . L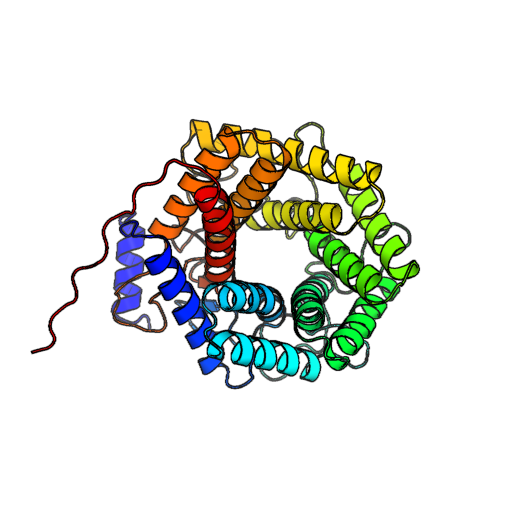EU A 1 321 ? 3.401 12.392 -10.254 1.00 98.44 321 LEU A N 1
ATOM 2584 C CA . LEU A 1 321 ? 3.318 12.049 -11.676 1.00 98.44 321 LEU A CA 1
ATOM 2585 C C . LEU A 1 321 ? 4.648 11.494 -12.203 1.00 98.44 321 LEU A C 1
ATOM 2587 O O . LEU A 1 321 ? 4.663 10.440 -12.835 1.00 98.44 321 LEU A O 1
ATOM 2591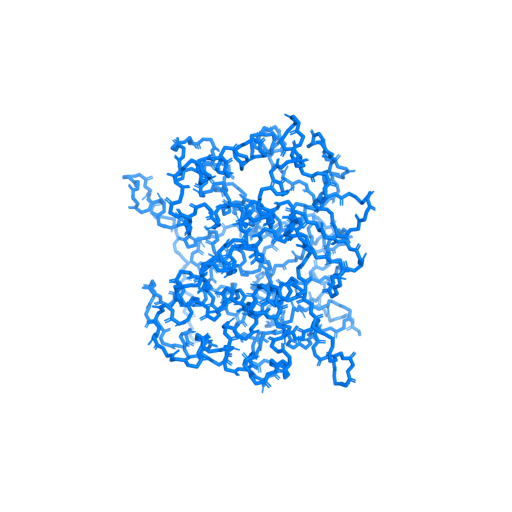 N N . ALA A 1 322 ? 5.762 12.153 -11.876 1.00 98.44 322 ALA A N 1
ATOM 2592 C CA . ALA A 1 322 ? 7.094 11.689 -12.258 1.00 98.44 322 ALA A CA 1
ATOM 2593 C C . ALA A 1 322 ? 7.456 10.342 -11.601 1.00 98.44 322 ALA A C 1
ATOM 2595 O O . ALA A 1 322 ? 8.000 9.457 -12.255 1.00 98.44 322 ALA A O 1
ATOM 2596 N N . MET A 1 323 ? 7.091 10.142 -10.331 1.00 98.62 323 MET A N 1
ATOM 2597 C CA . MET A 1 323 ? 7.305 8.874 -9.626 1.00 98.62 323 MET A CA 1
ATOM 2598 C C . MET A 1 323 ? 6.473 7.724 -10.210 1.00 98.62 323 MET A C 1
ATOM 2600 O O . MET A 1 323 ? 6.947 6.590 -10.259 1.00 98.62 323 MET A O 1
ATOM 2604 N N . ILE A 1 324 ? 5.249 7.994 -10.673 1.00 98.75 324 ILE A N 1
ATOM 2605 C CA . ILE A 1 324 ? 4.432 7.013 -11.399 1.00 98.75 324 ILE A CA 1
ATOM 2606 C C . ILE A 1 324 ? 5.125 6.622 -12.707 1.00 98.75 324 ILE A C 1
ATOM 2608 O O . ILE A 1 324 ? 5.250 5.432 -12.994 1.00 98.75 324 ILE A O 1
ATOM 2612 N N . ASP A 1 325 ? 5.617 7.595 -13.475 1.00 98.56 325 ASP A N 1
ATOM 2613 C CA . ASP A 1 325 ? 6.324 7.325 -14.730 1.00 98.56 325 ASP A CA 1
ATOM 2614 C C . ASP A 1 325 ? 7.647 6.569 -14.503 1.00 98.56 325 ASP A C 1
ATOM 2616 O O . ASP A 1 325 ? 7.969 5.649 -15.262 1.00 98.56 325 ASP A O 1
ATOM 2620 N N . ASP A 1 326 ? 8.352 6.839 -13.399 1.00 98.19 326 ASP A N 1
ATOM 2621 C CA . ASP A 1 326 ? 9.502 6.038 -12.973 1.00 98.19 326 ASP A CA 1
ATOM 2622 C C . ASP A 1 326 ? 9.120 4.566 -12.789 1.00 98.19 326 ASP A C 1
ATOM 2624 O O . ASP A 1 326 ? 9.820 3.691 -13.298 1.00 98.19 326 ASP A O 1
ATOM 2628 N N . VAL A 1 327 ? 8.022 4.272 -12.085 1.00 98.56 327 VAL A N 1
ATOM 2629 C CA . VAL A 1 327 ? 7.579 2.890 -11.825 1.00 98.56 327 VAL A CA 1
ATOM 2630 C C . VAL A 1 327 ? 7.098 2.214 -13.107 1.00 98.56 327 VAL A C 1
ATOM 2632 O O . VAL A 1 327 ? 7.458 1.065 -13.360 1.00 98.56 327 VAL A O 1
ATOM 2635 N N . LYS A 1 328 ? 6.351 2.922 -13.959 1.00 98.75 328 LYS A N 1
ATOM 2636 C CA . LYS A 1 328 ? 5.940 2.425 -15.281 1.00 98.75 328 LYS A CA 1
ATOM 2637 C C . LYS A 1 328 ? 7.128 2.008 -16.137 1.00 98.75 328 LYS A C 1
ATOM 2639 O O . LYS A 1 328 ? 7.086 0.958 -16.768 1.00 98.75 328 LYS A O 1
ATOM 2644 N N . SER A 1 329 ? 8.211 2.784 -16.098 1.00 98.31 329 SER A N 1
ATOM 2645 C CA . SER A 1 329 ? 9.450 2.466 -16.817 1.00 98.31 329 SER A CA 1
ATOM 2646 C C . SER A 1 329 ? 10.180 1.221 -16.275 1.00 98.31 329 SER A C 1
ATOM 2648 O O . SER A 1 329 ? 11.109 0.716 -16.905 1.00 98.31 329 SER A O 1
ATOM 2650 N N . MET A 1 330 ? 9.783 0.720 -15.098 1.00 98.00 330 MET A N 1
ATOM 2651 C CA . MET A 1 330 ? 10.280 -0.524 -14.496 1.00 98.00 330 MET A CA 1
ATOM 2652 C C . MET A 1 330 ? 9.329 -1.711 -14.713 1.00 98.00 330 MET A C 1
ATOM 2654 O O . MET A 1 330 ? 9.702 -2.835 -14.373 1.00 98.00 330 MET A O 1
ATOM 2658 N N . GLN A 1 331 ? 8.111 -1.485 -15.221 1.00 98.44 331 GLN A N 1
ATOM 2659 C CA . GLN A 1 331 ? 7.140 -2.550 -15.458 1.00 98.44 331 GLN A CA 1
ATOM 2660 C C . GLN A 1 331 ? 7.581 -3.401 -16.642 1.00 98.44 331 GLN A C 1
ATOM 2662 O O . GLN A 1 331 ? 7.813 -2.891 -17.732 1.00 98.44 331 GLN A O 1
ATOM 2667 N N . VAL A 1 332 ? 7.656 -4.711 -16.440 1.00 97.38 332 VAL A N 1
ATOM 2668 C CA . VAL A 1 332 ? 8.048 -5.668 -17.469 1.00 97.38 332 VAL A CA 1
ATOM 2669 C C . VAL A 1 332 ? 6.900 -5.844 -18.456 1.00 97.38 332 VAL A C 1
ATOM 2671 O O . VAL A 1 332 ? 5.800 -6.234 -18.073 1.00 97.38 332 VAL A O 1
ATOM 2674 N N . LEU A 1 333 ? 7.151 -5.577 -19.737 1.00 95.25 333 LEU A N 1
ATOM 2675 C CA . LEU A 1 333 ? 6.140 -5.650 -20.790 1.00 95.25 333 LEU A CA 1
ATOM 2676 C C . LEU A 1 333 ? 6.643 -6.460 -21.991 1.00 95.25 333 LEU A C 1
ATOM 2678 O O . LEU A 1 333 ? 7.823 -6.416 -22.344 1.00 95.25 333 LEU A O 1
ATOM 2682 N N . ARG A 1 334 ? 5.709 -7.133 -22.676 1.00 87.25 334 ARG A N 1
ATOM 2683 C CA . ARG A 1 334 ? 5.894 -7.732 -24.015 1.00 87.25 334 ARG A CA 1
ATOM 2684 C C . ARG A 1 334 ? 7.069 -8.711 -24.118 1.00 87.25 334 ARG A C 1
ATOM 2686 O O . ARG A 1 334 ? 7.784 -8.743 -25.118 1.00 87.25 334 ARG A O 1
ATOM 2693 N N . THR A 1 335 ? 7.264 -9.523 -23.093 1.00 88.56 335 THR A N 1
ATOM 2694 C CA . THR A 1 335 ? 8.253 -10.602 -23.062 1.00 88.56 335 THR A CA 1
ATOM 2695 C C . THR A 1 335 ? 7.738 -11.888 -23.713 1.00 88.56 335 THR A C 1
ATOM 2697 O O . THR A 1 335 ? 8.543 -12.750 -24.068 1.00 88.56 335 THR A O 1
ATOM 2700 N N . GLY A 1 336 ? 6.414 -12.027 -23.876 1.00 88.69 336 GLY A N 1
ATOM 2701 C CA . GLY A 1 336 ? 5.777 -13.248 -24.375 1.00 88.69 336 GLY A CA 1
ATOM 2702 C C . GLY A 1 336 ? 5.672 -14.347 -23.314 1.00 88.69 336 GLY A C 1
ATOM 2703 O O . GLY A 1 336 ? 5.359 -15.489 -23.641 1.00 88.69 336 GLY A O 1
ATOM 2704 N N . ASN A 1 337 ? 5.950 -14.019 -22.050 1.00 92.44 337 ASN A N 1
ATOM 2705 C CA . ASN A 1 337 ? 5.804 -14.909 -20.907 1.00 92.44 337 ASN A CA 1
ATOM 2706 C C . ASN A 1 337 ? 4.793 -14.299 -19.931 1.00 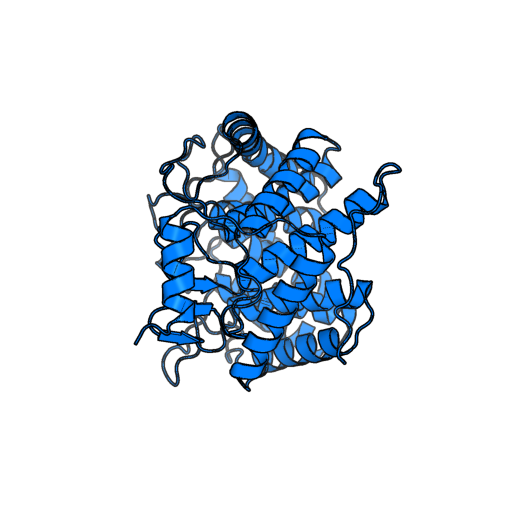92.44 337 ASN A C 1
ATOM 2708 O O . ASN A 1 337 ? 5.087 -13.293 -19.286 1.00 92.44 337 ASN A O 1
ATOM 2712 N N . SER A 1 338 ? 3.636 -14.945 -19.766 1.00 91.50 338 SER A N 1
ATOM 2713 C CA . SER A 1 338 ? 2.562 -14.473 -18.877 1.00 91.50 338 SER A CA 1
ATOM 2714 C C . SER A 1 338 ? 2.990 -14.348 -17.413 1.00 91.50 338 SER A C 1
ATOM 2716 O O . SER A 1 338 ? 2.404 -13.574 -16.666 1.00 91.50 338 SER A O 1
ATOM 2718 N N . SER A 1 339 ? 4.031 -15.075 -16.993 1.00 94.75 339 SER A N 1
ATOM 2719 C CA . SER A 1 339 ? 4.566 -14.963 -15.633 1.00 94.75 339 SER A CA 1
ATOM 2720 C C . SER A 1 339 ? 5.361 -13.673 -15.402 1.00 94.75 339 SER A C 1
ATOM 2722 O O . SER A 1 339 ? 5.556 -13.280 -14.253 1.00 94.75 339 SER A O 1
ATOM 2724 N N . LEU A 1 340 ? 5.811 -13.011 -16.473 1.00 96.31 340 LEU A N 1
ATOM 2725 C CA . LEU A 1 340 ? 6.612 -11.785 -16.424 1.00 96.31 340 LEU A CA 1
ATOM 2726 C C . LEU A 1 340 ? 5.847 -10.562 -16.943 1.00 96.31 340 LEU A C 1
ATOM 2728 O O . LEU A 1 340 ? 6.067 -9.459 -16.448 1.00 96.31 340 LEU A O 1
ATOM 2732 N N . ASP A 1 341 ? 4.976 -10.734 -17.934 1.00 96.31 341 ASP A N 1
ATOM 2733 C CA . ASP A 1 341 ? 4.276 -9.626 -18.584 1.00 96.31 341 ASP A CA 1
ATOM 2734 C C . ASP A 1 341 ? 3.289 -8.940 -17.634 1.00 96.31 341 ASP A C 1
ATOM 2736 O O . ASP A 1 341 ? 2.402 -9.575 -17.074 1.00 96.31 341 ASP A O 1
ATOM 2740 N N . GLY A 1 342 ? 3.472 -7.631 -17.451 1.00 97.25 342 GLY A N 1
ATOM 2741 C CA . GLY A 1 342 ? 2.715 -6.789 -16.523 1.00 97.25 342 GLY A CA 1
ATOM 2742 C C . GLY A 1 342 ? 3.296 -6.712 -15.113 1.00 97.25 342 GLY A C 1
ATOM 2743 O O . GLY A 1 342 ? 2.882 -5.867 -14.316 1.00 97.25 342 GLY A O 1
ATOM 2744 N N . SER A 1 343 ? 4.296 -7.539 -14.814 1.00 97.94 343 SER A N 1
ATOM 2745 C CA . SER A 1 343 ? 4.931 -7.575 -13.503 1.00 97.94 343 SER A CA 1
ATOM 2746 C C . SER A 1 343 ? 5.809 -6.350 -13.236 1.00 97.94 343 SER A C 1
ATOM 2748 O O . SER A 1 343 ? 6.330 -5.708 -14.149 1.00 97.94 343 SER A O 1
ATOM 2750 N N . ILE A 1 344 ? 6.017 -6.046 -11.955 1.00 98.31 344 ILE A N 1
ATOM 2751 C CA . ILE A 1 344 ? 6.917 -4.979 -11.508 1.00 98.31 344 ILE A CA 1
ATOM 2752 C C . ILE A 1 344 ? 7.911 -5.585 -10.513 1.00 98.31 344 ILE A C 1
ATOM 2754 O O . ILE A 1 344 ? 7.502 -6.290 -9.579 1.00 98.31 344 ILE A O 1
ATOM 2758 N N . PRO A 1 345 ? 9.223 -5.351 -10.685 1.00 97.56 345 PRO A N 1
ATOM 2759 C CA . PRO A 1 345 ? 10.217 -5.874 -9.768 1.00 97.56 345 PRO A CA 1
ATOM 2760 C C . PRO A 1 345 ? 10.124 -5.166 -8.420 1.00 97.56 345 PRO A C 1
ATOM 2762 O O . PRO A 1 345 ? 9.861 -3.970 -8.356 1.00 97.56 345 PRO A O 1
ATOM 2765 N N . GLY A 1 346 ? 10.406 -5.869 -7.323 1.00 96.56 346 GLY A N 1
ATOM 2766 C CA . GLY A 1 346 ? 10.459 -5.207 -6.017 1.00 96.56 346 GLY A CA 1
ATOM 2767 C C . GLY A 1 346 ? 11.565 -4.144 -5.952 1.00 96.56 346 GLY A C 1
ATOM 2768 O O . GLY A 1 346 ? 11.365 -3.059 -5.404 1.00 96.56 346 GLY A O 1
ATOM 2769 N N . SER A 1 347 ? 12.715 -4.430 -6.568 1.00 97.00 347 SER A N 1
ATOM 2770 C CA . SER A 1 347 ? 13.819 -3.482 -6.730 1.00 97.00 347 SER A CA 1
ATOM 2771 C C . SER A 1 347 ? 14.201 -3.286 -8.188 1.00 97.00 347 SER A C 1
ATOM 2773 O O . SER A 1 347 ? 14.232 -4.241 -8.963 1.00 97.00 347 SER A O 1
ATOM 2775 N N . TYR A 1 348 ? 14.613 -2.066 -8.524 1.00 97.00 348 TYR A N 1
ATOM 2776 C CA . TYR A 1 348 ? 15.268 -1.754 -9.784 1.00 97.00 348 TYR A CA 1
ATOM 2777 C C . TYR A 1 348 ? 16.697 -1.241 -9.534 1.00 97.00 348 TYR A C 1
ATOM 2779 O O . TYR A 1 348 ? 16.847 -0.200 -8.893 1.00 97.00 348 TYR A O 1
ATOM 2787 N N . PRO A 1 349 ? 17.750 -1.928 -10.015 1.00 97.25 349 PRO A N 1
ATOM 2788 C CA . PRO A 1 349 ? 17.711 -3.202 -10.739 1.00 97.25 349 PRO A CA 1
ATOM 2789 C C . PRO A 1 349 ? 17.290 -4.387 -9.846 1.00 97.25 349 PRO A C 1
ATOM 2791 O O . PRO A 1 349 ? 17.280 -4.278 -8.618 1.00 97.25 349 PRO A O 1
ATOM 2794 N N . LEU A 1 350 ? 16.992 -5.538 -10.467 1.00 96.31 350 LEU A N 1
ATOM 2795 C CA . LEU A 1 350 ? 16.451 -6.749 -9.817 1.00 96.31 350 LEU A CA 1
ATOM 2796 C C . LEU A 1 350 ? 17.236 -7.237 -8.588 1.00 96.31 350 LEU A C 1
ATOM 2798 O O . LEU A 1 350 ? 16.670 -7.891 -7.712 1.00 96.31 350 LEU A O 1
ATOM 2802 N N . TRP A 1 351 ? 18.538 -6.949 -8.511 1.00 95.31 351 TRP A N 1
ATOM 2803 C CA . TRP A 1 351 ? 19.405 -7.365 -7.404 1.00 95.31 351 TRP A CA 1
ATOM 2804 C C . TRP A 1 351 ? 19.455 -6.372 -6.227 1.00 95.31 351 TRP A C 1
ATOM 2806 O O . TRP A 1 351 ? 20.208 -6.592 -5.266 1.00 95.31 351 TRP A O 1
ATOM 2816 N N . GLY A 1 352 ? 18.650 -5.304 -6.256 1.00 95.06 352 GLY A N 1
ATOM 2817 C CA . GLY A 1 352 ? 18.462 -4.412 -5.112 1.00 95.06 352 GLY A CA 1
ATOM 2818 C C . GLY A 1 352 ? 18.029 -5.166 -3.849 1.00 95.06 352 GLY A C 1
ATOM 2819 O O . GLY A 1 352 ? 17.587 -6.316 -3.891 1.00 95.06 352 GLY A O 1
ATOM 2820 N N . ARG A 1 353 ? 18.247 -4.562 -2.675 1.00 93.00 353 ARG A N 1
ATOM 2821 C CA . ARG A 1 353 ? 18.081 -5.273 -1.392 1.00 93.00 353 ARG A CA 1
ATOM 2822 C C . ARG A 1 353 ? 16.623 -5.598 -1.078 1.00 93.00 353 ARG A C 1
ATOM 2824 O O . ARG A 1 353 ? 16.367 -6.596 -0.403 1.00 93.00 353 ARG A O 1
ATOM 2831 N N . TYR A 1 354 ? 15.683 -4.784 -1.547 1.00 93.88 354 TYR A N 1
ATOM 2832 C CA . TYR A 1 354 ? 14.265 -5.010 -1.310 1.00 93.88 354 TYR A CA 1
ATOM 2833 C C . TYR A 1 354 ? 13.708 -6.041 -2.300 1.00 93.88 354 TYR A C 1
ATOM 2835 O O . TYR A 1 354 ? 13.698 -5.804 -3.504 1.00 93.88 354 TYR A O 1
ATOM 2843 N N . GLN A 1 355 ? 13.246 -7.191 -1.796 1.00 93.94 355 GLN A N 1
ATOM 2844 C CA . GLN A 1 355 ? 12.656 -8.264 -2.616 1.00 93.94 355 GLN A CA 1
ATOM 2845 C C . GLN A 1 355 ? 13.525 -8.647 -3.820 1.00 93.94 355 GLN A C 1
ATOM 2847 O O . GLN A 1 355 ? 13.081 -8.727 -4.964 1.00 93.94 355 GLN A O 1
ATOM 2852 N N . ARG A 1 356 ? 14.807 -8.871 -3.534 1.00 95.12 356 ARG A N 1
ATOM 2853 C CA . ARG A 1 356 ? 15.816 -9.243 -4.518 1.00 95.12 356 ARG A CA 1
ATOM 2854 C C . ARG A 1 356 ? 15.359 -10.421 -5.390 1.00 95.12 356 ARG A C 1
ATOM 2856 O O . ARG A 1 356 ? 14.942 -11.444 -4.848 1.00 95.12 356 ARG A O 1
ATOM 2863 N N . TRP A 1 357 ? 15.512 -10.291 -6.710 1.00 96.31 357 TRP A N 1
ATOM 2864 C CA . TRP A 1 357 ? 15.152 -11.293 -7.729 1.00 96.31 357 TRP A CA 1
ATOM 2865 C C . TRP A 1 357 ? 13.662 -11.658 -7.790 1.00 96.31 357 TRP A C 1
ATOM 2867 O O . TRP A 1 357 ? 13.309 -12.721 -8.307 1.00 96.31 357 TRP A O 1
ATOM 2877 N N . ARG A 1 358 ? 12.785 -10.800 -7.255 1.00 96.75 358 ARG A N 1
ATOM 2878 C CA . ARG A 1 358 ? 11.342 -11.044 -7.200 1.00 96.75 358 ARG A CA 1
ATOM 2879 C C . ARG A 1 358 ? 10.559 -9.948 -7.909 1.00 96.75 358 ARG A C 1
ATOM 2881 O O . ARG A 1 358 ? 10.860 -8.760 -7.781 1.00 96.75 358 ARG A O 1
ATOM 2888 N N . LEU A 1 359 ? 9.520 -10.390 -8.599 1.00 97.69 359 LEU A N 1
ATOM 2889 C CA . LEU A 1 359 ? 8.460 -9.581 -9.180 1.00 97.69 359 LEU A CA 1
ATOM 2890 C C . LEU A 1 359 ? 7.260 -9.739 -8.251 1.00 97.69 359 LEU A C 1
ATOM 2892 O O . LEU A 1 359 ? 6.813 -10.863 -8.027 1.00 97.69 359 LEU A O 1
ATOM 2896 N N . VAL A 1 360 ? 6.809 -8.659 -7.622 1.00 97.00 360 VAL A N 1
ATOM 2897 C CA . VAL A 1 360 ? 5.948 -8.745 -6.432 1.00 97.00 360 VAL A CA 1
ATOM 2898 C C . VAL A 1 360 ? 4.555 -8.187 -6.711 1.00 97.00 360 VAL A C 1
ATOM 2900 O O . VAL A 1 360 ? 4.433 -7.109 -7.291 1.00 97.00 360 VAL A O 1
ATOM 2903 N N . THR A 1 361 ? 3.499 -8.896 -6.297 1.00 97.69 361 THR A N 1
ATOM 2904 C CA . THR A 1 361 ? 2.102 -8.505 -6.600 1.00 97.69 361 THR A CA 1
ATOM 2905 C C . THR A 1 361 ? 1.728 -7.165 -6.014 1.00 97.69 361 THR A C 1
ATOM 2907 O O . THR A 1 361 ? 1.058 -6.361 -6.656 1.00 97.69 361 THR A O 1
ATOM 2910 N N . TRP A 1 362 ? 2.278 -6.836 -4.858 1.00 97.44 362 TRP A N 1
ATOM 2911 C CA . TRP A 1 362 ? 2.013 -5.550 -4.248 1.00 97.44 362 TRP A CA 1
ATOM 2912 C C . TRP A 1 362 ? 2.650 -4.368 -4.995 1.00 97.44 362 TRP A C 1
ATOM 2914 O O . TRP A 1 362 ? 2.105 -3.275 -4.941 1.00 97.44 362 TRP A O 1
ATOM 2924 N N . ALA A 1 363 ? 3.736 -4.546 -5.762 1.00 98.06 363 ALA A N 1
ATOM 2925 C CA . ALA A 1 363 ? 4.240 -3.467 -6.621 1.00 98.06 363 ALA A CA 1
ATOM 2926 C C . ALA A 1 363 ? 3.232 -3.125 -7.732 1.00 98.06 363 ALA A C 1
ATOM 2928 O O . ALA A 1 363 ? 2.934 -1.950 -7.936 1.00 98.06 363 ALA A O 1
ATOM 2929 N N . ALA A 1 364 ? 2.670 -4.145 -8.391 1.00 98.25 364 ALA A N 1
ATOM 2930 C CA . ALA A 1 364 ? 1.612 -3.975 -9.391 1.00 98.25 364 ALA A CA 1
ATOM 2931 C C . ALA A 1 364 ? 0.356 -3.341 -8.775 1.00 98.25 364 ALA A C 1
ATOM 2933 O O . ALA A 1 364 ? -0.174 -2.371 -9.311 1.00 98.25 364 ALA A O 1
ATOM 2934 N N . LYS A 1 365 ? -0.055 -3.821 -7.597 1.00 98.12 365 LYS A N 1
ATOM 2935 C CA . LYS A 1 365 ? -1.162 -3.259 -6.815 1.00 98.12 365 LYS A CA 1
ATOM 2936 C C . LYS A 1 365 ? -0.975 -1.768 -6.530 1.00 98.12 365 LYS A C 1
ATOM 2938 O O . LYS A 1 365 ? -1.856 -0.973 -6.828 1.00 98.12 365 LYS A O 1
ATOM 2943 N N . PHE A 1 366 ? 0.171 -1.369 -5.973 1.00 98.62 366 PHE A N 1
ATOM 2944 C CA . PHE A 1 366 ? 0.393 0.032 -5.603 1.00 98.62 366 PHE A CA 1
ATOM 2945 C C . PHE A 1 366 ? 0.564 0.945 -6.820 1.00 98.62 366 PHE A C 1
ATOM 2947 O O . PHE A 1 366 ? 0.231 2.124 -6.729 1.00 98.62 366 PHE A O 1
ATOM 2954 N N . LEU A 1 367 ? 1.028 0.423 -7.964 1.00 98.81 367 LEU A N 1
ATOM 2955 C CA . LEU A 1 367 ? 0.964 1.176 -9.217 1.00 98.81 367 LEU A CA 1
ATOM 2956 C C . LEU A 1 367 ? -0.493 1.406 -9.643 1.00 98.81 367 LEU A C 1
ATOM 2958 O O . LEU A 1 367 ? -0.833 2.535 -9.988 1.00 98.81 367 LEU A O 1
ATOM 2962 N N . CYS A 1 368 ? -1.346 0.375 -9.589 1.00 98.69 368 CYS A N 1
ATOM 2963 C CA . CYS A 1 368 ? -2.772 0.515 -9.899 1.00 98.69 368 CYS A CA 1
ATOM 2964 C C . CYS A 1 368 ? -3.417 1.585 -9.012 1.00 98.69 368 CYS A C 1
ATOM 2966 O O . CYS A 1 368 ? -4.004 2.531 -9.525 1.00 98.69 368 CYS A O 1
ATOM 2968 N N . ASP A 1 369 ? -3.228 1.513 -7.695 1.00 98.56 369 ASP A N 1
ATOM 2969 C CA . ASP A 1 369 ? -3.805 2.493 -6.769 1.00 98.56 369 ASP A CA 1
ATOM 2970 C C . ASP A 1 369 ? -3.351 3.927 -7.066 1.00 98.56 369 ASP A C 1
ATOM 2972 O O . ASP A 1 369 ? -4.157 4.858 -7.045 1.00 98.56 369 ASP A O 1
ATOM 2976 N N . ALA A 1 370 ? -2.060 4.126 -7.352 1.00 98.62 370 ALA A N 1
ATOM 2977 C CA . ALA A 1 370 ? -1.534 5.443 -7.696 1.00 98.62 370 ALA A CA 1
ATOM 2978 C C . ALA A 1 370 ? -2.135 5.972 -9.010 1.00 98.62 370 ALA A C 1
ATOM 2980 O O . ALA A 1 370 ? -2.419 7.165 -9.115 1.00 98.62 370 ALA A O 1
ATOM 2981 N N . LEU A 1 371 ? -2.362 5.097 -9.995 1.00 98.50 371 LEU A N 1
ATOM 2982 C CA . LEU A 1 371 ? -2.997 5.447 -11.267 1.00 98.50 371 LEU A CA 1
ATOM 2983 C C . LEU A 1 371 ? -4.485 5.793 -11.104 1.00 98.50 371 LEU A C 1
ATOM 2985 O O . LEU A 1 371 ? -4.918 6.789 -11.677 1.00 98.50 371 LEU A O 1
ATOM 2989 N N . LEU A 1 372 ? -5.241 5.046 -10.292 1.00 97.44 372 LEU A N 1
ATOM 2990 C CA . LEU A 1 372 ? -6.649 5.351 -9.986 1.00 97.44 372 LEU A CA 1
ATOM 2991 C C . LEU A 1 372 ? -6.776 6.753 -9.366 1.00 97.44 372 LEU A C 1
ATOM 2993 O O . LEU A 1 372 ? -7.532 7.601 -9.841 1.00 97.44 372 LEU A O 1
ATOM 2997 N N . VAL A 1 373 ? -5.954 7.052 -8.353 1.00 97.00 373 VAL A N 1
ATOM 2998 C CA . VAL A 1 373 ? -5.957 8.378 -7.710 1.00 97.00 373 VAL A CA 1
ATOM 2999 C C . VAL A 1 373 ? -5.486 9.472 -8.669 1.00 97.00 373 VAL A C 1
ATOM 3001 O O . VAL A 1 373 ? -6.071 10.556 -8.700 1.00 97.00 373 VAL A O 1
ATOM 3004 N N . LYS A 1 374 ? -4.459 9.201 -9.485 1.00 97.00 374 LYS A N 1
ATOM 3005 C CA . LYS A 1 374 ? -3.986 10.142 -10.508 1.00 97.00 374 LYS A CA 1
ATOM 3006 C C . LYS A 1 374 ? -5.114 10.509 -11.469 1.00 97.00 374 LYS A C 1
ATOM 3008 O O . LYS A 1 374 ? -5.321 11.695 -11.702 1.00 97.00 374 LYS A O 1
ATOM 3013 N N . ASN A 1 375 ? -5.837 9.521 -11.996 1.00 92.81 375 ASN A N 1
ATOM 3014 C CA . ASN A 1 375 ? -6.920 9.736 -12.954 1.00 92.81 375 ASN A CA 1
ATOM 3015 C C . ASN A 1 375 ? -8.028 10.620 -12.368 1.00 92.81 375 ASN A C 1
ATOM 3017 O O . ASN A 1 375 ? -8.509 11.531 -13.045 1.00 92.81 375 ASN A O 1
ATOM 3021 N N . ALA A 1 376 ? -8.391 10.415 -11.099 1.00 89.31 376 ALA A N 1
ATOM 3022 C CA . ALA A 1 376 ? -9.356 11.267 -10.404 1.00 89.31 376 ALA A CA 1
ATOM 3023 C C . ALA A 1 376 ? -8.845 12.714 -10.225 1.00 89.31 376 ALA A C 1
ATOM 3025 O O . ALA A 1 376 ? -9.582 13.678 -10.462 1.00 89.31 376 ALA A O 1
ATOM 3026 N N . ALA A 1 377 ? -7.569 12.879 -9.860 1.00 86.19 377 ALA A N 1
ATOM 3027 C CA . ALA A 1 377 ? -6.943 14.186 -9.649 1.00 86.19 377 ALA A CA 1
ATOM 3028 C C . ALA A 1 377 ? -6.721 14.981 -10.952 1.00 86.19 377 ALA A C 1
ATOM 3030 O O . ALA A 1 377 ? -6.751 16.210 -10.938 1.00 86.19 377 ALA A O 1
ATOM 3031 N N . THR A 1 378 ? -6.493 14.312 -12.086 1.00 80.25 378 THR A N 1
ATOM 3032 C CA . THR A 1 378 ? -6.278 14.979 -13.383 1.00 80.25 378 THR A CA 1
ATOM 3033 C C . THR A 1 378 ? -7.570 15.214 -14.156 1.00 80.25 378 THR A C 1
ATOM 3035 O O . THR A 1 378 ? -7.665 16.226 -14.844 1.00 80.25 378 THR A O 1
ATOM 3038 N N . SER A 1 379 ? -8.587 14.360 -14.002 1.00 71.62 379 SER A N 1
ATOM 3039 C CA . SER A 1 379 ? -9.910 14.561 -14.626 1.00 71.62 379 SER A CA 1
ATOM 3040 C C . SER A 1 379 ? -10.655 15.777 -14.065 1.00 71.62 379 SER A C 1
ATOM 3042 O O . SER A 1 379 ? -11.532 16.334 -14.719 1.00 71.62 379 SER A O 1
ATOM 3044 N N . THR A 1 380 ? -10.290 16.216 -12.861 1.00 55.44 380 THR A N 1
ATOM 3045 C CA . THR A 1 380 ? -10.806 17.431 -12.213 1.00 55.44 380 THR A CA 1
ATOM 3046 C C . THR A 1 380 ? -10.006 18.693 -12.568 1.00 55.44 380 THR A C 1
ATOM 3048 O O . THR A 1 380 ? -10.392 19.792 -12.172 1.00 55.44 380 THR A O 1
ATOM 3051 N N . SER A 1 381 ? -8.926 18.571 -13.354 1.00 42.25 381 SER A N 1
ATOM 3052 C CA . SER A 1 381 ? -8.081 19.685 -13.797 1.00 42.25 381 SER A CA 1
ATOM 3053 C C . SER A 1 381 ? -8.332 20.011 -15.282 1.00 42.25 381 SER A C 1
ATOM 3055 O O . SER A 1 381 ? -8.187 19.129 -16.127 1.00 42.25 381 SER A O 1
ATOM 3057 N N . PRO A 1 382 ? -8.667 21.262 -15.663 1.00 34.28 382 PRO A N 1
ATOM 3058 C CA . PRO A 1 382 ? -9.097 21.619 -17.026 1.00 34.28 382 PRO A CA 1
ATOM 3059 C C . PRO A 1 382 ? -8.012 21.534 -18.124 1.00 34.28 382 PRO A C 1
ATOM 3061 O O . PRO A 1 382 ? -8.235 21.982 -19.251 1.00 34.28 382 PRO A O 1
ATOM 3064 N N . HIS A 1 383 ? -6.838 20.958 -17.850 1.00 40.19 383 HIS A N 1
ATOM 3065 C CA . HIS A 1 383 ? -5.709 20.932 -18.782 1.00 40.19 383 HIS A CA 1
ATOM 3066 C C . HIS A 1 383 ? -4.995 19.576 -18.830 1.00 40.19 383 HIS A C 1
ATOM 3068 O O . HIS A 1 383 ? -3.883 19.442 -18.332 1.00 40.19 383 HIS A O 1
ATOM 3074 N N . THR A 1 384 ? -5.570 18.581 -19.510 1.00 40.31 384 THR A N 1
ATOM 3075 C CA . THR A 1 384 ? -4.781 17.460 -20.055 1.00 40.31 384 THR A CA 1
ATOM 3076 C C . THR A 1 384 ? -5.310 17.028 -21.427 1.00 40.31 384 THR A C 1
ATOM 3078 O O . THR A 1 384 ? -6.483 16.709 -21.591 1.00 40.31 384 THR A O 1
ATOM 3081 N N . LYS A 1 385 ? -4.440 17.063 -22.449 1.00 33.41 385 LYS A N 1
ATOM 3082 C CA . LYS A 1 385 ? -4.701 16.469 -23.772 1.00 33.41 385 LYS A CA 1
ATOM 3083 C C . LYS A 1 385 ? -4.409 14.960 -23.712 1.00 33.41 385 LYS A C 1
ATOM 3085 O O . LYS A 1 385 ? -3.465 14.576 -23.022 1.00 33.41 385 LYS A O 1
ATOM 3090 N N . PRO A 1 386 ? -5.159 14.111 -24.434 1.00 37.44 386 PRO A N 1
ATOM 3091 C CA . PRO A 1 386 ? -4.929 12.671 -24.427 1.00 37.44 386 PRO A CA 1
ATOM 3092 C C . PRO A 1 386 ? -3.622 12.308 -25.148 1.00 37.44 386 PRO A C 1
ATOM 3094 O O . PRO A 1 386 ? -3.385 12.747 -26.273 1.00 37.44 386 PRO A O 1
ATOM 3097 N N . ASN A 1 387 ? -2.790 11.494 -24.490 1.00 42.44 387 ASN A N 1
ATOM 3098 C CA . ASN A 1 387 ? -1.615 10.863 -25.093 1.00 42.44 387 ASN A CA 1
ATOM 3099 C C . ASN A 1 387 ? -2.033 9.728 -26.041 1.00 42.44 387 ASN A C 1
ATOM 3101 O O . ASN A 1 387 ? -3.025 9.038 -25.808 1.00 42.44 387 ASN A O 1
ATOM 3105 N N . GLU A 1 388 ? -1.246 9.562 -27.103 1.00 40.47 388 GLU A N 1
ATOM 3106 C CA . GLU A 1 388 ? -1.474 8.662 -28.234 1.00 40.47 388 GLU A CA 1
ATOM 3107 C C . GLU A 1 388 ? -1.829 7.222 -27.825 1.00 40.47 388 GLU A C 1
ATOM 3109 O O . GLU A 1 388 ? -1.191 6.598 -26.974 1.00 40.47 388 GLU A O 1
ATOM 3114 N N . THR A 1 389 ? -2.859 6.687 -28.482 1.00 41.81 389 THR A N 1
ATOM 3115 C CA . THR A 1 389 ? -3.303 5.295 -28.371 1.00 41.81 389 THR A CA 1
ATOM 3116 C C . THR A 1 389 ? -2.530 4.401 -29.343 1.00 41.81 389 THR A C 1
ATOM 3118 O O . THR A 1 389 ? -2.092 4.827 -30.410 1.00 41.81 389 THR A O 1
ATOM 3121 N N . LEU A 1 390 ? -2.347 3.131 -28.971 1.00 43.50 390 LEU A N 1
ATOM 3122 C CA . LEU A 1 390 ? -1.653 2.137 -29.793 1.00 43.50 390 LEU A CA 1
ATOM 3123 C C . LEU A 1 390 ? -2.366 1.897 -31.141 1.00 43.50 390 LEU A C 1
ATOM 3125 O O . LEU A 1 390 ? -3.576 1.652 -31.145 1.00 43.50 390 LEU A O 1
ATOM 3129 N N . PRO A 1 391 ? -1.641 1.836 -32.277 1.00 39.38 391 PRO A N 1
ATOM 3130 C CA . PRO A 1 391 ? -2.206 1.321 -33.516 1.00 39.38 391 PRO A CA 1
ATOM 3131 C C . PRO A 1 391 ? -2.509 -0.175 -33.362 1.00 39.38 391 PRO A C 1
ATOM 3133 O O . PRO A 1 391 ? -1.635 -0.981 -33.027 1.00 39.38 391 PRO A O 1
ATOM 3136 N N . ARG A 1 392 ? -3.769 -0.553 -33.612 1.00 36.81 392 ARG A N 1
ATOM 3137 C CA . ARG A 1 392 ? -4.209 -1.953 -33.666 1.00 36.81 392 ARG A CA 1
ATOM 3138 C C . ARG A 1 392 ? -3.398 -2.687 -34.736 1.00 36.81 392 ARG A C 1
ATOM 3140 O O . ARG A 1 392 ? -3.446 -2.317 -35.908 1.00 36.81 392 ARG A O 1
ATOM 3147 N N . LYS A 1 393 ? -2.692 -3.757 -34.358 1.00 35.97 393 LYS A N 1
ATOM 3148 C CA . LYS A 1 393 ? -2.217 -4.740 -35.339 1.00 35.97 393 LYS A CA 1
ATOM 3149 C C . LYS A 1 393 ? -3.446 -5.377 -35.984 1.00 35.97 393 LYS A C 1
ATOM 3151 O O . LYS A 1 393 ? -4.238 -6.011 -35.290 1.00 35.97 393 LYS A O 1
ATOM 3156 N N . LYS A 1 394 ? -3.596 -5.195 -37.297 1.00 33.41 394 LYS A N 1
ATOM 3157 C CA . LYS A 1 394 ? -4.448 -6.059 -38.112 1.00 33.41 394 LYS A CA 1
ATOM 3158 C C . LYS A 1 394 ? -3.910 -7.481 -37.977 1.00 33.41 394 LYS A C 1
ATOM 3160 O O . LYS A 1 394 ? -2.737 -7.725 -38.246 1.00 33.41 394 LYS A O 1
ATOM 3165 N N . ILE A 1 395 ? -4.761 -8.367 -37.485 1.00 37.72 395 ILE A N 1
ATOM 3166 C CA . ILE A 1 395 ? -4.618 -9.799 -37.693 1.00 37.72 395 ILE A CA 1
ATOM 3167 C C . ILE A 1 395 ? -5.179 -10.014 -39.101 1.00 37.72 395 ILE A C 1
ATOM 3169 O O . ILE A 1 395 ? -6.369 -9.782 -39.311 1.00 37.72 395 ILE A O 1
ATOM 3173 N N . GLU A 1 396 ? -4.301 -10.320 -40.052 1.00 39.59 396 GLU A N 1
ATOM 3174 C CA . GLU A 1 396 ? -4.661 -10.992 -41.307 1.00 39.59 396 GLU A CA 1
ATOM 3175 C C . GLU A 1 396 ? -4.376 -12.483 -41.153 1.00 39.59 396 GLU A C 1
ATOM 3177 O O . GLU A 1 396 ? -3.331 -12.810 -40.535 1.00 39.59 396 GLU A O 1
#

Foldseek 3Di:
DQDPLNVVLLVCLVVVAFADQDDLVVLLVQLVLLQVVQQVVQVLLAGFFWQFSVPGTFAGFLLLLQQLLLLLVLVCVVPVPCVSVVSLVSSLVSQLVQQAPQLAGWGDHCDPPDTPQGALNSLLSNLNSLLSNCVVPVDVSSLVSNVSSLVSNLVQADPQLFGQPRHQASARALLCLSSLLSLLSSCLVPVPVSSPVSSVSSLVVQLVQQDQQLFRQRLPSYHPDFHFLLSVLSNLVSLLSNLVSDPPVVSSVSSLVSSCSNLVLQLVVCVVPVDDAGTADRNRDRPDPPKHQLLSLLSQLLSLLSNCVVPVDCSSVVSSVSSLSVQSRQQFDDSPDSSRGSFGARMRVQCDPGNRSIGGSSSSSSSSSSSSSNCVVVVPPPDDDDDDDDDDPDDD

Solvent-accessible surface area (backbone atoms only — not comparable to full-atom values): 19959 Å² total; per-residue (Å²): 129,76,49,75,64,56,51,51,51,53,53,35,41,75,69,68,58,64,44,80,71,72,53,69,64,63,57,39,52,30,19,51,52,28,47,51,52,34,21,65,73,48,76,60,39,28,24,23,43,32,34,29,75,83,73,45,72,45,45,32,12,48,38,56,30,14,52,41,27,40,50,29,45,55,49,23,74,74,72,65,49,61,68,34,45,54,48,28,52,36,25,50,53,34,51,57,73,58,40,39,96,75,24,34,23,41,42,63,52,63,56,93,88,76,59,94,51,42,24,55,60,32,31,18,29,30,32,44,15,29,52,47,49,21,74,71,69,66,46,64,68,34,51,55,51,36,50,38,29,45,48,35,51,54,76,50,38,43,96,64,26,48,48,75,62,52,42,65,81,72,43,74,25,44,33,49,29,34,29,28,23,26,28,30,51,50,15,66,78,65,74,33,64,70,43,36,50,44,21,47,37,27,50,52,51,45,60,73,52,47,43,96,64,29,28,56,87,43,27,27,87,39,86,95,48,71,27,36,34,45,33,50,26,37,24,42,51,9,33,52,51,31,31,73,65,44,87,52,62,69,59,20,51,50,34,48,52,48,42,50,42,38,45,50,56,53,50,55,45,28,72,74,63,77,51,67,46,24,27,29,44,76,78,66,46,65,75,42,87,82,24,27,25,35,35,14,40,18,37,40,17,36,49,24,42,52,47,19,76,76,66,69,44,61,70,33,41,60,49,17,54,52,33,44,48,56,39,47,18,54,35,36,66,87,69,88,40,76,87,46,31,23,33,20,37,25,8,45,39,44,81,22,87,49,54,52,49,26,31,28,45,59,27,25,45,30,41,40,50,28,48,57,53,46,51,58,63,48,75,75,42,101,79,77,82,87,75,83,76,83,82,78,78,79,84,127